Protein 4DGK (pdb70)

Sequence (405 aa):
MKPTTVIGAGFGGLALAIRLQAAGIPVLLLEQRYVYEDQGFTFDAGPTVITDPSAIEEELFALAGKQLKEYVELLPVTPFYRLCWESGKVFNYDNDQTRLEAQIQQFNPRDVEGYRQFLDYSRAVFKEGYLGTVPFLSFRDMLRAAPQLAKLQAWRSVYSKVASYIEDEHLRQAFSFHSLLVGGNPTSSIYTLIHALEREWGVWFPRGGTGALVQGMIKLFQDLGGEVVLNARVSHMETTGNKIEAVHLEDGRRFLTQAVASNADSNSLFVLYFGLNHHHDQLAHHTVCFGPRLAEDFSLYLHAPCVTDSSLAPEGCGSYYVLAPVPHLGTANLDWTVEGPKLRDRIFAYLEQHYMPGLRSQLVTHRMFTPFDFRTITNLYLVGAGIPGVIGSAKATAGLMLEDLI

Foldseek 3Di:
DAAAEQEPLDLLSLLLLLLCLLVVGAYEYEAQDQWDDDPLFIDGPADQWDWDCPLVQVSQVSLVHGVCVQWDKFFFPPQEKEAELVGDIQGDHLDLVNNLVSLCVQPVQLSVLVVVLLVVLCVVQVPPHDDDAFFFDPPQCQLCFLCNCVAPLLVLQLVSSVVRGPGPVVSVVLSSQQCRSVVPSDSDSCSSNVNNVDDIGTIGIAVGPVSSSVSSVVSSVVSPYHYHYSFAFPDFPDDQLATQWTAGPVGDIGGHPFYEYAPVRWDKKKKKFKFLAQQLVHRQWYFYWYASVRIIGFKIKGWCCNGHVSNGPPRMTIIMMIGTHHAPPRPPDDCVVVVVVVNVVVQVSCCVRPNPPSVVGTDDMDMQDNVNVDSRPRYHHRASRSSVSSVRSVVRSVVNVVVVD

Secondary structure (DSSP, 8-state):
-PPEEEE--HHHHHHHHHHHHHTT--EEEE----EEEETTEEEE-S---BS-THHHHHHHHTTT--GGGT-PEEEESSSEEEEETTS-EEEE-S-HHHHHHHHHHH-THHHHHHHHHHHHHHHHTSSS---PPP---HHHHHHSGGGTTTSHHHHHHHHHHHTT---HHHHHHHHHHHHHHHS-----THHHHHHHHS---EEEETTHHHHHHHHHHHHHHHTT-EEE-S--EEEEEEETTEEEEEEETTS-EEE-S-EEE-----EEEEEEEEESS--TTS-SEEEEEE-----EEEEEEE-GGGT-GGGSSTT-EEEEEEEEEPPTTTS---HHHHHHHHHHHHHHHHHHHT-TTHHHHEEEEEEE-TTTT---TTEEE---HHHHHHHHHHHHHHHHHHHH-

GO terms:
  GO:0071949 FAD binding (F, IDA)
  GO:0016627 oxidoreductase activity, acting on the CH-CH group of donors (F, IDA)
  GO:0016120 carotene biosynthetic process (P, IDA)

Solvent-accessible surface area: 18534 Å² total; per-residue (Å²): 142,64,36,0,0,0,23,13,15,57,11,1,0,8,0,0,0,0,27,0,20,36,49,62,7,47,5,20,10,1,38,84,188,169,54,46,111,48,114,40,3,30,5,9,6,3,46,4,9,0,8,48,39,70,22,0,65,68,0,0,64,82,34,70,75,91,7,150,102,38,4,93,34,17,81,3,116,27,12,0,51,0,8,1,62,82,59,88,63,0,41,8,16,41,51,71,106,141,1,25,61,33,0,80,147,28,24,85,117,0,18,90,3,6,100,97,6,5,88,120,0,108,69,69,13,160,137,91,111,156,44,121,32,6,36,1,20,7,53,60,2,0,80,19,0,62,62,0,51,144,57,94,4,14,131,15,0,53,64,80,0,26,89,55,1,94,26,58,26,0,47,9,0,2,0,0,6,4,9,1,13,32,32,118,36,98,41,50,11,43,30,6,4,15,1,66,101,70,186,19,19,2,86,1,1,102,22,0,0,17,31,0,36,109,6,0,17,117,0,0,88,94,47,49,3,112,31,16,86,93,1,148,48,56,98,64,45,82,84,64,96,103,4,58,0,0,34,5,104,90,64,96,124,47,75,3,60,2,0,0,13,72,89,175,108,29,16,6,0,4,0,21,0,0,0,87,86,53,4,107,82,15,5,3,1,2,0,1,0,5,81,253,101,84,23,22,4,37,15,6,0,1,1,10,9,58,31,0,88,70,3,8,51,181,52,22,0,3,5,12,0,0,6,33,8,50,100,63,69,103,49,148,62,72,14,103,68,50,0,40,117,28,45,74,139,7,4,36,56,0,40,138,64,33,0,95,27,0,126,99,26,49,61,14,74,110,48,52,4,6,53,77,112,194,159,59,89,7,65,20,107,18,74,99,16,6,17,30,69,2,35,43,0,103,75,7,2,41,103,0,38,133,92,36,140

CATH classification: 3.50.50.60

Nearest PDB structures (foldseek):
  4dgk-assembly1_A  TM=1.002E+00  e=3.287E-88  Pantoea ananatis
  2i0z-assembly1_A  TM=5.242E-01  e=3.455E-06  Bacillus cereus
  3nlc-assembly1_A  TM=3.441E-01  e=6.905E-07  Vibrio parahaemolyticus
  3cp8-assembly2_D  TM=3.634E-01  e=2.908E-06  unclassified
  3cp8-assembly1_A  TM=3.631E-01  e=7.298E-06  unclassified

InterPro domains:
  IPR002937 Amine oxidase [PF01593] (12-487)
  IPR008150 Phytoene dehydrogenase, bacterial-type, conserved site [PS00982] (459-479)
  IPR014105 Carotenoid/retinoid oxidoreductase [TIGR02734] (5-491)
  IPR036188 FAD/NAD(P)-binding domain superfamily [G3DSA:3.50.50.60] (1-93)
  IPR036188 FAD/NAD(P)-binding domain superfamily [G3DSA:3.50.50.60] (195-320)
  IPR036188 FAD/NAD(P)-binding domain superfamily [G3DSA:3.50.50.60] (445-492)
  IPR036188 FAD/NAD(P)-binding domain superfamily [SSF51905] (4-491)

B-factor: mean 72.87, std 21.52, range [37.92, 173.56]

Radius of gyration: 23.26 Å; Cα contacts (8 Å, |Δi|>4): 790; chains: 1; bounding box: 48×66×50 Å

Organism: Pantoea ananas (NCBI:txid553)

Structure (mmCIF, N/CA/C/O backbone):
data_4DGK
#
_entry.id   4DGK
#
_cell.length_a   90.690
_cell.length_b   90.690
_cell.length_c   130.030
_cell.angle_alpha   90.00
_cell.angle_beta   90.00
_cell.angle_gamma   120.00
#
_symmetry.space_group_name_H-M   'P 32 2 1'
#
loop_
_entity.id
_entity.type
_entity.pdbx_description
1 polymer 'Phytoene dehydrogenase'
2 non-polymer 1,2-ETHANEDIOL
3 non-polymer 'CHLORIDE ION'
4 water water
#
loop_
_atom_site.group_PDB
_atom_site.id
_atom_site.type_symbol
_atom_site.label_atom_id
_atom_site.label_alt_id
_atom_site.label_comp_id
_atom_site.label_asym_id
_atom_site.label_entity_id
_atom_site.label_seq_id
_atom_site.pdbx_PDB_ins_code
_atom_site.Cartn_x
_atom_site.Cartn_y
_atom_site.Cartn_z
_atom_site.occupancy
_atom_site.B_iso_or_equiv
_atom_site.auth_seq_id
_atom_site.auth_comp_id
_atom_site.auth_asym_id
_atom_site.auth_atom_id
_atom_site.pdbx_PDB_model_num
ATOM 1 N N . MET A 1 1 ? 25.709 65.166 25.746 1.00 87.83 1 MET A N 1
ATOM 2 C CA . MET A 1 1 ? 24.352 64.799 26.168 1.00 86.24 1 MET A CA 1
ATOM 3 C C . MET A 1 1 ? 24.421 63.835 27.359 1.00 81.62 1 MET A C 1
ATOM 4 O O . MET A 1 1 ? 25.286 62.959 27.383 1.00 79.52 1 MET A O 1
ATOM 9 N N . LYS A 1 2 ? 23.516 64.000 28.345 1.00 73.32 2 LYS A N 1
ATOM 10 C CA . LYS A 1 2 ? 23.454 63.089 29.479 1.00 68.93 2 LYS A CA 1
ATOM 11 C C . LYS A 1 2 ? 22.963 61.751 28.904 1.00 69.56 2 LYS A C 1
ATOM 12 O O . LYS A 1 2 ? 22.087 61.740 28.027 1.00 68.25 2 LYS A O 1
ATOM 18 N N . PRO A 1 3 ? 23.510 60.612 29.360 1.00 63.02 3 PRO A N 1
ATOM 19 C CA . PRO A 1 3 ? 22.999 59.336 28.860 1.00 61.07 3 PRO A CA 1
ATOM 20 C C . PRO A 1 3 ? 21.585 59.061 29.369 1.00 63.74 3 PRO A C 1
ATOM 21 O O . PRO A 1 3 ? 21.159 59.632 30.382 1.00 62.37 3 PRO A O 1
ATOM 25 N N . THR A 1 4 ? 20.857 58.180 28.651 1.00 60.17 4 THR A N 1
ATOM 26 C CA . THR A 1 4 ? 19.545 57.678 29.056 1.00 59.54 4 THR A CA 1
ATOM 27 C C . THR A 1 4 ? 19.838 56.376 29.786 1.00 61.11 4 THR A C 1
ATOM 28 O O . THR A 1 4 ? 20.625 55.575 29.296 1.00 59.68 4 THR A O 1
ATOM 32 N N . THR A 1 5 ? 19.243 56.186 30.970 1.00 57.47 5 THR A N 1
ATOM 33 C CA . THR A 1 5 ? 19.487 55.010 31.793 1.00 56.16 5 THR A CA 1
ATOM 34 C C . THR A 1 5 ? 18.418 53.924 31.651 1.00 60.82 5 THR A C 1
ATOM 35 O O . THR A 1 5 ? 17.237 54.192 31.883 1.00 63.11 5 THR A O 1
ATOM 39 N N . VAL A 1 6 ? 18.846 52.685 31.322 1.00 54.20 6 VAL A N 1
ATOM 40 C CA . VAL A 1 6 ? 17.967 51.518 31.261 1.00 52.87 6 VAL A CA 1
ATOM 41 C C . VAL A 1 6 ? 18.363 50.623 32.418 1.00 56.96 6 VAL A C 1
ATOM 42 O O . VAL A 1 6 ? 19.503 50.168 32.491 1.00 55.40 6 VAL A O 1
ATOM 46 N N . ILE A 1 7 ? 17.445 50.401 33.340 1.00 57.64 7 ILE A N 1
ATOM 47 C CA . ILE A 1 7 ? 17.720 49.574 34.513 1.00 58.98 7 ILE A CA 1
ATOM 48 C C . ILE A 1 7 ? 17.193 48.152 34.301 1.00 65.39 7 ILE A C 1
ATOM 49 O O . ILE A 1 7 ? 15.990 47.966 34.188 1.00 66.87 7 ILE A O 1
ATOM 54 N N . GLY A 1 8 ? 18.108 47.187 34.246 1.00 63.33 8 GLY A N 1
ATOM 55 C CA . GLY A 1 8 ? 17.831 45.764 34.064 1.00 64.72 8 GLY A CA 1
ATOM 56 C C . GLY A 1 8 ? 16.793 45.452 33.008 1.00 73.09 8 GLY A C 1
ATOM 57 O O . GLY A 1 8 ? 17.043 45.641 31.809 1.00 70.93 8 GLY A O 1
ATOM 58 N N . ALA A 1 9 ? 15.603 44.968 33.472 1.00 74.48 9 ALA A N 1
ATOM 59 C CA . ALA A 1 9 ? 14.416 44.609 32.674 1.00 75.70 9 ALA A CA 1
ATOM 60 C C . ALA A 1 9 ? 14.589 43.455 31.653 1.00 78.68 9 ALA A C 1
ATOM 61 O O . ALA A 1 9 ? 13.750 43.288 30.759 1.00 80.86 9 ALA A O 1
ATOM 63 N N . GLY A 1 10 ? 15.634 42.638 31.847 1.00 72.55 10 GLY A N 1
ATOM 64 C CA . GLY A 1 10 ? 15.964 41.465 31.031 1.00 70.36 10 GLY A CA 1
ATOM 65 C C . GLY A 1 10 ? 16.142 41.734 29.548 1.00 70.77 10 GLY A C 1
ATOM 66 O O . GLY A 1 10 ? 16.862 42.660 29.151 1.00 68.92 10 GLY A O 1
ATOM 67 N N . PHE A 1 11 ? 15.460 40.926 28.717 1.00 65.31 11 PHE A N 1
ATOM 68 C CA . PHE A 1 11 ? 15.495 41.042 27.260 1.00 62.59 11 PHE A CA 1
ATOM 69 C C . PHE A 1 11 ? 14.777 42.289 26.760 1.00 63.95 11 PHE A C 1
ATOM 70 O O . PHE A 1 11 ? 15.114 42.798 25.705 1.00 62.29 11 PHE A O 1
ATOM 78 N N . GLY A 1 12 ? 13.798 42.759 27.524 1.00 62.07 12 GLY A N 1
ATOM 79 C CA . GLY A 1 12 ? 13.048 43.972 27.216 1.00 62.28 12 GLY A CA 1
ATOM 80 C C . GLY A 1 12 ? 13.920 45.204 27.325 1.00 62.08 12 GLY A C 1
ATOM 81 O O . GLY A 1 12 ? 13.956 46.016 26.401 1.00 61.96 12 GLY A O 1
ATOM 82 N N . GLY A 1 13 ? 14.666 45.303 28.428 1.00 56.50 13 GLY A N 1
ATOM 83 C CA . GLY A 1 13 ? 15.574 46.417 28.698 1.00 54.92 13 GLY A CA 1
ATOM 84 C C . GLY A 1 13 ? 16.732 46.451 27.723 1.00 58.32 13 GLY A C 1
ATOM 85 O O . GLY A 1 13 ? 17.129 47.519 27.245 1.00 58.26 13 GLY A O 1
ATOM 86 N N . LEU A 1 14 ? 17.241 45.267 27.385 1.00 54.34 14 LEU A N 1
ATOM 87 C CA . LEU A 1 14 ? 18.330 45.095 26.440 1.00 54.44 14 LEU A CA 1
ATOM 88 C C . LEU A 1 14 ? 17.879 45.507 25.026 1.00 58.77 14 LEU A C 1
ATOM 89 O O . LEU A 1 14 ? 18.593 46.241 24.360 1.00 59.04 14 LEU A O 1
ATOM 94 N N . ALA A 1 15 ? 16.663 45.128 24.611 1.00 56.00 15 ALA A N 1
ATOM 95 C CA . ALA A 1 15 ? 16.111 45.503 23.302 1.00 56.15 15 ALA A CA 1
ATOM 96 C C . ALA A 1 15 ? 15.841 47.010 23.264 1.00 60.38 15 ALA A C 1
ATOM 97 O O . ALA A 1 15 ? 16.089 47.653 22.242 1.00 60.43 15 ALA A O 1
ATOM 99 N N . LEU A 1 16 ? 15.314 47.561 24.375 1.00 56.53 16 LEU A N 1
ATOM 100 C CA . LEU A 1 16 ? 15.034 48.985 24.491 1.00 57.34 16 LEU A CA 1
ATOM 101 C C . LEU A 1 16 ? 16.333 49.809 24.366 1.00 57.93 16 LEU A C 1
ATOM 102 O O . LEU A 1 16 ? 16.387 50.748 23.569 1.00 58.05 16 LEU A O 1
ATOM 107 N N . ALA A 1 17 ? 17.380 49.402 25.095 1.00 52.74 17 ALA A N 1
ATOM 108 C CA . ALA A 1 17 ? 18.710 50.037 25.067 1.00 51.41 17 ALA A CA 1
ATOM 109 C C . ALA A 1 17 ? 19.284 50.016 23.657 1.00 55.39 17 ALA A C 1
ATOM 110 O O . ALA A 1 17 ? 19.834 51.023 23.228 1.00 55.18 17 ALA A O 1
ATOM 112 N N . ILE A 1 18 ? 19.145 48.877 22.933 1.00 52.75 18 ILE A N 1
ATOM 113 C CA . ILE A 1 18 ? 19.626 48.722 21.548 1.00 53.24 18 ILE A CA 1
ATOM 114 C C . ILE A 1 18 ? 18.923 49.723 20.615 1.00 59.25 18 ILE A C 1
ATOM 115 O O . ILE A 1 18 ? 19.597 50.413 19.850 1.00 59.50 18 ILE A O 1
ATOM 120 N N . ARG A 1 19 ? 17.573 49.808 20.690 1.00 55.82 19 ARG A N 1
ATOM 121 C CA . ARG A 1 19 ? 16.792 50.720 19.835 1.00 56.04 19 ARG A CA 1
ATOM 122 C C . ARG A 1 19 ? 17.096 52.196 20.112 1.00 59.51 19 ARG A C 1
ATOM 123 O O . ARG A 1 19 ? 17.157 52.980 19.179 1.00 61.96 19 ARG A O 1
ATOM 131 N N . LEU A 1 20 ? 17.299 52.569 21.380 1.00 54.53 20 LEU A N 1
ATOM 132 C CA . LEU A 1 20 ? 17.634 53.946 21.739 1.00 55.22 20 LEU A CA 1
ATOM 133 C C . LEU A 1 20 ? 19.030 54.288 21.221 1.00 59.74 20 LEU A C 1
ATOM 134 O O . LEU A 1 20 ? 19.198 55.317 20.571 1.00 61.50 20 LEU A O 1
ATOM 139 N N . GLN A 1 21 ? 20.017 53.394 21.470 1.00 54.78 21 GLN A N 1
ATOM 140 C CA . GLN A 1 21 ? 21.391 53.554 21.012 1.00 54.51 21 GLN A CA 1
ATOM 141 C C . GLN A 1 21 ? 21.490 53.608 19.480 1.00 60.55 21 GLN A C 1
ATOM 142 O O . GLN A 1 21 ? 22.252 54.420 18.952 1.00 62.33 21 GLN A O 1
ATOM 148 N N . ALA A 1 22 ? 20.700 52.780 18.761 1.00 57.71 22 ALA A N 1
ATOM 149 C CA . ALA A 1 22 ? 20.702 52.788 17.285 1.00 59.19 22 ALA A CA 1
ATOM 150 C C . ALA A 1 22 ? 20.160 54.119 16.764 1.00 65.98 22 ALA A C 1
ATOM 151 O O . ALA A 1 22 ? 20.536 54.541 15.668 1.00 69.02 22 ALA A O 1
ATOM 153 N N . ALA A 1 23 ? 19.268 54.765 17.535 1.00 62.09 23 ALA A N 1
ATOM 154 C CA . ALA A 1 23 ? 18.650 56.016 17.118 1.00 65.51 23 ALA A CA 1
ATOM 155 C C . ALA A 1 23 ? 19.471 57.285 17.425 1.00 72.73 23 ALA A C 1
ATOM 156 O O . ALA A 1 23 ? 19.044 58.383 17.076 1.00 74.88 23 ALA A O 1
ATOM 158 N N . GLY A 1 24 ? 20.663 57.113 18.002 1.00 69.19 24 GLY A N 1
ATOM 159 C CA . GLY A 1 24 ? 21.572 58.219 18.300 1.00 69.38 24 GLY A CA 1
ATOM 160 C C . GLY A 1 24 ? 21.577 58.678 19.743 1.00 72.50 24 GLY A C 1
ATOM 161 O O . GLY A 1 24 ? 22.270 59.643 20.075 1.00 73.41 24 GLY A O 1
ATOM 162 N N . ILE A 1 25 ? 20.805 57.996 20.610 1.00 67.50 25 ILE A N 1
ATOM 163 C CA . ILE A 1 25 ? 20.689 58.326 22.032 1.00 66.40 25 ILE A CA 1
ATOM 164 C C . ILE A 1 25 ? 21.798 57.624 22.807 1.00 67.64 25 ILE A C 1
ATOM 165 O O . ILE A 1 25 ? 21.836 56.401 22.772 1.00 67.90 25 ILE A O 1
ATOM 170 N N . PRO A 1 26 ? 22.658 58.336 23.568 1.00 62.41 26 PRO A N 1
ATOM 171 C CA . PRO A 1 26 ? 23.653 57.626 24.399 1.00 59.93 26 PRO A CA 1
ATOM 172 C C . PRO A 1 26 ? 22.947 56.905 25.557 1.00 62.30 26 PRO A C 1
ATOM 173 O O . PRO A 1 26 ? 22.143 57.512 26.265 1.00 63.14 26 PRO A O 1
ATOM 177 N N . VAL A 1 27 ? 23.198 55.593 25.702 1.00 55.36 27 VAL A N 1
ATOM 178 C CA . VAL A 1 27 ? 22.553 54.780 26.725 1.00 51.81 27 VAL A CA 1
ATOM 179 C C . VAL A 1 27 ? 23.532 54.200 27.724 1.00 55.51 27 VAL A C 1
ATOM 180 O O . VAL A 1 27 ? 24.612 53.751 27.370 1.00 55.35 27 VAL A O 1
ATOM 184 N N . LEU A 1 28 ? 23.071 54.085 28.954 1.00 53.53 28 LEU A N 1
ATOM 185 C CA . LEU A 1 28 ? 23.734 53.412 30.049 1.00 52.95 28 LEU A CA 1
ATOM 186 C C . LEU A 1 28 ? 22.774 52.302 30.456 1.00 55.42 28 LEU A C 1
ATOM 187 O O . LEU A 1 28 ? 21.629 52.577 30.811 1.00 54.63 28 LEU A O 1
ATOM 192 N N . LEU A 1 29 ? 23.214 51.055 30.330 1.00 52.10 29 LEU A N 1
ATOM 193 C CA . LEU A 1 29 ? 22.421 49.890 30.683 1.00 53.22 29 LEU A CA 1
ATOM 194 C C . LEU A 1 29 ? 22.949 49.375 32.005 1.00 58.60 29 LEU A C 1
ATOM 195 O O . LEU A 1 29 ? 24.125 49.016 32.117 1.00 58.22 29 LEU A O 1
ATOM 200 N N . LEU A 1 30 ? 22.100 49.403 33.025 1.00 57.02 30 LEU A N 1
ATOM 201 C CA . LEU A 1 30 ? 22.487 48.997 34.373 1.00 58.29 30 LEU A CA 1
ATOM 202 C C . LEU A 1 30 ? 22.038 47.580 34.661 1.00 69.52 30 LEU A C 1
ATOM 203 O O . LEU A 1 30 ? 20.840 47.282 34.660 1.00 68.87 30 LEU A O 1
ATOM 208 N N . GLU A 1 31 ? 23.023 46.711 34.906 1.00 71.37 31 GLU A N 1
ATOM 209 C CA . GLU A 1 31 ? 22.856 45.306 35.242 1.00 73.71 31 GLU A CA 1
ATOM 210 C C . GLU A 1 31 ? 23.188 45.111 36.733 1.00 81.82 31 GLU A C 1
ATOM 211 O O . GLU A 1 31 ? 24.309 45.365 37.189 1.00 80.25 31 GLU A O 1
ATOM 217 N N . GLN A 1 32 ? 22.180 44.680 37.484 1.00 84.65 32 GLN A N 1
ATOM 218 C CA . GLN A 1 32 ? 22.186 44.428 38.940 1.00 87.98 32 GLN A CA 1
ATOM 219 C C . GLN A 1 32 ? 22.907 43.144 39.365 1.00 94.45 32 GLN A C 1
ATOM 220 O O . GLN A 1 32 ? 23.537 43.139 40.422 1.00 96.23 32 GLN A O 1
ATOM 226 N N . ARG A 1 33 ? 22.782 42.069 38.542 1.00 91.51 33 ARG A N 1
ATOM 227 C CA . ARG A 1 33 ? 23.252 40.675 38.678 1.00 128.74 33 ARG A CA 1
ATOM 228 C C . ARG A 1 33 ? 22.151 39.765 39.243 1.00 161.53 33 ARG A C 1
ATOM 229 O O . ARG A 1 33 ? 21.076 39.639 38.649 1.00 120.92 33 ARG A O 1
ATOM 237 N N . TYR A 1 41 ? 19.746 34.660 35.608 1.00 108.33 41 TYR A N 1
ATOM 238 C CA . TYR A 1 41 ? 18.983 34.110 34.488 1.00 105.84 41 TYR A CA 1
ATOM 239 C C . TYR A 1 41 ? 19.684 32.887 33.863 1.00 106.16 41 TYR A C 1
ATOM 240 O O . TYR A 1 41 ? 19.024 32.049 33.235 1.00 104.30 41 TYR A O 1
ATOM 249 N N . VAL A 1 42 ? 21.030 32.812 34.029 1.00 100.83 42 VAL A N 1
ATOM 250 C CA . VAL A 1 42 ? 21.929 31.734 33.589 1.00 97.71 42 VAL A CA 1
ATOM 251 C C . VAL A 1 42 ? 22.993 31.533 34.691 1.00 99.53 42 VAL A C 1
ATOM 252 O O . VAL A 1 42 ? 23.707 32.481 35.039 1.00 101.33 42 VAL A O 1
ATOM 256 N N . TYR A 1 43 ? 23.098 30.313 35.236 1.00 92.31 43 TYR A N 1
ATOM 257 C CA . TYR A 1 43 ? 24.133 30.013 36.224 1.00 92.32 43 TYR A CA 1
ATOM 258 C C . TYR A 1 43 ? 25.050 28.900 35.743 1.00 91.12 43 TYR A C 1
ATOM 259 O O . TYR A 1 43 ? 24.631 28.046 34.965 1.00 88.33 43 TYR A O 1
ATOM 268 N N . GLU A 1 44 ? 26.318 28.970 36.128 1.00 87.49 44 GLU A N 1
ATOM 269 C CA . GLU A 1 44 ? 27.336 28.027 35.699 1.00 86.64 44 GLU A CA 1
ATOM 270 C C . GLU A 1 44 ? 28.053 27.434 36.911 1.00 90.62 44 GLU A C 1
ATOM 271 O O . GLU A 1 44 ? 28.376 28.156 37.854 1.00 91.07 44 GLU A O 1
ATOM 277 N N . ASP A 1 45 ? 28.296 26.106 36.870 1.00 86.13 45 ASP A N 1
ATOM 278 C CA . ASP A 1 45 ? 28.981 25.355 37.916 1.00 86.21 45 ASP A CA 1
ATOM 279 C C . ASP A 1 45 ? 29.656 24.107 37.344 1.00 86.26 45 ASP A C 1
ATOM 280 O O . ASP A 1 45 ? 29.000 23.307 36.684 1.00 84.22 45 ASP A O 1
ATOM 285 N N . GLN A 1 46 ? 30.977 23.962 37.586 1.00 82.13 46 GLN A N 1
ATOM 286 C CA . GLN A 1 46 ? 31.802 22.809 37.196 1.00 80.74 46 GLN A CA 1
ATOM 287 C C . GLN A 1 46 ? 31.804 22.461 35.699 1.00 80.93 46 GLN A C 1
ATOM 288 O O . GLN A 1 46 ? 31.954 21.289 35.336 1.00 79.62 46 GLN A O 1
ATOM 294 N N . GLY A 1 47 ? 31.662 23.476 34.852 1.00 75.59 47 GLY A N 1
ATOM 295 C CA . GLY A 1 47 ? 31.646 23.304 33.399 1.00 73.71 47 GLY A CA 1
ATOM 296 C C . GLY A 1 47 ? 30.257 23.151 32.812 1.00 71.62 47 GLY A C 1
ATOM 297 O O . GLY A 1 47 ? 30.094 23.121 31.585 1.00 69.41 47 GLY A O 1
ATOM 298 N N . PHE A 1 48 ? 29.247 23.038 33.690 1.00 65.46 48 PHE A N 1
ATOM 299 C CA . PHE A 1 48 ? 27.848 22.897 33.281 1.00 62.06 48 PHE A CA 1
ATOM 300 C C . PHE A 1 48 ? 27.216 24.289 33.280 1.00 67.74 48 PHE A C 1
ATOM 301 O O . PHE A 1 48 ? 27.453 25.075 34.195 1.00 68.03 48 PHE A O 1
ATOM 309 N N . THR A 1 49 ? 26.436 24.580 32.240 1.00 64.25 49 THR A N 1
ATOM 310 C CA . THR A 1 49 ? 25.714 25.832 32.063 1.00 64.96 49 THR A CA 1
ATOM 311 C C . THR A 1 49 ? 24.226 25.569 32.266 1.00 69.04 49 THR A C 1
ATOM 312 O O . THR A 1 49 ? 23.625 24.762 31.548 1.00 64.96 49 THR A O 1
ATOM 316 N N . PHE A 1 50 ? 23.632 26.270 33.237 1.00 69.80 50 PHE A N 1
ATOM 317 C CA . PHE A 1 50 ? 22.216 26.099 33.574 1.00 68.69 50 PHE A CA 1
ATOM 318 C C . PHE A 1 50 ? 21.338 27.320 33.321 1.00 78.51 50 PHE A C 1
ATOM 319 O O . PHE A 1 50 ? 21.427 28.316 34.046 1.00 78.44 50 PHE A O 1
ATOM 327 N N . ASP A 1 51 ? 20.447 27.226 32.333 1.00 79.68 51 ASP A N 1
ATOM 328 C CA . ASP A 1 51 ? 19.478 28.298 32.133 1.00 82.70 51 ASP A CA 1
ATOM 329 C C . ASP A 1 51 ? 18.070 27.782 32.125 1.00 88.53 51 ASP A C 1
ATOM 330 O O . ASP A 1 51 ? 17.781 26.799 31.440 1.00 85.99 51 ASP A O 1
ATOM 335 N N . ALA A 1 52 ? 17.200 28.408 32.932 1.00 90.16 52 ALA A N 1
ATOM 336 C CA . ALA A 1 52 ? 15.774 28.068 32.944 1.00 90.85 52 ALA A CA 1
ATOM 337 C C . ALA A 1 52 ? 15.008 29.190 32.261 1.00 98.76 52 ALA A C 1
ATOM 338 O O . ALA A 1 52 ? 13.779 29.147 32.190 1.00 99.07 52 ALA A O 1
ATOM 340 N N . GLY A 1 53 ? 15.749 30.174 31.752 1.00 98.12 53 GLY A N 1
ATOM 341 C CA . GLY A 1 53 ? 15.183 31.301 31.026 1.00 100.09 53 GLY A CA 1
ATOM 342 C C . GLY A 1 53 ? 14.620 30.789 29.723 1.00 103.12 53 GLY A C 1
ATOM 343 O O . GLY A 1 53 ? 15.387 30.205 28.960 1.00 102.47 53 GLY A O 1
ATOM 344 N N . PRO A 1 54 ? 13.275 30.880 29.504 1.00 99.63 54 PRO A N 1
ATOM 345 C CA . PRO A 1 54 ? 12.661 30.335 28.269 1.00 97.79 54 PRO A CA 1
ATOM 346 C C . PRO A 1 54 ? 13.544 30.271 27.013 1.00 97.85 54 PRO A C 1
ATOM 347 O O . PRO A 1 54 ? 13.945 31.300 26.474 1.00 99.08 54 PRO A O 1
ATOM 351 N N . THR A 1 55 ? 13.894 29.032 26.608 1.00 88.44 55 THR A N 1
ATOM 352 C CA . THR A 1 55 ? 14.778 28.700 25.481 1.00 85.11 55 THR A CA 1
ATOM 353 C C . THR A 1 55 ? 13.997 28.524 24.169 1.00 82.35 55 THR A C 1
ATOM 354 O O . THR A 1 55 ? 14.605 28.335 23.113 1.00 82.19 55 THR A O 1
ATOM 358 N N . VAL A 1 56 ? 12.659 28.528 24.245 1.00 73.42 56 VAL A N 1
ATOM 359 C CA . VAL A 1 56 ? 11.821 28.260 23.081 1.00 70.19 56 VAL A CA 1
ATOM 360 C C . VAL A 1 56 ? 11.757 29.398 22.074 1.00 70.44 56 VAL A C 1
ATOM 361 O O . VAL A 1 56 ? 11.137 30.431 22.322 1.00 73.34 56 VAL A O 1
ATOM 365 N N . ILE A 1 57 ? 12.429 29.224 20.947 1.00 60.92 57 ILE A N 1
ATOM 366 C CA . ILE A 1 57 ? 12.349 30.236 19.920 1.00 60.75 57 ILE A CA 1
ATOM 367 C C . ILE A 1 57 ? 11.612 29.612 18.775 1.00 62.13 57 ILE A C 1
ATOM 368 O O . ILE A 1 57 ? 12.049 28.598 18.259 1.00 59.62 57 ILE A O 1
ATOM 373 N N . THR A 1 58 ? 10.453 30.168 18.433 1.00 61.23 58 THR A N 1
ATOM 374 C CA . THR A 1 58 ? 9.668 29.718 17.278 1.00 62.44 58 THR A CA 1
ATOM 375 C C . THR A 1 58 ? 9.642 30.839 16.231 1.00 71.78 58 THR A C 1
ATOM 376 O O . THR A 1 58 ? 9.664 30.544 15.046 1.00 73.73 58 THR A O 1
ATOM 380 N N . ASP A 1 59 ? 9.644 32.115 16.659 1.00 78.48 59 ASP A N 1
ATOM 381 C CA . ASP A 1 59 ? 9.644 33.250 15.730 1.00 77.88 59 ASP A CA 1
ATOM 382 C C . ASP A 1 59 ? 10.773 34.208 16.047 1.00 75.00 59 ASP A C 1
ATOM 383 O O . ASP A 1 59 ? 10.554 35.143 16.801 1.00 73.54 59 ASP A O 1
ATOM 388 N N . PRO A 1 60 ? 11.959 34.049 15.416 1.00 70.12 60 PRO A N 1
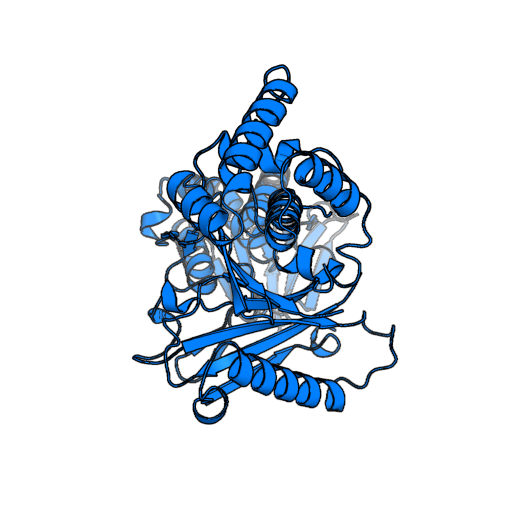ATOM 389 C CA . PRO A 1 60 ? 13.075 34.975 15.699 1.00 68.19 60 PRO A CA 1
ATOM 390 C C . PRO A 1 60 ? 13.031 36.348 15.012 1.00 71.92 60 PRO A C 1
ATOM 391 O O . PRO A 1 60 ? 14.001 37.096 15.159 1.00 72.36 60 PRO A O 1
ATOM 395 N N . SER A 1 61 ? 11.945 36.686 14.281 1.00 67.97 61 SER A N 1
ATOM 396 C CA . SER A 1 61 ? 11.827 37.929 13.506 1.00 67.39 61 SER A CA 1
ATOM 397 C C . SER A 1 61 ? 11.976 39.212 14.311 1.00 69.66 61 SER A C 1
ATOM 398 O O . SER A 1 61 ? 12.649 40.136 13.848 1.00 70.39 61 SER A O 1
ATOM 401 N N . ALA A 1 62 ? 11.450 39.242 15.545 1.00 63.92 62 ALA A N 1
ATOM 402 C CA . ALA A 1 62 ? 11.587 40.411 16.431 1.00 61.91 62 ALA A CA 1
ATOM 403 C C . ALA A 1 62 ? 13.061 40.593 16.882 1.00 68.24 62 ALA A C 1
ATOM 404 O O . ALA A 1 62 ? 13.488 41.723 17.150 1.00 67.62 62 ALA A O 1
ATOM 406 N N . ILE A 1 63 ? 13.827 39.475 16.966 1.00 65.02 63 ILE A N 1
ATOM 407 C CA . ILE A 1 63 ? 15.238 39.516 17.375 1.00 62.63 63 ILE A CA 1
ATOM 408 C C . ILE A 1 63 ? 16.041 40.007 16.183 1.00 64.53 63 ILE A C 1
ATOM 409 O O . ILE A 1 63 ? 16.864 40.915 16.349 1.00 63.15 63 ILE A O 1
ATOM 414 N N . GLU A 1 64 ? 15.799 39.390 14.992 1.00 60.93 64 GLU A N 1
ATOM 415 C CA A GLU A 1 64 ? 16.491 39.752 13.753 0.50 61.45 64 GLU A CA 1
ATOM 416 C CA B GLU A 1 64 ? 16.448 39.728 13.714 0.50 61.61 64 GLU A CA 1
ATOM 417 C C . GLU A 1 64 ? 16.307 41.235 13.442 1.00 66.47 64 GLU A C 1
ATOM 418 O O . GLU A 1 64 ? 17.277 41.888 13.060 1.00 67.73 64 GLU A O 1
ATOM 429 N N . GLU A 1 65 ? 15.102 41.776 13.692 1.00 64.07 65 GLU A N 1
ATOM 430 C CA . GLU A 1 65 ? 14.720 43.177 13.524 1.00 66.42 65 GLU A CA 1
ATOM 431 C C . GLU A 1 65 ? 15.590 44.131 14.373 1.00 71.24 65 GLU A C 1
ATOM 432 O O . GLU A 1 65 ? 15.857 45.238 13.920 1.00 72.64 65 GLU A O 1
ATOM 438 N N . LEU A 1 66 ? 16.060 43.704 15.578 1.00 65.86 66 LEU A N 1
ATOM 439 C CA . LEU A 1 66 ? 16.958 44.536 16.391 1.00 63.65 66 LEU A CA 1
ATOM 440 C C . LEU A 1 66 ? 18.320 44.629 15.734 1.00 65.11 66 LEU A C 1
ATOM 441 O O . LEU A 1 66 ? 18.938 45.686 15.760 1.00 63.91 66 LEU A O 1
ATOM 446 N N . PHE A 1 67 ? 18.824 43.494 15.214 1.00 60.48 67 PHE A N 1
ATOM 447 C CA . PHE A 1 67 ? 20.128 43.437 14.564 1.00 58.83 67 PHE A CA 1
ATOM 448 C C . PHE A 1 67 ? 20.121 44.236 13.256 1.00 66.24 67 PHE A C 1
ATOM 449 O O . PHE A 1 67 ? 21.121 44.901 12.960 1.00 67.61 67 PHE A O 1
ATOM 457 N N . ALA A 1 68 ? 18.960 44.278 12.552 1.00 63.92 68 ALA A N 1
ATOM 458 C CA . ALA A 1 68 ? 18.784 45.022 11.285 1.00 67.19 68 ALA A CA 1
ATOM 459 C C . ALA A 1 68 ? 18.881 46.537 11.473 1.00 74.95 68 ALA A C 1
ATOM 460 O O . ALA A 1 68 ? 19.291 47.246 10.554 1.00 76.70 68 ALA A O 1
ATOM 462 N N . LEU A 1 69 ? 18.574 47.027 12.685 1.00 72.65 69 LEU A N 1
ATOM 463 C CA . LEU A 1 69 ? 18.694 48.443 13.041 1.00 73.49 69 LEU A CA 1
ATOM 464 C C . LEU A 1 69 ? 20.148 48.924 12.973 1.00 79.00 69 LEU A C 1
ATOM 465 O O . LEU A 1 69 ? 20.390 50.103 12.679 1.00 81.80 69 LEU A O 1
ATOM 470 N N . ALA A 1 70 ? 21.107 48.035 13.303 1.00 72.80 70 ALA A N 1
ATOM 471 C CA . ALA A 1 70 ? 22.534 48.344 13.257 1.00 72.61 70 ALA A CA 1
ATOM 472 C C . ALA A 1 70 ? 23.124 47.988 11.907 1.00 80.69 70 ALA A C 1
ATOM 473 O O . ALA A 1 70 ? 24.330 48.170 11.700 1.00 82.78 70 ALA A O 1
ATOM 475 N N . GLY A 1 71 ? 22.289 47.469 11.003 1.00 77.74 71 GLY A N 1
ATOM 476 C CA . GLY A 1 71 ? 22.734 47.024 9.691 1.00 79.64 71 GLY A CA 1
ATOM 477 C C . GLY A 1 71 ? 23.469 45.701 9.793 1.00 82.77 71 GLY A C 1
ATOM 478 O O . GLY A 1 71 ? 24.301 45.382 8.936 1.00 84.92 71 GLY A O 1
ATOM 479 N N . LYS A 1 72 ? 23.141 44.914 10.847 1.00 75.10 72 LYS A N 1
ATOM 480 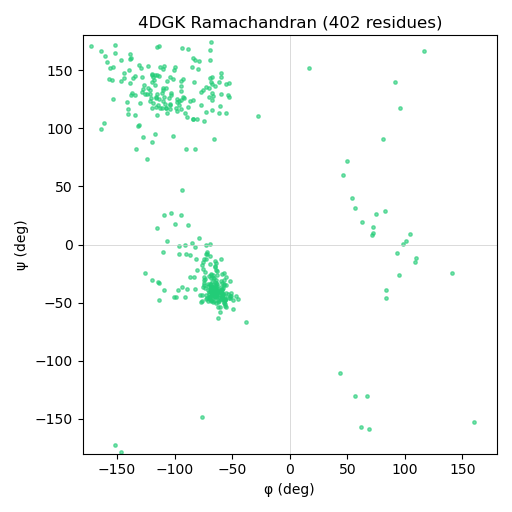C CA . LYS A 1 72 ? 23.734 43.597 11.137 1.00 73.07 72 LYS A CA 1
ATOM 481 C C . LYS A 1 72 ? 22.702 42.477 10.986 1.00 73.58 72 LYS A C 1
ATOM 482 O O . LYS A 1 72 ? 21.507 42.731 10.825 1.00 72.18 72 LYS A O 1
ATOM 488 N N . GLN A 1 73 ? 23.166 41.238 11.041 1.00 69.97 73 GLN A N 1
ATOM 489 C CA . GLN A 1 73 ? 22.298 40.061 11.012 1.00 69.69 73 GLN A CA 1
ATOM 490 C C . GLN A 1 73 ? 22.512 39.286 12.290 1.00 69.08 73 GLN A C 1
ATOM 491 O O . GLN A 1 73 ? 23.646 39.230 12.766 1.00 68.13 73 GLN A O 1
ATOM 497 N N . LEU A 1 74 ? 21.445 38.650 12.821 1.00 63.12 74 LEU A N 1
ATOM 498 C CA . LEU A 1 74 ? 21.525 37.858 14.045 1.00 60.78 74 LEU A CA 1
ATOM 499 C C . LEU A 1 74 ? 22.620 36.774 14.002 1.00 64.67 74 LEU A C 1
ATOM 500 O O . LEU A 1 74 ? 23.352 36.618 14.982 1.00 63.55 74 LEU A O 1
ATOM 505 N N . LYS A 1 75 ? 22.741 36.064 12.872 1.00 63.59 75 LYS A N 1
ATOM 506 C CA . LYS A 1 75 ? 23.711 34.976 12.658 1.00 65.48 75 LYS A CA 1
ATOM 507 C C . LYS A 1 75 ? 25.188 35.328 12.888 1.00 73.15 75 LYS A C 1
ATOM 508 O O . LYS A 1 75 ? 25.957 34.447 13.283 1.00 75.33 75 LYS A O 1
ATOM 514 N N . GLU A 1 76 ? 25.563 36.607 12.702 1.00 69.44 76 GLU A N 1
ATOM 515 C CA . GLU A 1 76 ? 26.920 37.109 12.958 1.00 70.96 76 GLU A CA 1
ATOM 516 C C . GLU A 1 76 ? 27.238 37.092 14.459 1.00 75.19 76 GLU A C 1
ATOM 517 O O . GLU A 1 76 ? 28.405 36.988 14.842 1.00 77.79 76 GLU A O 1
ATOM 523 N N . TYR A 1 77 ? 26.199 37.184 15.304 1.00 68.19 77 TYR A N 1
ATOM 524 C CA . TYR A 1 77 ? 26.330 37.212 16.755 1.00 65.80 77 TYR A CA 1
ATOM 525 C C . TYR A 1 77 ? 25.851 35.955 17.439 1.00 68.90 77 TYR A C 1
ATOM 526 O O . TYR A 1 77 ? 26.423 35.577 18.463 1.00 68.94 77 TYR A O 1
ATOM 535 N N . VAL A 1 78 ? 24.741 35.365 16.957 1.00 63.90 78 VAL A N 1
ATOM 536 C CA . VAL A 1 78 ? 24.123 34.209 17.614 1.00 62.27 78 VAL A CA 1
ATOM 537 C C . VAL A 1 78 ? 23.716 33.196 16.597 1.00 63.74 78 VAL A C 1
ATOM 538 O O . VAL A 1 78 ? 23.024 33.539 15.646 1.00 64.26 78 VAL A O 1
ATOM 542 N N . GLU A 1 79 ? 24.101 31.936 16.814 1.00 72.70 79 GLU A N 1
ATOM 543 C CA . GLU A 1 79 ? 23.700 30.829 15.944 1.00 71.29 79 GLU A CA 1
ATOM 544 C C . GLU A 1 79 ? 22.479 30.133 16.554 1.00 67.12 79 GLU A C 1
ATOM 545 O O . GLU A 1 79 ? 22.553 29.625 17.677 1.00 63.15 79 GLU A O 1
ATOM 551 N N . LEU A 1 80 ? 21.362 30.113 15.809 1.00 62.79 80 LEU A N 1
ATOM 552 C CA . LEU A 1 80 ? 20.134 29.415 16.213 1.00 60.21 80 LEU A CA 1
ATOM 553 C C . LEU A 1 80 ? 20.144 28.004 15.646 1.00 65.15 80 LEU A C 1
ATOM 554 O O . LEU A 1 80 ? 20.336 27.817 14.432 1.00 65.86 80 LEU A O 1
ATOM 559 N N . LEU A 1 81 ? 19.948 27.019 16.541 1.00 59.57 81 LEU A N 1
ATOM 560 C CA . LEU A 1 81 ? 19.974 25.590 16.245 1.00 58.01 81 LEU A CA 1
ATOM 561 C C . LEU A 1 81 ? 18.563 25.006 16.167 1.00 61.70 81 LEU A C 1
ATOM 562 O O . LEU A 1 81 ? 17.795 25.165 17.114 1.00 59.74 81 LEU A O 1
ATOM 567 N N . PRO A 1 82 ? 18.222 24.281 15.074 1.00 59.35 82 PRO A N 1
ATOM 568 C CA . PRO A 1 82 ? 16.874 23.686 14.983 1.00 56.55 82 PRO A CA 1
ATOM 569 C C . PRO A 1 82 ? 16.662 22.589 16.009 1.00 55.97 82 PRO A C 1
ATOM 570 O O . PRO A 1 82 ? 17.582 21.810 16.258 1.00 55.78 82 PRO A O 1
ATOM 574 N N . VAL A 1 83 ? 15.472 22.563 16.651 1.00 49.48 83 VAL A N 1
ATOM 575 C CA . VAL A 1 83 ? 15.132 21.533 17.638 1.00 48.02 83 VAL A CA 1
ATOM 576 C C . VAL A 1 83 ? 14.168 20.514 16.997 1.00 54.83 83 VAL A C 1
ATOM 577 O O . VAL A 1 83 ? 13.112 20.896 16.504 1.00 54.71 83 VAL A O 1
ATOM 581 N N . THR A 1 84 ? 14.567 19.238 16.933 1.00 54.42 84 THR A N 1
ATOM 582 C CA . THR A 1 84 ? 13.721 18.195 16.328 1.00 55.59 84 THR A CA 1
ATOM 583 C C . THR A 1 84 ? 13.695 16.947 17.213 1.00 58.76 84 THR A C 1
ATOM 584 O O . THR A 1 84 ? 14.772 16.468 17.591 1.00 59.94 84 THR A O 1
ATOM 588 N N . PRO A 1 85 ? 12.495 16.408 17.562 1.00 52.88 85 PRO A N 1
ATOM 589 C CA . PRO A 1 85 ? 11.157 16.980 17.308 1.00 50.94 85 PRO A CA 1
ATOM 590 C C . PRO A 1 85 ? 10.990 18.243 18.178 1.00 51.89 85 PRO A C 1
ATOM 591 O O . PRO A 1 85 ? 11.856 18.567 19.006 1.00 50.21 85 PRO A O 1
ATOM 595 N N . PHE A 1 86 ? 9.884 18.958 18.002 1.00 47.39 86 PHE A N 1
ATOM 596 C CA . PHE A 1 86 ? 9.603 20.148 18.783 1.00 45.93 86 PHE A CA 1
ATOM 597 C C . PHE A 1 86 ? 9.628 19.768 20.254 1.00 48.05 86 PHE A C 1
ATOM 598 O O . PHE A 1 86 ? 10.293 20.406 21.053 1.00 47.27 86 PHE A O 1
ATOM 606 N N . TYR A 1 87 ? 8.953 18.682 20.584 1.00 44.28 87 TYR A N 1
ATOM 607 C CA . TYR A 1 87 ? 8.901 18.113 21.930 1.00 42.66 87 TYR A CA 1
ATOM 608 C C . TYR A 1 87 ? 8.371 16.688 21.844 1.00 46.82 87 TYR A C 1
ATOM 609 O O . TYR A 1 87 ? 7.840 16.264 20.802 1.00 45.66 87 TYR A O 1
ATOM 618 N N . ARG A 1 88 ? 8.536 15.960 22.949 1.00 42.25 88 ARG A N 1
ATOM 619 C CA . ARG A 1 88 ? 8.066 14.618 23.109 1.00 42.09 88 ARG A CA 1
ATOM 620 C C . ARG A 1 88 ? 7.130 14.546 24.294 1.00 45.93 88 ARG A C 1
ATOM 621 O O . ARG A 1 88 ? 7.475 15.036 25.357 1.00 44.25 88 ARG A O 1
ATOM 629 N N . LEU A 1 89 ? 5.963 13.895 24.112 1.00 46.15 89 LEU A N 1
ATOM 630 C CA . LEU A 1 89 ? 4.987 13.586 25.153 1.00 48.12 89 LEU A CA 1
ATOM 631 C C . LEU A 1 89 ? 5.316 12.156 25.644 1.00 53.07 89 LEU A C 1
ATOM 632 O O . LEU A 1 89 ? 5.379 11.216 24.834 1.00 52.87 89 LEU A O 1
ATOM 637 N N . CYS A 1 90 ? 5.541 11.997 26.958 1.00 48.92 90 CYS A N 1
ATOM 638 C CA . CYS A 1 90 ? 5.878 10.715 27.571 1.00 50.20 90 CYS A CA 1
ATOM 639 C C . CYS A 1 90 ? 4.825 10.326 28.570 1.00 52.73 90 CYS A C 1
ATOM 640 O O . CYS A 1 90 ? 4.627 11.035 29.557 1.00 51.84 90 CYS A O 1
ATOM 643 N N . TRP A 1 91 ? 4.217 9.161 28.370 1.00 49.35 91 TRP A N 1
ATOM 644 C CA . TRP A 1 91 ? 3.276 8.632 29.330 1.00 49.68 91 TRP A CA 1
ATOM 645 C C . TRP A 1 91 ? 4.006 7.682 30.292 1.00 54.74 91 TRP A C 1
ATOM 646 O O . TRP A 1 91 ? 4.865 6.919 29.857 1.00 53.88 91 TRP A O 1
ATOM 657 N N . GLU A 1 92 ? 3.662 7.710 31.584 1.00 54.34 92 GLU A N 1
ATOM 658 C CA . GLU A 1 92 ? 4.271 6.805 32.584 1.00 57.08 92 GLU A CA 1
ATOM 659 C C . GLU A 1 92 ? 4.180 5.339 32.129 1.00 66.28 92 GLU A C 1
ATOM 660 O O . GLU A 1 92 ? 5.091 4.544 32.401 1.00 67.42 92 GLU A O 1
ATOM 666 N N . SER A 1 93 ? 3.109 5.016 31.372 1.00 64.21 93 SER A N 1
ATOM 667 C CA . SER A 1 93 ? 2.828 3.704 30.790 1.00 65.19 93 SER A CA 1
ATOM 668 C C . SER A 1 93 ? 3.854 3.237 29.711 1.00 70.48 93 SER A C 1
ATOM 669 O O . SER A 1 93 ? 3.870 2.061 29.367 1.00 73.70 93 SER A O 1
ATOM 672 N N . GLY A 1 94 ? 4.702 4.133 29.206 1.00 63.72 94 GLY A N 1
ATOM 673 C CA . GLY A 1 94 ? 5.722 3.770 28.215 1.00 61.83 94 GLY A CA 1
ATOM 674 C C . GLY A 1 94 ? 5.473 4.289 26.808 1.00 63.09 94 GLY A C 1
ATOM 675 O O . GLY A 1 94 ? 6.380 4.274 25.965 1.00 63.63 94 GLY A O 1
ATOM 676 N N . LYS A 1 95 ? 4.240 4.744 26.542 1.00 56.65 95 LYS A N 1
ATOM 677 C CA . LYS A 1 95 ? 3.847 5.384 25.279 1.00 55.08 95 LYS A CA 1
ATOM 678 C C . LYS A 1 95 ? 4.532 6.737 25.111 1.00 54.40 95 LYS A C 1
ATOM 679 O O . LYS A 1 95 ? 4.786 7.456 26.091 1.00 49.80 95 LYS A O 1
ATOM 685 N N . VAL A 1 96 ? 4.879 7.040 23.856 1.00 50.85 96 VAL A N 1
ATOM 686 C CA . VAL A 1 96 ? 5.615 8.206 23.435 1.00 49.29 96 VAL A CA 1
ATOM 687 C C . VAL A 1 96 ? 4.920 8.790 22.208 1.00 53.93 96 VAL A C 1
ATOM 688 O O . VAL A 1 96 ? 4.489 8.040 21.327 1.00 54.13 96 VAL A O 1
ATOM 692 N N . PHE A 1 97 ? 4.929 10.130 22.100 1.00 49.97 97 PHE A N 1
ATOM 6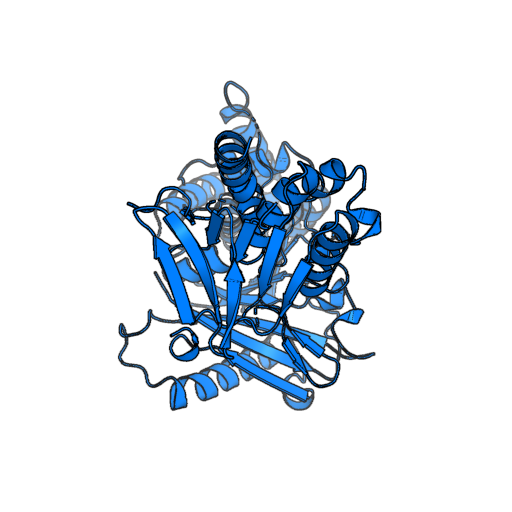93 C CA . PHE A 1 97 ? 4.466 10.852 20.934 1.00 50.14 97 PHE A CA 1
ATOM 694 C C . PHE A 1 97 ? 5.406 12.027 20.680 1.00 52.23 97 PHE A C 1
ATOM 695 O O . PHE A 1 97 ? 5.549 12.925 21.517 1.00 48.76 97 PHE A O 1
ATOM 703 N N . ASN A 1 98 ? 6.073 11.979 19.531 1.00 49.67 98 ASN A N 1
ATOM 704 C CA . ASN A 1 98 ? 7.012 13.003 19.089 1.00 48.99 98 ASN A CA 1
ATOM 705 C C . ASN A 1 98 ? 6.303 13.990 18.190 1.00 53.72 98 ASN A C 1
ATOM 706 O O . ASN A 1 98 ? 5.799 13.627 17.122 1.00 52.07 98 ASN A O 1
ATOM 711 N N . TYR A 1 99 ? 6.249 15.246 18.651 1.00 50.86 99 TYR A N 1
ATOM 712 C CA . TYR A 1 99 ? 5.600 16.306 17.932 1.00 51.40 99 TYR A CA 1
ATOM 713 C C . TYR A 1 99 ? 6.514 17.095 17.005 1.00 54.71 99 TYR A C 1
ATOM 714 O O . TYR A 1 99 ? 7.532 17.628 17.423 1.00 52.88 99 TYR A O 1
ATOM 723 N N . ASP A 1 100 ? 6.118 17.187 15.743 1.00 53.13 100 ASP A N 1
ATOM 724 C CA . ASP A 1 100 ? 6.746 18.041 14.751 1.00 54.25 100 ASP A CA 1
ATOM 725 C C . ASP A 1 100 ? 5.668 18.423 13.734 1.00 63.09 100 ASP A C 1
ATOM 726 O O . ASP A 1 100 ? 4.498 18.088 13.975 1.00 63.91 100 ASP A O 1
ATOM 731 N N . ASN A 1 101 ? 6.043 19.101 12.617 1.00 62.88 101 ASN A N 1
ATOM 732 C CA . ASN A 1 101 ? 5.099 19.528 11.568 1.00 64.26 101 ASN A CA 1
ATOM 733 C C . ASN A 1 101 ? 4.995 18.579 10.361 1.00 69.08 101 ASN A C 1
ATOM 734 O O . ASN A 1 101 ? 4.222 18.857 9.448 1.00 71.10 101 ASN A O 1
ATOM 739 N N . ASP A 1 102 ? 5.769 17.496 10.347 1.00 64.40 102 ASP A N 1
ATOM 740 C CA . ASP A 1 102 ? 5.781 16.526 9.259 1.00 65.02 102 ASP A CA 1
ATOM 741 C C . ASP A 1 102 ? 4.614 15.531 9.356 1.00 66.08 102 ASP A C 1
ATOM 742 O O . ASP A 1 102 ? 4.642 14.643 10.212 1.00 64.49 102 ASP A O 1
ATOM 747 N N . GLN A 1 103 ? 3.613 15.663 8.456 1.00 62.10 103 GLN A N 1
ATOM 748 C CA . GLN A 1 103 ? 2.436 14.780 8.419 1.00 61.89 103 GLN A CA 1
ATOM 749 C C . GLN A 1 103 ? 2.797 13.307 8.301 1.00 66.58 103 GLN A C 1
ATOM 750 O O . GLN A 1 103 ? 2.127 12.487 8.923 1.00 66.64 103 GLN A O 1
ATOM 756 N N . THR A 1 104 ? 3.884 12.982 7.574 1.00 63.63 104 THR A N 1
ATOM 757 C CA . THR A 1 104 ? 4.357 11.605 7.402 1.00 65.06 104 THR A CA 1
ATOM 758 C C . THR A 1 104 ? 4.831 10.988 8.714 1.00 68.51 104 THR A C 1
ATOM 759 O O . THR A 1 104 ? 4.455 9.857 9.004 1.00 69.59 104 THR A O 1
ATOM 763 N N . ARG A 1 105 ? 5.626 11.728 9.508 1.00 63.59 105 ARG A N 1
ATOM 764 C CA . ARG A 1 105 ? 6.106 11.252 10.806 1.00 61.77 105 ARG A CA 1
ATOM 765 C C . ARG A 1 105 ? 5.003 11.275 11.860 1.00 61.81 105 ARG A C 1
ATOM 766 O O . ARG A 1 105 ? 5.035 10.458 12.776 1.00 62.86 105 ARG A O 1
ATOM 774 N N . LEU A 1 106 ? 4.016 12.173 11.734 1.00 56.43 106 LEU A N 1
ATOM 775 C CA . LEU A 1 106 ? 2.884 12.170 12.672 1.00 55.50 106 LEU A CA 1
ATOM 776 C C . LEU A 1 106 ? 1.994 10.924 12.402 1.00 59.09 106 LEU A C 1
ATOM 777 O O . LEU A 1 106 ? 1.672 10.184 13.330 1.00 59.15 106 LEU A O 1
ATOM 782 N N . GLU A 1 107 ? 1.642 10.688 11.126 1.00 54.50 107 GLU A N 1
ATOM 783 C CA . GLU A 1 107 ? 0.817 9.546 10.698 1.00 53.68 107 GLU A CA 1
ATOM 784 C C . GLU A 1 107 ? 1.419 8.202 11.046 1.00 55.57 107 GLU A C 1
ATOM 785 O O . GLU A 1 107 ? 0.686 7.312 11.475 1.00 56.33 107 GLU A O 1
ATOM 791 N N . ALA A 1 108 ? 2.741 8.061 10.908 1.00 51.83 108 ALA A N 1
ATOM 792 C CA . ALA A 1 108 ? 3.477 6.816 11.228 1.00 52.25 108 ALA A CA 1
ATOM 793 C C . ALA A 1 108 ? 3.357 6.509 12.741 1.00 57.40 108 ALA A C 1
ATOM 794 O O . ALA A 1 108 ? 3.228 5.346 13.112 1.00 58.75 108 ALA A O 1
ATOM 796 N N . GLN A 1 109 ? 3.297 7.555 13.588 1.00 52.40 109 GLN A N 1
ATOM 797 C CA . GLN A 1 109 ? 3.147 7.381 15.030 1.00 52.06 109 GLN A CA 1
ATOM 798 C C . GLN A 1 109 ? 1.699 7.052 15.358 1.00 56.70 109 GLN A C 1
ATOM 799 O O . GLN A 1 109 ? 1.465 6.149 16.148 1.00 57.64 109 GLN A O 1
ATOM 805 N N . ILE A 1 110 ? 0.739 7.766 14.736 1.00 52.04 110 ILE A N 1
ATOM 806 C CA . ILE A 1 110 ? -0.711 7.560 14.892 1.00 51.38 110 ILE A CA 1
ATOM 807 C C . ILE A 1 110 ? -1.050 6.095 14.539 1.00 58.26 110 ILE A C 1
ATOM 808 O O . ILE A 1 110 ? -1.760 5.419 15.295 1.00 59.15 110 ILE A O 1
ATOM 813 N N . GLN A 1 111 ? -0.508 5.613 13.406 1.00 55.29 111 GLN A N 1
ATOM 814 C CA . GLN A 1 111 ? -0.631 4.238 12.921 1.00 55.96 111 GLN A CA 1
ATOM 815 C C . GLN A 1 111 ? -0.241 3.241 14.025 1.00 60.82 111 GLN A C 1
ATOM 816 O O . GLN A 1 111 ? -0.966 2.271 14.235 1.00 60.05 111 GLN A O 1
ATOM 822 N N . GLN A 1 112 ? 0.875 3.507 14.755 1.00 57.91 112 GLN A N 1
ATOM 823 C CA . GLN A 1 112 ? 1.324 2.658 15.857 1.00 58.88 112 GLN A CA 1
ATOM 824 C C . GLN A 1 112 ? 0.323 2.652 17.022 1.00 61.64 112 GLN A C 1
ATOM 825 O O . GLN A 1 112 ? 0.219 1.651 17.695 1.00 61.83 112 GLN A O 1
ATOM 831 N N . PHE A 1 113 ? -0.360 3.771 17.313 1.00 56.86 113 PHE A N 1
ATOM 832 C CA . PHE A 1 113 ? -1.341 3.793 18.418 1.00 56.03 113 PHE A CA 1
ATOM 833 C C . PHE A 1 113 ? -2.634 3.109 18.033 1.00 59.48 113 PHE A C 1
ATOM 834 O O . PHE A 1 113 ? -3.195 2.369 18.829 1.00 56.71 113 PHE A O 1
ATOM 842 N N . ASN A 1 114 ? -3.166 3.471 16.856 1.00 58.34 114 ASN A N 1
ATOM 843 C CA . ASN A 1 114 ? -4.431 2.994 16.347 1.00 59.32 114 ASN A CA 1
ATOM 844 C C . ASN A 1 114 ? -4.514 3.221 14.822 1.00 62.65 114 ASN A C 1
ATOM 845 O O . ASN A 1 114 ? -4.715 4.350 14.406 1.00 61.38 114 ASN A O 1
ATOM 850 N N . PRO A 1 115 ? -4.365 2.155 13.996 1.00 61.59 115 PRO A N 1
ATOM 851 C CA . PRO A 1 115 ? -4.440 2.311 12.520 1.00 62.25 115 PRO A CA 1
ATOM 852 C C . PRO A 1 115 ? -5.607 3.151 11.988 1.00 65.61 115 PRO A C 1
ATOM 853 O O . PRO A 1 115 ? -5.414 3.989 11.107 1.00 65.06 115 PRO A O 1
ATOM 857 N N . ARG A 1 116 ? -6.805 2.921 12.529 1.00 61.10 116 ARG A N 1
ATOM 858 C CA . ARG A 1 116 ? -8.049 3.600 12.178 1.00 61.34 116 ARG A CA 1
ATOM 859 C C . ARG A 1 116 ? -7.931 5.139 12.347 1.00 61.71 116 ARG A C 1
ATOM 860 O O . ARG A 1 116 ? -8.521 5.896 11.572 1.00 61.94 116 ARG A O 1
ATOM 868 N N . ASP A 1 117 ? -7.104 5.583 13.297 1.00 54.59 117 ASP A N 1
ATOM 869 C CA . ASP A 1 117 ? -6.897 6.998 13.572 1.00 52.72 117 ASP A CA 1
ATOM 870 C C . ASP A 1 117 ? -6.085 7.794 12.550 1.00 56.01 117 ASP A C 1
ATOM 871 O O . ASP A 1 117 ? -6.066 9.006 12.664 1.00 53.45 117 ASP A O 1
ATOM 876 N N . VAL A 1 118 ? -5.453 7.144 11.540 1.00 54.39 118 VAL A N 1
ATOM 877 C CA . VAL A 1 118 ? -4.725 7.858 10.470 1.00 54.13 118 VAL A CA 1
ATOM 878 C C . VAL A 1 118 ? -5.777 8.567 9.577 1.00 60.10 118 VAL A C 1
ATOM 879 O O . VAL A 1 118 ? -5.638 9.766 9.276 1.00 59.08 118 VAL A O 1
ATOM 883 N N . GLU A 1 119 ? -6.837 7.817 9.193 1.00 57.69 119 GLU A N 1
ATOM 884 C CA . GLU A 1 119 ? -7.970 8.337 8.423 1.00 57.59 119 GLU A CA 1
ATOM 885 C C . GLU A 1 119 ? -8.767 9.316 9.256 1.00 59.77 119 GLU A C 1
ATOM 886 O O . GLU A 1 119 ? -9.170 10.346 8.735 1.00 58.97 119 GLU A O 1
ATOM 892 N N . GLY A 1 120 ? -8.964 8.999 10.543 1.00 56.60 120 GLY A N 1
ATOM 893 C CA . GLY A 1 120 ? -9.642 9.870 11.498 1.00 55.68 120 GLY A CA 1
ATOM 894 C C . GLY A 1 120 ? -8.936 11.213 11.583 1.00 59.23 120 GLY A C 1
ATOM 895 O O . GLY A 1 120 ? -9.580 12.255 11.535 1.00 59.96 120 GLY A O 1
ATOM 896 N N . TYR A 1 121 ? -7.594 11.197 11.615 1.00 53.85 121 TYR A N 1
ATOM 897 C CA . TYR A 1 121 ? -6.788 12.408 11.617 1.00 51.70 121 TYR A CA 1
ATOM 898 C C . TYR A 1 121 ? -6.905 13.220 10.331 1.00 53.96 121 TYR A C 1
ATOM 899 O O . TYR A 1 121 ? -7.089 14.419 10.416 1.00 52.65 121 TYR A O 1
ATOM 908 N N . ARG A 1 122 ? -6.855 12.570 9.159 1.00 52.08 122 ARG A N 1
ATOM 909 C CA . ARG A 1 122 ? -6.984 13.223 7.849 1.00 51.75 122 ARG A CA 1
ATOM 910 C C . ARG A 1 122 ? -8.342 13.881 7.709 1.00 55.56 122 ARG A C 1
ATOM 911 O O . ARG A 1 122 ? -8.434 15.000 7.194 1.00 57.69 122 ARG A O 1
ATOM 919 N N . GLN A 1 123 ? -9.386 13.195 8.182 1.00 50.63 123 GLN A N 1
ATOM 920 C CA . GLN A 1 123 ? -10.768 13.667 8.179 1.00 50.49 123 GLN A CA 1
ATOM 921 C C . GLN A 1 123 ? -10.930 14.828 9.144 1.00 53.05 123 GLN A C 1
ATOM 922 O O . GLN A 1 123 ? -11.648 15.772 8.832 1.00 52.26 123 GLN A O 1
ATOM 928 N N . PHE A 1 124 ? -10.219 14.785 10.290 1.00 50.33 124 PHE A N 1
ATOM 929 C CA . PHE A 1 124 ? -10.204 15.867 11.270 1.00 49.80 124 PHE A CA 1
ATOM 930 C C . PHE A 1 124 ? -9.607 17.145 10.642 1.00 55.72 124 PHE A C 1
ATOM 931 O O . PHE A 1 124 ? -10.154 18.245 10.826 1.00 55.79 124 PHE A O 1
ATOM 939 N N . LEU A 1 125 ? -8.500 16.989 9.889 1.00 52.77 125 LEU A N 1
ATOM 940 C CA . LEU A 1 125 ? -7.837 18.104 9.217 1.00 53.12 125 LEU A CA 1
ATOM 941 C C . LEU A 1 125 ? -8.710 18.640 8.103 1.00 56.41 125 LEU A C 1
ATOM 942 O O . LEU A 1 125 ? -8.857 19.842 8.005 1.00 56.27 125 LEU A O 1
ATOM 947 N N . ASP A 1 126 ? -9.315 17.766 7.279 1.00 54.64 126 ASP A N 1
ATOM 948 C CA . ASP A 1 126 ? -10.198 18.220 6.191 1.00 56.25 126 ASP A CA 1
ATOM 949 C C . ASP A 1 126 ? -11.393 19.030 6.699 1.00 57.17 126 ASP A C 1
ATOM 950 O O . ASP A 1 126 ? -11.732 20.044 6.109 1.00 58.94 126 ASP A O 1
ATOM 955 N N . TYR A 1 127 ? -12.000 18.606 7.804 1.00 52.69 127 TYR A N 1
ATOM 956 C CA . TYR A 1 127 ? -13.158 19.278 8.394 1.00 51.94 127 TYR A CA 1
ATOM 957 C C . TYR A 1 127 ? -12.765 20.640 8.962 1.00 53.92 127 TYR A C 1
ATOM 958 O O . TYR A 1 127 ? -13.431 21.631 8.689 1.00 53.47 127 TYR A O 1
ATOM 967 N N . SER A 1 128 ? -11.680 20.663 9.743 1.00 49.92 128 SER A N 1
ATOM 968 C CA . SER A 1 128 ? -11.125 21.838 10.396 1.00 49.38 128 SER A CA 1
ATOM 969 C C . SER A 1 128 ? -10.652 22.860 9.387 1.00 56.29 128 SER A C 1
ATOM 970 O O . SER A 1 128 ? -10.951 24.029 9.578 1.00 58.96 128 SER A O 1
ATOM 973 N N . ARG A 1 129 ? -9.984 22.437 8.293 1.00 51.85 129 ARG A N 1
ATOM 974 C CA . ARG A 1 129 ? -9.571 23.355 7.218 1.00 52.57 129 ARG A CA 1
ATOM 975 C C . ARG A 1 129 ? -10.793 23.986 6.568 1.00 55.35 129 ARG A C 1
ATOM 976 O O . ARG A 1 129 ? -10.737 25.139 6.172 1.00 56.26 129 ARG A O 1
ATOM 984 N N . ALA A 1 130 ? -11.877 23.206 6.403 1.00 50.90 130 ALA A N 1
ATOM 985 C CA . ALA A 1 130 ? -13.110 23.689 5.778 1.00 50.90 130 ALA A CA 1
ATOM 986 C C . ALA A 1 130 ? -13.793 24.748 6.654 1.00 54.92 130 ALA A C 1
ATOM 987 O O . ALA A 1 130 ? -14.327 25.722 6.125 1.00 54.99 130 ALA A O 1
ATOM 989 N N . VAL A 1 131 ? -13.737 24.573 7.987 1.00 51.35 131 VAL A N 1
ATOM 990 C CA . VAL A 1 131 ? -14.308 25.510 8.948 1.00 52.52 131 VAL A CA 1
ATOM 991 C C . VAL A 1 131 ? -13.566 26.839 8.869 1.00 57.78 131 VAL A C 1
ATOM 992 O O . VAL A 1 131 ? -14.196 27.885 8.811 1.00 57.54 131 VAL A O 1
ATOM 996 N N . PHE A 1 132 ? -12.238 26.795 8.826 1.00 57.34 132 PHE A N 1
ATOM 997 C CA . PHE A 1 132 ? -11.435 28.023 8.807 1.00 59.63 132 PHE A CA 1
ATOM 998 C C . PHE A 1 132 ? -10.927 28.449 7.431 1.00 67.88 132 PHE A C 1
ATOM 999 O O . PHE A 1 132 ? -10.040 29.288 7.356 1.00 70.25 132 PHE A O 1
ATOM 1007 N N . LYS A 1 133 ? -11.522 27.918 6.343 1.00 67.01 133 LYS A N 1
ATOM 1008 C CA . LYS A 1 133 ? -11.117 28.213 4.970 1.00 69.83 133 LYS A CA 1
ATOM 1009 C C . LYS A 1 133 ? -11.215 29.693 4.657 1.00 79.76 133 LYS A C 1
ATOM 1010 O O . LYS A 1 133 ? -10.260 30.262 4.132 1.00 81.01 133 LYS A O 1
ATOM 1016 N N . GLU A 1 134 ? -12.346 30.315 5.027 1.00 79.56 134 GLU A N 1
ATOM 1017 C CA . GLU A 1 134 ? -12.651 31.721 4.744 1.00 82.39 134 GLU A CA 1
ATOM 1018 C C . GLU A 1 134 ? -12.761 32.606 5.997 1.00 88.82 134 GLU A C 1
ATOM 1019 O O . GLU A 1 134 ? -13.276 32.167 7.028 1.00 86.97 134 GLU A O 1
ATOM 1025 N N . GLY A 1 135 ? -12.336 33.865 5.854 1.00 89.07 135 GLY A N 1
ATOM 1026 C CA . GLY A 1 135 ? -12.415 34.906 6.879 1.00 90.52 135 GLY A CA 1
ATOM 1027 C C . GLY A 1 135 ? -11.489 34.779 8.072 1.00 95.98 135 GLY A C 1
ATOM 1028 O O . GLY A 1 135 ? -11.619 35.538 9.035 1.00 96.91 135 GLY A O 1
ATOM 1029 N N . TYR A 1 136 ? -10.559 33.818 8.025 1.00 92.74 136 TYR A N 1
ATOM 1030 C CA . TYR A 1 136 ? -9.566 33.575 9.069 1.00 92.65 136 TYR A CA 1
ATOM 1031 C C . TYR A 1 136 ? -8.170 33.805 8.479 1.00 100.99 136 TYR A C 1
ATOM 1032 O O . TYR A 1 136 ? -7.911 33.373 7.350 1.00 101.69 136 TYR A O 1
ATOM 1041 N N . LEU A 1 137 ? -7.275 34.480 9.238 1.00 99.13 137 LEU A N 1
ATOM 1042 C CA . LEU A 1 137 ? -5.903 34.794 8.813 1.00 125.46 137 LEU A CA 1
ATOM 1043 C C . LEU A 1 137 ? -4.953 33.589 8.891 1.00 150.15 137 LEU A C 1
ATOM 1044 O O . LEU A 1 137 ? -5.331 32.460 8.580 1.00 108.30 137 LEU A O 1
ATOM 1049 N N . GLY A 1 140 ? -0.840 34.394 9.787 1.00 103.06 140 GLY A N 1
ATOM 1050 C CA . GLY A 1 140 ? -0.967 34.913 11.144 1.00 103.16 140 GLY A CA 1
ATOM 1051 C C . GLY A 1 140 ? 0.306 34.880 11.975 1.00 106.83 140 GLY A C 1
ATOM 1052 O O . GLY A 1 140 ? 1.413 34.947 11.428 1.00 107.52 140 GLY A O 1
ATOM 1053 N N . THR A 1 141 ? 0.150 34.795 13.320 1.00 101.31 141 THR A N 1
ATOM 1054 C CA . THR A 1 141 ? 1.265 34.747 14.280 1.00 100.07 141 THR A CA 1
ATOM 1055 C C . THR A 1 141 ? 1.820 33.332 14.424 1.00 97.15 141 THR A C 1
ATOM 1056 O O . THR A 1 141 ? 1.054 32.365 14.470 1.00 94.77 141 THR A O 1
ATOM 1060 N N . VAL A 1 142 ? 3.156 33.225 14.506 1.00 89.98 142 VAL A N 1
ATOM 1061 C CA . VAL A 1 142 ? 3.858 31.958 14.644 1.00 86.46 142 VAL A CA 1
ATOM 1062 C C . VAL A 1 142 ? 3.527 31.368 16.025 1.00 87.34 142 VAL A C 1
ATOM 1063 O O . VAL A 1 142 ? 3.603 32.089 17.024 1.00 86.59 142 VAL A O 1
ATOM 1067 N N . PRO A 1 143 ? 3.114 30.076 16.092 1.00 81.89 143 PRO A N 1
ATOM 1068 C CA . PRO A 1 143 ? 2.803 29.467 17.398 1.00 80.77 143 PRO A CA 1
ATOM 1069 C C . PRO A 1 143 ? 3.953 29.569 18.390 1.00 85.84 143 PRO A C 1
ATOM 1070 O O . PRO A 1 143 ? 5.091 29.402 17.984 1.00 83.90 143 PRO A O 1
ATOM 1074 N N . PHE A 1 144 ? 3.668 29.886 19.666 1.00 86.17 144 PHE A N 1
ATOM 1075 C CA . PHE A 1 144 ? 4.698 29.929 20.704 1.00 87.62 144 PHE A CA 1
ATOM 1076 C C . PHE A 1 144 ? 4.371 28.961 21.826 1.00 89.85 144 PHE A C 1
ATOM 1077 O O . PHE A 1 144 ? 3.297 29.047 22.435 1.00 91.28 144 PHE A O 1
ATOM 1085 N N . LEU A 1 145 ? 5.331 28.054 22.092 1.00 82.38 145 LEU A N 1
ATOM 1086 C CA . LEU A 1 145 ? 5.299 26.968 23.062 1.00 79.22 145 LEU A CA 1
ATOM 1087 C C . LEU A 1 145 ? 5.676 27.409 24.470 1.00 80.09 145 LEU A C 1
ATOM 1088 O O . LEU A 1 145 ? 6.851 27.690 24.737 1.00 81.64 145 LEU A O 1
ATOM 1093 N N . SER A 1 146 ? 4.700 27.470 25.376 1.00 71.67 146 SER A N 1
ATOM 1094 C CA . SER A 1 146 ? 5.048 27.780 26.759 1.00 69.86 146 SER A CA 1
ATOM 1095 C C . SER A 1 146 ? 4.678 26.604 27.635 1.00 63.93 146 SER A C 1
ATOM 1096 O O . SER A 1 146 ? 3.527 26.426 28.030 1.00 60.46 146 SER A O 1
ATOM 1099 N N . PHE A 1 147 ? 5.675 25.767 27.873 1.00 57.66 147 PHE A N 1
ATOM 1100 C CA . PHE A 1 147 ? 5.577 24.595 28.711 1.00 55.35 147 PHE A CA 1
ATOM 1101 C C . PHE A 1 147 ? 5.274 25.024 30.159 1.00 63.21 147 PHE A C 1
ATOM 1102 O O . PHE A 1 147 ? 4.430 24.397 30.799 1.00 62.77 147 PHE A O 1
ATOM 1110 N N . ARG A 1 148 ? 5.898 26.131 30.625 1.00 63.23 148 ARG A N 1
ATOM 1111 C CA . ARG A 1 148 ? 5.732 26.733 31.954 1.00 66.66 148 ARG A CA 1
ATOM 1112 C C . ARG A 1 148 ? 4.274 27.090 32.213 1.00 74.27 148 ARG A C 1
ATOM 1113 O O . ARG A 1 148 ? 3.729 26.703 33.238 1.00 75.64 148 ARG A O 1
ATOM 1121 N N . ASP A 1 149 ? 3.642 27.802 31.281 1.00 72.28 149 ASP A N 1
ATOM 1122 C CA . ASP A 1 149 ? 2.245 28.193 31.394 1.00 73.61 149 ASP A CA 1
ATOM 1123 C C . ASP A 1 149 ? 1.313 26.997 31.430 1.00 73.33 149 ASP A C 1
ATOM 1124 O O . ASP A 1 149 ? 0.409 26.978 32.256 1.00 74.28 149 ASP A O 1
ATOM 1129 N N . MET A 1 150 ? 1.573 25.973 30.606 1.00 66.81 150 MET A N 1
ATOM 1130 C CA . MET A 1 150 ? 0.802 24.718 30.597 1.00 66.55 150 MET A CA 1
ATOM 1131 C C . MET A 1 150 ? 0.916 23.977 31.933 1.00 71.47 150 MET A C 1
ATOM 1132 O O . MET A 1 150 ? -0.065 23.383 32.393 1.00 72.24 150 MET A O 1
ATOM 1137 N N . LEU A 1 151 ? 2.129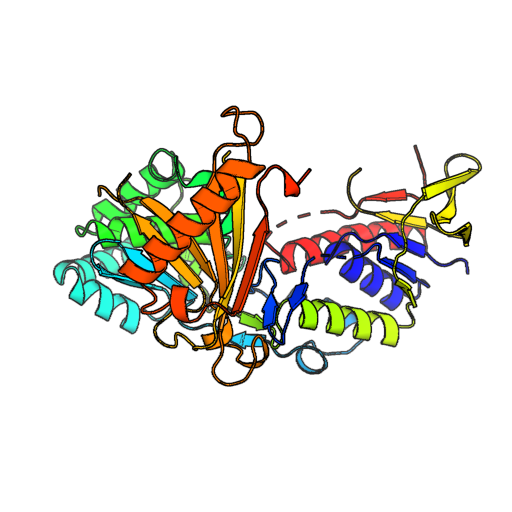 23.970 32.517 1.00 66.99 151 LEU A N 1
ATOM 1138 C CA . LEU A 1 151 ? 2.428 23.292 33.768 1.00 68.10 151 LEU A CA 1
ATOM 1139 C C . LEU A 1 151 ? 1.838 24.018 34.964 1.00 77.02 151 LEU A C 1
ATOM 1140 O O . LEU A 1 151 ? 1.349 23.364 35.877 1.00 77.55 151 LEU A O 1
ATOM 1145 N N . ARG A 1 152 ? 1.840 25.363 34.944 1.00 77.54 152 ARG A N 1
ATOM 1146 C CA . ARG A 1 152 ? 1.248 26.198 35.994 1.00 81.20 152 ARG A CA 1
ATOM 1147 C C . ARG A 1 152 ? -0.290 26.017 36.080 1.00 89.52 152 ARG A C 1
ATOM 1148 O O . ARG A 1 152 ? -0.886 26.330 37.104 1.00 91.02 152 ARG A O 1
ATOM 1156 N N . ALA A 1 153 ? -0.913 25.488 35.018 1.00 88.50 153 ALA A N 1
ATOM 1157 C CA . ALA A 1 153 ? -2.342 25.184 34.958 1.00 90.97 153 ALA A CA 1
ATOM 1158 C C . ALA A 1 153 ? -2.591 23.656 34.951 1.00 100.35 153 ALA A C 1
ATOM 1159 O O . ALA A 1 153 ? -3.743 23.236 35.047 1.00 100.42 153 ALA A O 1
ATOM 1161 N N . ALA A 1 154 ? -1.509 22.837 34.859 1.00 100.72 154 ALA A N 1
ATOM 1162 C CA . ALA A 1 154 ? -1.535 21.363 34.790 1.00 101.87 154 ALA A CA 1
ATOM 1163 C C . ALA A 1 154 ? -2.447 20.568 35.750 1.00 112.05 154 ALA A C 1
ATOM 1164 O O . ALA A 1 154 ? -3.122 19.663 35.248 1.00 111.26 154 ALA A O 1
ATOM 1166 N N . PRO A 1 155 ? -2.508 20.826 37.093 1.00 113.79 155 PRO A N 1
ATOM 1167 C CA . PRO A 1 155 ? -3.438 20.043 37.940 1.00 115.65 155 PRO A CA 1
ATOM 1168 C C . PRO A 1 155 ? -4.881 20.140 37.429 1.00 120.33 155 PRO A C 1
ATOM 1169 O O . PRO A 1 155 ? -5.551 19.115 37.263 1.00 120.07 155 PRO A O 1
ATOM 1173 N N . GLN A 1 156 ? -5.314 21.375 37.094 1.00 116.66 156 GLN A N 1
ATOM 1174 C CA . GLN A 1 156 ? -6.632 21.675 36.539 1.00 116.11 156 GLN A CA 1
ATOM 1175 C C . GLN A 1 156 ? -6.634 21.721 34.978 1.00 117.46 156 GLN A C 1
ATOM 1176 O O . GLN A 1 156 ? -7.503 22.380 34.394 1.00 117.53 156 GLN A O 1
ATOM 1182 N N . LEU A 1 157 ? -5.680 20.996 34.311 1.00 111.28 157 LEU A N 1
ATOM 1183 C CA . LEU A 1 157 ? -5.545 20.962 32.836 1.00 108.26 157 LEU A CA 1
ATOM 1184 C C . LEU A 1 157 ? -6.789 20.383 32.170 1.00 108.09 157 LEU A C 1
ATOM 1185 O O . LEU A 1 157 ? -7.510 21.110 31.486 1.00 106.27 157 LEU A O 1
ATOM 1190 N N . ALA A 1 158 ? -7.078 19.103 32.450 1.00 103.87 158 ALA A N 1
ATOM 1191 C CA . ALA A 1 158 ? -8.240 18.375 31.943 1.00 103.33 158 ALA A CA 1
ATOM 1192 C C . ALA A 1 158 ? -9.587 18.979 32.419 1.00 107.68 158 ALA A C 1
ATOM 1193 O O . ALA A 1 158 ? -10.620 18.783 31.764 1.00 106.68 158 ALA A O 1
ATOM 1195 N N . LYS A 1 159 ? -9.555 19.720 33.551 1.00 104.55 159 LYS A N 1
ATOM 1196 C CA . LYS A 1 159 ? -10.704 20.368 34.199 1.00 105.31 159 LYS A CA 1
ATOM 1197 C C . LYS A 1 159 ? -11.249 21.572 33.406 1.00 105.69 159 LYS A C 1
ATOM 1198 O O . LYS A 1 159 ? -12.461 21.819 33.392 1.00 106.90 159 LYS A O 1
ATOM 1204 N N . LEU A 1 160 ? -10.340 22.318 32.765 1.00 97.59 160 LEU A N 1
ATOM 1205 C CA . LEU A 1 160 ? -10.588 23.536 31.999 1.00 95.34 160 LEU A CA 1
ATOM 1206 C C . LEU A 1 160 ? -11.540 23.397 30.790 1.00 93.82 160 LEU A C 1
ATOM 1207 O O . LEU A 1 160 ? -11.577 22.347 30.142 1.00 91.88 160 LEU A O 1
ATOM 1212 N N . GLN A 1 161 ? -12.305 24.480 30.505 1.00 87.75 161 GLN A N 1
ATOM 1213 C CA . GLN A 1 161 ? -13.256 24.625 29.393 1.00 85.29 161 GLN A CA 1
ATOM 1214 C C . GLN A 1 161 ? -12.540 24.568 28.024 1.00 82.19 161 GLN A C 1
ATOM 1215 O O . GLN A 1 161 ? -13.105 24.035 27.065 1.00 79.67 161 GLN A O 1
ATOM 1221 N N . ALA A 1 162 ? -11.319 25.143 27.936 1.00 74.67 162 ALA A N 1
ATOM 1222 C CA . ALA A 1 162 ? -10.533 25.144 26.702 1.00 70.86 162 ALA A CA 1
ATOM 1223 C C . ALA A 1 162 ? -10.146 23.692 26.350 1.00 70.34 162 ALA A C 1
ATOM 1224 O O . ALA A 1 162 ? -10.341 23.298 25.205 1.00 69.23 162 ALA A O 1
ATOM 1226 N N . TRP A 1 163 ? -9.701 22.888 27.356 1.00 64.56 163 TRP A N 1
ATOM 1227 C CA . TRP A 1 163 ? -9.366 21.472 27.196 1.00 62.84 163 TRP A CA 1
ATOM 1228 C C . TRP A 1 163 ? -10.602 20.654 26.773 1.00 64.78 163 TRP A C 1
ATOM 1229 O O . TRP A 1 163 ? -10.541 19.978 25.745 1.00 61.43 163 TRP A O 1
ATOM 1240 N N . ARG A 1 164 ? -11.712 20.743 27.535 1.00 62.86 164 ARG A N 1
ATOM 1241 C CA . ARG A 1 164 ? -12.966 20.016 27.279 1.00 63.00 164 ARG A CA 1
ATOM 1242 C C . ARG A 1 164 ? -13.490 20.193 25.856 1.00 64.15 164 ARG A C 1
ATOM 1243 O O . ARG A 1 164 ? -13.868 19.209 25.207 1.00 64.14 164 ARG A O 1
ATOM 1251 N N . SER A 1 165 ? -13.494 21.437 25.380 1.00 60.21 165 SER A N 1
ATOM 1252 C CA . SER A 1 165 ? -13.964 21.837 24.050 1.00 59.65 165 SER A CA 1
ATOM 1253 C C . SER A 1 165 ? -13.072 21.272 22.959 1.00 59.78 165 SER A C 1
ATOM 1254 O O . SER A 1 165 ? -13.583 20.682 22.021 1.00 60.75 165 SER A O 1
ATOM 1257 N N . VAL A 1 166 ? -11.756 21.446 23.078 1.00 54.42 166 VAL A N 1
ATOM 1258 C CA . VAL A 1 166 ? -10.811 20.906 22.104 1.00 53.93 166 VAL A CA 1
ATOM 1259 C C . VAL A 1 166 ? -10.822 19.368 22.128 1.00 55.67 166 VAL A C 1
ATOM 1260 O O . VAL A 1 166 ? -10.886 18.757 21.074 1.00 55.25 166 VAL A O 1
ATOM 1264 N N . TYR A 1 167 ? -10.829 18.756 23.322 1.00 53.41 167 TYR A N 1
ATOM 1265 C CA . TYR A 1 167 ? -10.893 17.311 23.472 1.00 53.61 167 TYR A CA 1
ATOM 1266 C C . TYR A 1 167 ? -12.130 16.726 22.755 1.00 57.81 167 TYR A C 1
ATOM 1267 O O . TYR A 1 167 ? -11.976 15.751 22.014 1.00 56.81 167 TYR A O 1
ATOM 1276 N N . SER A 1 168 ? -13.333 17.327 22.942 1.00 53.40 168 SER A N 1
ATOM 1277 C CA . SER A 1 168 ? -14.547 16.814 22.289 1.00 53.87 168 SER A CA 1
ATOM 1278 C C . SER A 1 168 ? -14.477 16.946 20.764 1.00 56.79 168 SER A C 1
ATOM 1279 O O . SER A 1 168 ? -14.993 16.092 20.043 1.00 58.96 168 SER A O 1
ATOM 1282 N N . LYS A 1 169 ? -13.795 17.983 20.278 1.00 50.62 169 LYS A N 1
ATOM 1283 C CA . LYS A 1 169 ? -13.593 18.215 18.840 1.00 47.97 169 LYS A CA 1
ATOM 1284 C C . LYS A 1 169 ? -12.637 17.202 18.236 1.00 51.45 169 LYS A C 1
ATOM 1285 O O . LYS A 1 169 ? -12.878 16.708 17.137 1.00 50.85 169 LYS A O 1
ATOM 1291 N N . VAL A 1 170 ? -11.575 16.842 18.971 1.00 49.19 170 VAL A N 1
ATOM 1292 C CA . VAL A 1 170 ? -10.610 15.837 18.514 1.00 46.83 170 VAL A CA 1
ATOM 1293 C C . VAL A 1 170 ? -11.261 14.459 18.595 1.00 51.07 170 VAL A C 1
ATOM 1294 O O . VAL A 1 170 ? -11.143 13.678 17.643 1.00 50.52 170 VAL A O 1
ATOM 1298 N N . ALA A 1 171 ? -11.986 14.178 19.715 1.00 50.05 171 ALA A N 1
ATOM 1299 C CA . ALA A 1 171 ? -12.714 12.918 19.981 1.00 51.26 171 ALA A CA 1
ATOM 1300 C C . ALA A 1 171 ? -13.773 12.584 18.930 1.00 56.95 171 ALA A C 1
ATOM 1301 O O . ALA A 1 171 ? -14.082 11.407 18.759 1.00 59.96 171 ALA A O 1
ATOM 1303 N N . SER A 1 172 ? -14.326 13.581 18.219 1.00 53.37 172 SER A N 1
ATOM 1304 C CA . SER A 1 172 ? -15.297 13.297 17.145 1.00 54.11 172 SER A CA 1
ATOM 1305 C C . SER A 1 172 ? -14.646 12.496 16.036 1.00 55.99 172 SER A C 1
ATOM 1306 O O . SER A 1 172 ? -15.347 11.802 15.337 1.00 57.41 172 SER A O 1
ATOM 1309 N N . TYR A 1 173 ? -13.319 12.615 15.859 1.00 52.62 173 TYR A N 1
ATOM 1310 C CA . TYR A 1 173 ? -12.551 11.970 14.782 1.00 51.82 173 TYR A CA 1
ATOM 1311 C C . TYR A 1 173 ? -11.559 10.930 15.216 1.00 55.71 173 TYR A C 1
ATOM 1312 O O . TYR A 1 173 ? -11.243 10.044 14.422 1.00 56.39 173 TYR A O 1
ATOM 1321 N N . ILE A 1 174 ? -10.972 11.105 16.415 1.00 50.96 174 ILE A N 1
ATOM 1322 C CA . ILE A 1 174 ? -9.893 10.261 16.931 1.00 49.47 174 ILE A CA 1
ATOM 1323 C C . ILE A 1 174 ? -10.439 9.479 18.061 1.00 54.93 174 ILE A C 1
ATOM 1324 O O . ILE A 1 174 ? -10.989 10.043 19.004 1.00 55.45 174 ILE A O 1
ATOM 1329 N N . GLU A 1 175 ? -10.206 8.189 18.013 1.00 53.92 175 GLU A N 1
ATOM 1330 C CA . GLU A 1 175 ? -10.668 7.233 18.999 1.00 55.63 175 GLU A CA 1
ATOM 1331 C C . GLU A 1 175 ? -9.638 6.957 20.101 1.00 59.36 175 GLU A C 1
ATOM 1332 O O . GLU A 1 175 ? -10.020 6.852 21.271 1.00 59.95 175 GLU A O 1
ATOM 1338 N N . ASP A 1 176 ? -8.337 6.924 19.763 1.00 55.29 176 ASP A N 1
ATOM 1339 C CA . ASP A 1 176 ? -7.302 6.633 20.769 1.00 54.27 176 ASP A CA 1
ATOM 1340 C C . ASP A 1 176 ? -7.158 7.713 21.843 1.00 58.29 176 ASP A C 1
ATOM 1341 O O . ASP A 1 176 ? -6.954 8.876 21.525 1.00 56.11 176 ASP A O 1
ATOM 1346 N N . GLU A 1 177 ? -7.211 7.292 23.117 1.00 58.62 177 GLU A N 1
ATOM 1347 C CA . GLU A 1 177 ? -7.087 8.154 24.294 1.00 59.28 177 GLU A CA 1
ATOM 1348 C C . GLU A 1 177 ? -5.797 8.936 24.381 1.00 61.59 177 GLU A C 1
ATOM 1349 O O . GLU A 1 177 ? -5.846 10.110 24.732 1.00 61.59 177 GLU A O 1
ATOM 1355 N N . HIS A 1 178 ? -4.650 8.315 24.057 1.00 56.51 178 HIS A N 1
ATOM 1356 C CA . HIS A 1 178 ? -3.349 9.012 24.102 1.00 54.14 178 HIS A CA 1
ATOM 1357 C C . HIS A 1 178 ? -3.301 10.088 23.012 1.00 54.61 178 HIS A C 1
ATOM 1358 O O . HIS A 1 178 ? -2.896 11.226 23.272 1.00 52.79 178 HIS A O 1
ATOM 1365 N N . LEU A 1 179 ? -3.827 9.744 21.818 1.00 51.64 179 LEU A N 1
ATOM 1366 C CA . LEU A 1 179 ? -3.932 10.650 20.674 1.00 50.45 179 LEU A CA 1
ATOM 1367 C C . LEU A 1 179 ? -4.910 11.787 20.931 1.00 53.24 179 LEU A C 1
ATOM 1368 O O . LEU A 1 179 ? -4.597 12.908 20.575 1.00 52.76 179 LEU A O 1
ATOM 1373 N N . ARG A 1 180 ? -6.041 11.539 21.615 1.00 50.27 180 ARG A N 1
ATOM 1374 C CA . ARG A 1 180 ? -6.963 12.628 21.965 1.00 49.89 180 ARG A CA 1
ATOM 1375 C C . ARG A 1 180 ? -6.253 13.591 22.926 1.00 53.38 180 ARG A C 1
ATOM 1376 O O . ARG A 1 180 ? -6.356 14.809 22.771 1.00 52.69 180 ARG A O 1
ATOM 1384 N N . GLN A 1 181 ? -5.482 13.041 23.875 1.00 50.86 181 GLN A N 1
ATOM 1385 C CA . GLN A 1 181 ? -4.715 13.836 24.841 1.00 51.95 181 GLN A CA 1
ATOM 1386 C C . GLN A 1 181 ? -3.534 14.608 24.182 1.00 53.15 181 GLN A C 1
ATOM 1387 O O . GLN A 1 181 ? -3.351 15.778 24.468 1.00 54.06 181 GLN A O 1
ATOM 1393 N N . ALA A 1 182 ? -2.765 13.953 23.307 1.00 48.89 182 ALA A N 1
ATOM 1394 C CA . ALA A 1 182 ? -1.657 14.541 22.550 1.00 47.51 182 ALA A CA 1
ATOM 1395 C C . ALA A 1 182 ? -2.125 15.744 21.731 1.00 54.48 182 ALA A C 1
ATOM 1396 O O . ALA A 1 182 ? -1.593 16.842 21.917 1.00 55.43 182 ALA A O 1
ATOM 1398 N N . PHE A 1 183 ? -3.185 15.585 20.913 1.00 52.82 183 PHE A N 1
ATOM 1399 C CA . PHE A 1 183 ? -3.688 16.707 20.101 1.00 52.33 183 PHE A CA 1
ATOM 1400 C C . PHE A 1 183 ? -4.307 17.799 20.920 1.00 54.78 183 PHE A C 1
ATOM 1401 O O . PHE A 1 183 ? -4.142 18.969 20.560 1.00 53.70 183 PHE A O 1
ATOM 1409 N N . SER A 1 184 ? -5.009 17.447 22.023 1.00 50.61 184 SER A N 1
ATOM 1410 C CA . SER A 1 184 ? -5.637 18.477 22.857 1.00 50.90 184 SER A CA 1
ATOM 1411 C C . SER A 1 184 ? -4.579 19.295 23.552 1.00 56.48 184 SER A C 1
ATOM 1412 O O . SER A 1 184 ? -4.739 20.501 23.669 1.00 56.84 184 SER A O 1
ATOM 1415 N N . PHE A 1 185 ? -3.483 18.629 24.007 1.00 54.05 185 PHE A N 1
ATOM 1416 C CA . PHE A 1 185 ? -2.354 19.265 24.678 1.00 52.49 185 PHE A CA 1
ATOM 1417 C C . PHE A 1 185 ? -1.669 20.256 23.745 1.00 56.12 185 PHE A C 1
ATOM 1418 O O . PHE A 1 185 ? -1.395 21.374 24.150 1.00 56.04 185 PHE A O 1
ATOM 1426 N N . HIS A 1 186 ? -1.360 19.824 22.514 1.00 54.45 186 HIS A N 1
ATOM 1427 C CA . HIS A 1 186 ? -0.711 20.634 21.494 1.00 54.59 186 HIS A CA 1
ATOM 1428 C C . HIS A 1 186 ? -1.539 21.879 21.150 1.00 63.28 186 HIS A C 1
ATOM 1429 O O . HIS A 1 186 ? -0.977 22.964 20.971 1.00 64.59 186 HIS A O 1
ATOM 1436 N N . SER A 1 187 ? -2.873 21.733 21.086 1.00 60.50 187 SER A N 1
ATOM 1437 C CA . SER A 1 187 ? -3.797 22.835 20.783 1.00 60.86 187 SER A CA 1
ATOM 1438 C C . SER A 1 187 ? -3.690 23.950 21.849 1.00 64.38 187 SER A C 1
ATOM 1439 O O . SER A 1 187 ? -3.646 25.127 21.515 1.00 62.00 187 SER A O 1
ATOM 1442 N N . LEU A 1 188 ? -3.657 23.557 23.119 1.00 63.43 188 LEU A N 1
ATOM 1443 C CA . LEU A 1 188 ? -3.550 24.453 24.259 1.00 65.07 188 LEU A CA 1
ATOM 1444 C C . LEU A 1 188 ? -2.143 25.033 24.405 1.00 70.21 188 LEU A C 1
ATOM 1445 O O . LEU A 1 188 ? -1.996 26.143 24.915 1.00 71.49 188 LEU A O 1
ATOM 1450 N N . LEU A 1 189 ? -1.112 24.276 23.974 1.00 66.74 189 LEU A N 1
ATOM 1451 C CA . LEU A 1 189 ? 0.296 24.682 24.031 1.00 66.51 189 LEU A CA 1
ATOM 1452 C C . LEU A 1 189 ? 0.597 25.753 22.987 1.00 71.44 189 LEU A C 1
ATOM 1453 O O . LEU A 1 189 ? 1.285 26.709 23.310 1.00 71.98 189 LEU A O 1
ATOM 1458 N N . VAL A 1 190 ? 0.154 25.557 21.732 1.00 69.45 190 VAL A N 1
ATOM 1459 C CA . VAL A 1 190 ? 0.357 26.519 20.638 1.00 70.96 190 VAL A CA 1
ATOM 1460 C C . VAL A 1 190 ? -0.597 27.714 20.741 1.00 80.62 190 VAL A C 1
ATOM 1461 O O . VAL A 1 190 ? -0.384 28.721 20.065 1.00 81.37 190 VAL A O 1
ATOM 1465 N N . GLY A 1 191 ? -1.662 27.560 21.523 1.00 81.23 191 GLY A N 1
ATOM 1466 C CA . GLY A 1 191 ? -2.665 28.596 21.747 1.00 84.61 191 GLY A CA 1
ATOM 1467 C C . GLY A 1 191 ? -2.142 29.688 22.656 1.00 95.26 191 GLY A C 1
ATOM 1468 O O . GLY A 1 191 ? -2.543 30.848 22.538 1.00 95.88 191 GLY A O 1
ATOM 1469 N N . GLY A 1 192 ? -1.241 29.299 23.560 1.00 96.63 192 GLY A N 1
ATOM 1470 C CA . GLY A 1 192 ? -0.594 30.188 24.514 1.00 100.09 192 GLY A CA 1
ATOM 1471 C C . GLY A 1 192 ? -1.378 30.463 25.782 1.00 108.82 192 GLY A C 1
ATOM 1472 O O . GLY A 1 192 ? -0.782 30.555 26.865 1.00 110.48 192 GLY A O 1
ATOM 1473 N N . ASN A 1 193 ? -2.710 30.628 25.669 1.00 106.32 193 ASN A N 1
ATOM 1474 C CA . ASN A 1 193 ? -3.508 30.915 26.855 1.00 108.36 193 ASN A CA 1
ATOM 1475 C C . ASN A 1 193 ? -4.602 29.892 27.211 1.00 112.44 193 ASN A C 1
ATOM 1476 O O . ASN A 1 193 ? -5.762 30.078 26.815 1.00 112.97 193 ASN A O 1
ATOM 1481 N N . PRO A 1 194 ? -4.256 28.838 28.010 1.00 108.04 194 PRO A N 1
ATOM 1482 C CA . PRO A 1 194 ? -5.282 27.873 28.440 1.00 109.15 194 PRO A CA 1
ATOM 1483 C C . PRO A 1 194 ? -6.317 28.527 29.359 1.00 157.03 194 PRO A C 1
ATOM 1484 O O . PRO A 1 194 ? -7.459 28.746 28.960 1.00 127.82 194 PRO A O 1
ATOM 1488 N N . THR A 1 197 ? -9.550 29.854 25.317 1.00 104.33 197 THR A N 1
ATOM 1489 C CA . THR A 1 197 ? -9.683 29.749 23.855 1.00 102.64 197 THR A CA 1
ATOM 1490 C C . THR A 1 197 ? -10.228 28.366 23.423 1.00 102.17 197 THR A C 1
ATOM 1491 O O . THR A 1 197 ? -9.450 27.435 23.185 1.00 100.56 197 THR A O 1
ATOM 1495 N N . SER A 1 198 ? -11.570 28.251 23.317 1.00 96.24 198 SER A N 1
ATOM 1496 C CA . SER A 1 198 ? -12.276 27.018 22.949 1.00 93.28 198 SER A CA 1
ATOM 1497 C C . SER A 1 198 ? -12.207 26.659 21.440 1.00 95.08 198 SER A C 1
ATOM 1498 O O . SER A 1 198 ? -12.510 25.505 21.074 1.00 92.26 198 SER A O 1
ATOM 1501 N N . SER A 1 199 ? -11.805 27.637 20.571 1.00 91.35 199 SER A N 1
ATOM 1502 C CA . SER A 1 199 ? -11.710 27.421 19.114 1.00 89.21 199 SER A CA 1
ATOM 1503 C C . SER A 1 199 ? -10.477 26.636 18.669 1.00 87.76 199 SER A C 1
ATOM 1504 O O . SER A 1 199 ? -9.353 26.964 19.060 1.00 88.49 199 SER A O 1
ATOM 1507 N N . ILE A 1 200 ? -10.708 25.611 17.824 1.00 78.45 200 ILE A N 1
ATOM 1508 C CA . ILE A 1 200 ? -9.681 24.710 17.274 1.00 75.29 200 ILE A CA 1
ATOM 1509 C C . ILE A 1 200 ? -8.758 25.353 16.196 1.00 75.93 200 ILE A C 1
ATOM 1510 O O . ILE A 1 200 ? -7.846 24.703 15.680 1.00 73.51 200 ILE A O 1
ATOM 1515 N N . TYR A 1 201 ? -8.997 26.632 15.874 1.00 73.48 201 TYR A N 1
ATOM 1516 C CA . TYR A 1 201 ? -8.243 27.396 14.891 1.00 73.58 201 TYR A CA 1
ATOM 1517 C C . TYR A 1 201 ? -6.763 27.352 15.147 1.00 75.48 201 TYR A C 1
ATOM 1518 O O . TYR A 1 201 ? -6.017 27.148 14.205 1.00 74.52 201 TYR A O 1
ATOM 1527 N N . THR A 1 202 ? -6.340 27.544 16.410 1.00 73.29 202 THR A N 1
ATOM 1528 C CA . THR A 1 202 ? -4.933 27.562 16.837 1.00 74.04 202 THR A CA 1
ATOM 1529 C C . THR A 1 202 ? -4.184 26.266 16.449 1.00 77.30 202 THR A C 1
ATOM 1530 O O . THR A 1 202 ? -3.142 26.344 15.803 1.00 77.21 202 THR A O 1
ATOM 1534 N N . LEU A 1 203 ? -4.754 25.089 16.787 1.00 73.83 203 LEU A N 1
ATOM 1535 C CA . LEU A 1 203 ? -4.202 23.774 16.448 1.00 73.61 203 LEU A CA 1
ATOM 1536 C C . LEU A 1 203 ? -4.030 23.613 14.931 1.00 80.74 203 LEU A C 1
ATOM 1537 O O . LEU A 1 203 ? -2.991 23.131 14.479 1.00 80.41 203 LEU A O 1
ATOM 1542 N N . ILE A 1 204 ? -5.037 24.061 14.154 1.00 80.64 204 ILE A N 1
ATOM 1543 C CA . ILE A 1 204 ? -5.044 23.963 12.705 1.00 81.67 204 ILE A CA 1
ATOM 1544 C C . ILE A 1 204 ? -4.146 24.986 12.020 1.00 90.76 204 ILE A C 1
ATOM 1545 O O . ILE A 1 204 ? -3.390 24.605 11.125 1.00 92.19 204 ILE A O 1
ATOM 1550 N N . HIS A 1 205 ? -4.177 26.261 12.482 1.00 90.01 205 HIS A N 1
ATOM 1551 C CA . HIS A 1 205 ? -3.372 27.374 11.958 1.00 92.77 205 HIS A CA 1
ATOM 1552 C C . HIS A 1 205 ? -1.865 27.068 12.011 1.00 97.85 205 HIS A C 1
ATOM 1553 O O . HIS A 1 205 ? -1.109 27.542 11.151 1.00 98.72 205 HIS A O 1
ATOM 1560 N N . ALA A 1 206 ? -1.436 26.312 13.045 1.00 93.26 206 ALA A N 1
ATOM 1561 C CA . ALA A 1 206 ? -0.056 25.907 13.249 1.00 93.77 206 ALA A CA 1
ATOM 1562 C C . ALA A 1 206 ? 0.489 25.268 11.959 1.00 101.53 206 ALA A C 1
ATOM 1563 O O . ALA A 1 206 ? 1.590 25.611 11.522 1.00 103.53 206 ALA A O 1
ATOM 1565 N N . LEU A 1 207 ? -0.339 24.436 11.293 1.00 97.95 207 LEU A N 1
ATOM 1566 C CA . LEU A 1 207 ? 0.007 23.724 10.061 1.00 97.20 207 LEU A CA 1
ATOM 1567 C C . LEU A 1 207 ? -0.094 24.522 8.753 1.00 103.24 207 LEU A C 1
ATOM 1568 O O . LEU A 1 207 ? 0.596 24.183 7.792 1.00 103.26 207 LEU A O 1
ATOM 1573 N N . GLU A 1 208 ? -0.887 25.618 8.737 1.00 101.88 208 GLU A N 1
ATOM 1574 C CA . GLU A 1 208 ? -1.052 26.530 7.585 1.00 103.51 208 GLU A CA 1
ATOM 1575 C C . GLU A 1 208 ? 0.268 27.229 7.258 1.00 108.08 208 GLU A C 1
ATOM 1576 O O . GLU A 1 208 ? 0.413 27.818 6.180 1.00 109.41 208 GLU A O 1
ATOM 1582 N N . ARG A 1 209 ? 1.216 27.180 8.220 1.00 102.52 209 ARG A N 1
ATOM 1583 C CA . ARG A 1 209 ? 2.532 27.802 8.131 1.00 101.98 209 ARG A CA 1
ATOM 1584 C C . ARG A 1 209 ? 3.679 26.832 8.462 1.00 100.20 209 ARG A C 1
ATOM 1585 O O . ARG A 1 209 ? 3.510 25.868 9.225 1.00 98.30 209 ARG A O 1
ATOM 1593 N N . GLU A 1 210 ? 4.843 27.107 7.865 1.00 93.41 210 GLU A N 1
ATOM 1594 C CA . GLU A 1 210 ? 6.060 26.357 8.085 1.00 90.49 210 GLU A CA 1
ATOM 1595 C C . GLU A 1 210 ? 6.748 27.046 9.265 1.00 87.50 210 GLU A C 1
ATOM 1596 O O . GLU A 1 210 ? 7.185 28.199 9.131 1.00 89.25 210 GLU A O 1
ATOM 1602 N N . TRP A 1 211 ? 6.784 26.366 10.435 1.00 74.46 211 TRP A N 1
ATOM 1603 C CA . TRP A 1 211 ? 7.473 26.875 11.636 1.00 68.92 211 TRP A CA 1
ATOM 1604 C C . TRP A 1 211 ? 8.243 25.739 12.303 1.00 68.60 211 TRP A C 1
ATOM 1605 O O . TRP A 1 211 ? 7.969 24.565 12.063 1.00 67.40 211 TRP A O 1
ATOM 1616 N N . GLY A 1 212 ? 9.206 26.109 13.126 1.00 59.43 212 GLY A N 1
ATOM 1617 C CA . GLY A 1 212 ? 10.020 25.180 13.882 1.00 56.55 212 GLY A CA 1
ATOM 1618 C C . GLY A 1 212 ? 10.414 25.761 15.217 1.00 57.37 212 GLY A C 1
ATOM 1619 O O . GLY A 1 212 ? 10.019 26.872 15.574 1.00 56.14 212 GLY A O 1
ATOM 1620 N N . VAL A 1 213 ? 11.184 24.986 15.957 1.00 52.93 213 VAL A N 1
ATOM 1621 C CA . VAL A 1 213 ? 11.706 25.326 17.268 1.00 51.38 213 VAL A CA 1
ATOM 1622 C C . VAL A 1 213 ? 13.220 25.530 17.107 1.00 55.25 213 VAL A C 1
ATOM 1623 O O . VAL A 1 213 ? 13.899 24.724 16.473 1.00 53.97 213 VAL A O 1
ATOM 1627 N N . TRP A 1 214 ? 13.721 26.614 17.661 1.00 53.86 214 TRP A N 1
ATOM 1628 C CA . TRP A 1 214 ? 15.122 26.982 17.602 1.00 56.52 214 TRP A CA 1
ATOM 1629 C C . TRP A 1 214 ? 15.663 27.149 19.008 1.00 59.51 214 TRP A C 1
ATOM 1630 O O . TRP A 1 214 ? 14.917 27.445 19.942 1.00 58.54 214 TRP A O 1
ATOM 1641 N N . PHE A 1 215 ? 16.973 26.940 19.148 1.00 54.12 215 PHE A N 1
ATOM 1642 C CA . PHE A 1 215 ? 17.680 27.050 20.401 1.00 51.59 215 PHE A CA 1
ATOM 1643 C C . PHE A 1 215 ? 18.984 27.764 20.091 1.00 58.62 215 PHE A C 1
ATOM 1644 O O . PHE A 1 215 ? 19.679 27.357 19.157 1.00 59.97 215 PHE A O 1
ATOM 1652 N N . PRO A 1 216 ? 19.332 28.837 20.827 1.00 55.80 216 PRO A N 1
ATOM 1653 C CA . PRO A 1 216 ? 20.611 29.515 20.537 1.00 58.63 216 PRO A CA 1
ATOM 1654 C C . PRO A 1 216 ? 21.814 28.694 21.005 1.00 62.52 216 PRO A C 1
ATOM 1655 O O . PRO A 1 216 ? 21.768 28.183 22.117 1.00 62.11 216 PRO A O 1
ATOM 1659 N N . ARG A 1 217 ? 22.883 28.569 20.182 1.00 60.54 217 ARG A N 1
ATOM 1660 C CA . ARG A 1 217 ? 24.121 27.873 20.591 1.00 61.54 217 ARG A CA 1
ATOM 1661 C C . ARG A 1 217 ? 24.697 28.632 21.814 1.00 65.87 217 ARG A C 1
ATOM 1662 O O . ARG A 1 217 ? 24.930 29.831 21.731 1.00 66.74 217 ARG A O 1
ATOM 1670 N N . GLY A 1 218 ? 24.803 27.946 22.947 1.00 62.23 218 GLY A N 1
ATOM 1671 C CA . GLY A 1 218 ? 25.253 28.524 24.214 1.00 61.30 218 GLY A CA 1
ATOM 1672 C C . GLY A 1 218 ? 24.086 28.880 25.114 1.00 66.17 218 GLY A C 1
ATOM 1673 O O . GLY A 1 218 ? 24.273 29.393 26.225 1.00 66.06 218 GLY A O 1
ATOM 1674 N N . GLY A 1 219 ? 22.876 28.602 24.626 1.00 62.90 219 GLY A N 1
ATOM 1675 C CA . GLY A 1 219 ? 21.645 28.903 25.336 1.00 62.53 219 GLY A CA 1
ATOM 1676 C C . GLY A 1 219 ? 21.361 30.383 25.455 1.00 66.49 219 GLY A C 1
ATOM 1677 O O . GLY A 1 219 ? 21.881 31.198 24.691 1.00 65.73 219 GLY A O 1
ATOM 1678 N N . THR A 1 220 ? 20.537 30.717 26.442 1.00 65.44 220 THR A N 1
ATOM 1679 C CA . THR A 1 220 ? 20.060 32.035 26.849 1.00 64.77 220 THR A CA 1
ATOM 1680 C C . THR A 1 220 ? 21.215 33.052 27.000 1.00 68.43 220 THR A C 1
ATOM 1681 O O . THR A 1 220 ? 21.123 34.160 26.461 1.00 67.17 220 THR A O 1
ATOM 1685 N N . GLY A 1 221 ? 22.274 32.641 27.706 1.00 63.88 221 GLY A N 1
ATOM 1686 C CA . GLY A 1 221 ? 23.474 33.420 27.965 1.00 62.25 221 GLY A CA 1
ATOM 1687 C C . GLY A 1 221 ? 24.138 33.919 26.705 1.00 65.50 221 GLY A C 1
ATOM 1688 O O . GLY A 1 221 ? 24.526 35.081 26.650 1.00 66.97 221 GLY A O 1
ATOM 1689 N N . ALA A 1 222 ? 24.225 33.080 25.668 1.00 60.67 222 ALA A N 1
ATOM 1690 C CA . ALA A 1 222 ? 24.812 33.504 24.400 1.00 59.18 222 ALA A CA 1
ATOM 1691 C C . ALA A 1 222 ? 23.932 34.536 23.675 1.00 63.16 222 ALA A C 1
ATOM 1692 O O . ALA A 1 222 ? 24.467 35.428 23.000 1.00 62.35 222 ALA A O 1
ATOM 1694 N N . LEU A 1 223 ? 22.593 34.418 23.806 1.00 59.04 223 LEU A N 1
ATOM 1695 C CA . LEU A 1 223 ? 21.677 35.378 23.190 1.00 57.81 223 LEU A CA 1
ATOM 1696 C C . LEU A 1 223 ? 21.815 36.748 23.894 1.00 61.06 223 LEU A C 1
ATOM 1697 O O . LEU A 1 223 ? 21.888 37.781 23.222 1.00 61.47 223 LEU A O 1
ATOM 1702 N N . VAL A 1 224 ? 21.935 36.737 25.233 1.00 56.45 224 VAL A N 1
ATOM 1703 C CA . VAL A 1 224 ? 22.135 37.932 26.065 1.00 55.51 224 VAL A CA 1
ATOM 1704 C C . VAL A 1 224 ? 23.443 38.578 25.634 1.00 60.10 224 VAL A C 1
ATOM 1705 O O . VAL A 1 224 ? 23.457 39.762 25.288 1.00 60.30 224 VAL A O 1
ATOM 1709 N N . GLN A 1 225 ? 24.540 37.785 25.633 1.00 56.53 225 GLN A N 1
ATOM 1710 C CA . GLN A 1 225 ? 25.872 38.263 25.255 1.00 55.82 225 GLN A CA 1
ATOM 1711 C C . GLN A 1 225 ? 25.970 38.839 23.838 1.00 59.75 225 GLN A C 1
ATOM 1712 O O . GLN A 1 225 ? 26.620 39.855 23.664 1.00 60.54 225 GLN A O 1
ATOM 1718 N N . GLY A 1 226 ? 25.272 38.239 22.876 1.00 55.93 226 GLY A N 1
ATOM 1719 C CA . GLY A 1 226 ? 25.220 38.729 21.504 1.00 55.27 226 GLY A CA 1
ATOM 1720 C C . GLY A 1 226 ? 24.528 40.080 21.413 1.00 57.28 226 GLY A C 1
ATOM 1721 O O . GLY A 1 226 ? 24.971 40.953 20.670 1.00 56.73 226 GLY A O 1
ATOM 1722 N N . MET A 1 227 ? 23.455 40.264 22.197 1.00 52.50 227 MET A N 1
ATOM 1723 C CA . MET A 1 227 ? 22.676 41.502 22.292 1.00 51.90 227 MET A CA 1
ATOM 1724 C C . MET A 1 227 ? 23.447 42.601 23.012 1.00 56.43 227 MET A C 1
ATOM 1725 O O . MET A 1 227 ? 23.350 43.765 22.627 1.00 57.53 227 MET A O 1
ATOM 1730 N N . ILE A 1 228 ? 24.268 42.229 23.996 1.00 52.45 228 ILE A N 1
ATOM 1731 C CA . ILE A 1 228 ? 25.151 43.166 24.697 1.00 52.61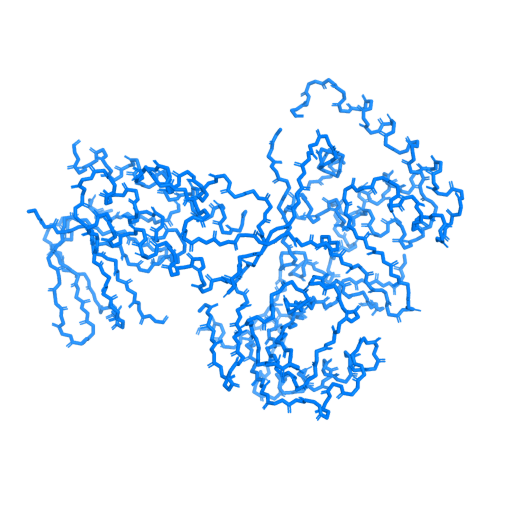 228 ILE A CA 1
ATOM 1732 C C . ILE A 1 228 ? 26.258 43.608 23.730 1.00 55.40 228 ILE A C 1
ATOM 1733 O O . ILE A 1 228 ? 26.531 44.800 23.615 1.00 55.65 228 ILE A O 1
ATOM 1738 N N . LYS A 1 229 ? 26.859 42.661 23.004 1.00 52.77 229 LYS A N 1
ATOM 1739 C CA . LYS A 1 229 ? 27.890 42.980 22.013 1.00 53.68 229 LYS A CA 1
ATOM 1740 C C . LYS A 1 229 ? 27.309 43.939 20.946 1.00 57.04 229 LYS A C 1
ATOM 1741 O O . LYS A 1 229 ? 27.939 44.950 20.628 1.00 56.69 229 LYS A O 1
ATOM 1747 N N . LEU A 1 230 ? 26.086 43.654 20.439 1.00 53.20 230 LEU A N 1
ATOM 1748 C CA . LEU A 1 230 ? 25.412 44.545 19.479 1.00 52.57 230 LEU A CA 1
ATOM 1749 C C . LEU A 1 230 ? 25.258 45.958 20.094 1.00 53.80 230 LEU A C 1
ATOM 1750 O O . LEU A 1 230 ? 25.557 46.935 19.445 1.00 53.46 230 LEU A O 1
ATOM 1755 N N . PHE A 1 231 ? 24.784 46.037 21.344 1.00 51.07 231 PHE A N 1
ATOM 1756 C CA . PHE A 1 231 ? 24.585 47.283 22.086 1.00 49.76 231 PHE A CA 1
ATOM 1757 C C . PHE A 1 231 ? 25.879 48.107 22.184 1.00 54.18 231 PHE A C 1
ATOM 1758 O O . PHE A 1 231 ? 25.872 49.298 21.867 1.00 55.50 231 PHE A O 1
ATOM 1766 N N . GLN A 1 232 ? 26.989 47.454 22.550 1.00 50.78 232 GLN A N 1
ATOM 1767 C CA . GLN A 1 232 ? 28.296 48.099 22.681 1.00 51.43 232 GLN A CA 1
ATOM 1768 C C . GLN A 1 232 ? 28.856 48.544 21.339 1.00 58.02 232 GLN A C 1
ATOM 1769 O O . GLN A 1 232 ? 29.394 49.635 21.268 1.00 59.59 232 GLN A O 1
ATOM 1775 N N . ASP A 1 233 ? 28.682 47.744 20.268 1.00 56.19 233 ASP A N 1
ATOM 1776 C CA . ASP A 1 233 ? 29.129 48.083 18.898 1.00 57.80 233 ASP A CA 1
ATOM 1777 C C . ASP A 1 233 ? 28.391 49.306 18.383 1.00 64.41 233 ASP A C 1
ATOM 1778 O O . ASP A 1 233 ? 28.875 49.961 17.481 1.00 68.11 233 ASP A O 1
ATOM 1783 N N . LEU A 1 234 ? 27.215 49.605 18.955 1.00 59.92 234 LEU A N 1
ATOM 1784 C CA . LEU A 1 234 ? 26.402 50.774 18.620 1.00 58.59 234 LEU A CA 1
ATOM 1785 C C . LEU A 1 234 ? 26.843 51.994 19.456 1.00 61.35 234 LEU A C 1
ATOM 1786 O O . LEU A 1 234 ? 26.384 53.113 19.213 1.00 60.90 234 LEU A O 1
ATOM 1791 N N . GLY A 1 235 ? 27.711 51.752 20.443 1.00 56.62 235 GLY A N 1
ATOM 1792 C CA . GLY A 1 235 ? 28.246 52.780 21.321 1.00 56.29 235 GLY A CA 1
ATOM 1793 C C . GLY A 1 235 ? 27.681 52.833 22.731 1.00 60.09 235 GLY A C 1
ATOM 1794 O O . GLY A 1 235 ? 27.969 53.775 23.466 1.00 60.11 235 GLY A O 1
ATOM 1795 N N . GLY A 1 236 ? 26.895 51.840 23.128 1.00 55.14 236 GLY A N 1
ATOM 1796 C CA . GLY A 1 236 ? 26.309 51.843 24.461 1.00 53.24 236 GLY A CA 1
ATOM 1797 C C . GLY A 1 236 ? 27.252 51.325 25.523 1.00 56.41 236 GLY A C 1
ATOM 1798 O O . GLY A 1 236 ? 28.185 50.590 25.210 1.00 56.41 236 GLY A O 1
ATOM 1799 N N . GLU A 1 237 ? 27.000 51.679 26.796 1.00 52.01 237 GLU A N 1
ATOM 1800 C CA . GLU A 1 237 ? 27.842 51.228 27.908 1.00 50.89 237 GLU A CA 1
ATOM 1801 C C . GLU A 1 237 ? 27.029 50.420 28.876 1.00 54.93 237 GLU A C 1
ATOM 1802 O O . GLU A 1 237 ? 25.844 50.686 29.062 1.00 53.79 237 GLU A O 1
ATOM 1808 N N . VAL A 1 238 ? 27.663 49.396 29.460 1.00 52.93 238 VAL A N 1
ATOM 1809 C CA . VAL A 1 238 ? 27.046 48.471 30.397 1.00 53.47 238 VAL A CA 1
ATOM 1810 C C . VAL A 1 238 ? 27.673 48.650 31.784 1.00 58.45 238 VAL A C 1
ATOM 1811 O O . VAL A 1 238 ? 28.899 48.600 31.930 1.00 56.88 238 VAL A O 1
ATOM 1815 N N . VAL A 1 239 ? 26.821 48.903 32.788 1.00 56.66 239 VAL A N 1
ATOM 1816 C CA . VAL A 1 239 ? 27.250 49.047 34.184 1.00 56.87 239 VAL A CA 1
ATOM 1817 C C . VAL A 1 239 ? 26.841 47.730 34.862 1.00 62.25 239 VAL A C 1
ATOM 1818 O O . VAL A 1 239 ? 25.660 47.335 34.824 1.00 59.82 239 VAL A O 1
ATOM 1822 N N . LEU A 1 240 ? 27.841 47.025 35.417 1.00 62.93 240 LEU A N 1
ATOM 1823 C CA . LEU A 1 240 ? 27.666 45.723 36.083 1.00 64.79 240 LEU A CA 1
ATOM 1824 C C . LEU A 1 240 ? 27.624 45.865 37.601 1.00 68.31 240 LEU A C 1
ATOM 1825 O O . LEU A 1 240 ? 28.213 46.808 38.137 1.00 68.74 240 LEU A O 1
ATOM 1830 N N . ASN A 1 241 ? 26.929 44.923 38.302 1.00 67.18 241 ASN A N 1
ATOM 1831 C CA . ASN A 1 241 ? 26.739 44.911 39.777 1.00 68.68 241 ASN A CA 1
ATOM 1832 C C . ASN A 1 241 ? 26.148 46.243 40.236 1.00 70.42 241 ASN A C 1
ATOM 1833 O O . ASN A 1 241 ? 26.561 46.807 41.248 1.00 71.35 241 ASN A O 1
ATOM 1838 N N . ALA A 1 242 ? 25.212 46.763 39.437 1.00 66.09 242 ALA A N 1
ATOM 1839 C CA . ALA A 1 242 ? 24.561 48.050 39.635 1.00 64.91 242 ALA A CA 1
ATOM 1840 C C . ALA A 1 242 ? 23.306 47.888 40.482 1.00 69.57 242 ALA A C 1
ATOM 1841 O O . ALA A 1 242 ? 22.197 47.767 39.963 1.00 70.91 242 ALA A O 1
ATOM 1843 N N . ARG A 1 243 ? 23.488 47.842 41.785 1.00 66.79 243 ARG A N 1
ATOM 1844 C CA . ARG A 1 243 ? 22.362 47.746 42.695 1.00 69.14 243 ARG A CA 1
ATOM 1845 C C . ARG A 1 243 ? 21.836 49.173 42.936 1.00 71.03 243 ARG A C 1
ATOM 1846 O O . ARG A 1 243 ? 22.515 49.981 43.565 1.00 70.44 243 ARG A O 1
ATOM 1854 N N . VAL A 1 244 ? 20.658 49.492 42.369 1.00 66.45 244 VAL A N 1
ATOM 1855 C CA . VAL A 1 244 ? 20.036 50.817 42.496 1.00 65.77 244 VAL A CA 1
ATOM 1856 C C . VAL A 1 244 ? 19.594 51.064 43.921 1.00 70.00 244 VAL A C 1
ATOM 1857 O O . VAL A 1 244 ? 18.857 50.258 44.498 1.00 71.34 244 VAL A O 1
ATOM 1861 N N . SER A 1 245 ? 20.075 52.163 44.499 1.00 65.78 245 SER A N 1
ATOM 1862 C CA . SER A 1 245 ? 19.694 52.539 45.852 1.00 67.53 245 SER A CA 1
ATOM 1863 C C . SER A 1 245 ? 18.471 53.455 45.801 1.00 71.07 245 SER A C 1
ATOM 1864 O O . SER A 1 245 ? 17.528 53.234 46.560 1.00 72.44 245 SER A O 1
ATOM 1867 N N . HIS A 1 246 ? 18.479 54.464 44.884 1.00 65.18 246 HIS A N 1
ATOM 1868 C CA . HIS A 1 246 ? 17.392 55.446 44.718 1.00 65.85 246 HIS A CA 1
ATOM 1869 C C . HIS A 1 246 ? 17.614 56.330 43.498 1.00 69.59 246 HIS A C 1
ATOM 1870 O O . HIS A 1 246 ? 18.690 56.312 42.893 1.00 67.80 246 HIS A O 1
ATOM 1877 N N . MET A 1 247 ? 16.577 57.118 43.160 1.00 67.45 247 MET A N 1
ATOM 1878 C CA . MET A 1 247 ? 16.555 58.108 42.088 1.00 65.56 247 MET A CA 1
ATOM 1879 C C . MET A 1 247 ? 16.756 59.478 42.734 1.00 68.43 247 MET A C 1
ATOM 1880 O O . MET A 1 247 ? 16.347 59.689 43.881 1.00 67.62 247 MET A O 1
ATOM 1885 N N . GLU A 1 248 ? 17.369 60.408 41.991 1.00 63.03 248 GLU A N 1
ATOM 1886 C CA . GLU A 1 248 ? 17.550 61.777 42.449 1.00 63.21 248 GLU A CA 1
ATOM 1887 C C . GLU A 1 248 ? 16.610 62.617 41.595 1.00 66.83 248 GLU A C 1
ATOM 1888 O O . GLU A 1 248 ? 16.634 62.551 40.366 1.00 65.73 248 GLU A O 1
ATOM 1894 N N . THR A 1 249 ? 15.789 63.386 42.262 1.00 64.18 249 THR A N 1
ATOM 1895 C CA . THR A 1 249 ? 14.717 64.194 41.698 1.00 66.08 249 THR A CA 1
ATOM 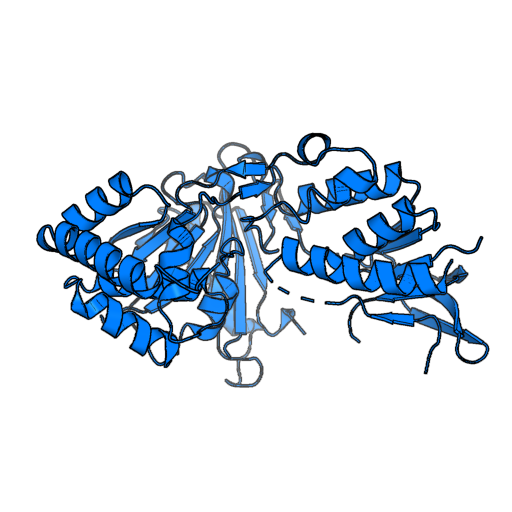1896 C C . THR A 1 249 ? 14.902 65.718 41.826 1.00 71.24 249 THR A C 1
ATOM 1897 O O . THR A 1 249 ? 15.440 66.203 42.821 1.00 68.81 249 THR A O 1
ATOM 1901 N N . THR A 1 250 ? 14.446 66.450 40.797 1.00 71.01 250 THR A N 1
ATOM 1902 C CA . THR A 1 250 ? 14.271 67.910 40.745 1.00 74.16 250 THR A CA 1
ATOM 1903 C C . THR A 1 250 ? 12.977 68.146 39.994 1.00 82.93 250 THR A C 1
ATOM 1904 O O . THR A 1 250 ? 12.857 67.780 38.813 1.00 81.09 250 THR A O 1
ATOM 1908 N N . GLY A 1 251 ? 11.983 68.646 40.716 1.00 84.98 251 GLY A N 1
ATOM 1909 C CA . GLY A 1 251 ? 10.650 68.828 40.156 1.00 88.01 251 GLY A CA 1
ATOM 1910 C C . GLY A 1 251 ? 10.019 67.480 39.864 1.00 92.07 251 GLY A C 1
ATOM 1911 O O . GLY A 1 251 ? 10.077 66.574 40.705 1.00 92.23 251 GLY A O 1
ATOM 1912 N N . ASN A 1 252 ? 9.478 67.313 38.649 1.00 87.79 252 ASN A N 1
ATOM 1913 C CA . ASN A 1 252 ? 8.854 66.055 38.248 1.00 86.44 252 ASN A CA 1
ATOM 1914 C C . ASN A 1 252 ? 9.768 65.253 37.316 1.00 85.58 252 ASN A C 1
ATOM 1915 O O . ASN A 1 252 ? 9.294 64.434 36.534 1.00 86.00 252 ASN A O 1
ATOM 1920 N N . LYS A 1 253 ? 11.084 65.460 37.438 1.00 78.00 253 LYS A N 1
ATOM 1921 C CA . LYS A 1 253 ? 12.093 64.794 36.623 1.00 73.53 253 LYS A CA 1
ATOM 1922 C C . LYS A 1 253 ? 13.193 64.138 37.455 1.00 72.79 253 LYS A C 1
ATOM 1923 O O . LYS A 1 253 ? 13.620 64.682 38.475 1.00 72.11 253 LYS A O 1
ATOM 1929 N N . ILE A 1 254 ? 13.683 62.984 36.978 1.00 65.60 254 ILE A N 1
ATOM 1930 C CA . ILE A 1 254 ? 14.833 62.295 37.560 1.00 61.98 254 ILE A CA 1
ATOM 1931 C C . ILE A 1 254 ? 16.089 62.943 36.967 1.00 66.77 254 ILE A C 1
ATOM 1932 O O . ILE A 1 254 ? 16.231 63.020 35.738 1.00 66.48 254 ILE A O 1
ATOM 1937 N N . GLU A 1 255 ? 16.973 63.430 37.855 1.00 63.53 255 GLU A N 1
ATOM 1938 C CA . GLU A 1 255 ? 18.248 64.063 37.540 1.00 62.50 255 GLU A CA 1
ATOM 1939 C C . GLU A 1 255 ? 19.376 63.039 37.464 1.00 61.67 255 GLU A C 1
ATOM 1940 O O . GLU A 1 255 ? 20.314 63.217 36.672 1.00 60.67 255 GLU A O 1
ATOM 1946 N N . ALA A 1 256 ? 19.347 62.031 38.372 1.00 55.09 256 ALA A N 1
ATOM 1947 C CA . ALA A 1 256 ? 20.420 61.043 38.488 1.00 53.22 256 ALA A CA 1
ATOM 1948 C C . ALA A 1 256 ? 19.959 59.739 39.098 1.00 59.38 256 ALA A C 1
ATOM 1949 O O . ALA A 1 256 ? 19.052 59.724 39.937 1.00 60.49 256 ALA A O 1
ATOM 1951 N N . VAL A 1 257 ? 20.644 58.650 38.727 1.00 55.56 257 VAL A N 1
ATOM 1952 C CA . VAL A 1 257 ? 20.409 57.315 39.290 1.00 55.04 257 VAL A CA 1
ATOM 1953 C C . VAL A 1 257 ? 21.555 57.076 40.285 1.00 56.44 257 VAL A C 1
ATOM 1954 O O . VAL A 1 257 ? 22.727 57.249 39.945 1.00 55.26 257 VAL A O 1
ATOM 1958 N N . HIS A 1 258 ? 21.213 56.663 41.493 1.00 54.73 258 HIS A N 1
ATOM 1959 C CA . HIS A 1 258 ? 22.198 56.373 42.532 1.00 55.20 258 HIS A CA 1
ATOM 1960 C C . HIS A 1 258 ? 22.325 54.872 42.750 1.00 61.81 258 HIS A C 1
ATOM 1961 O O . HIS A 1 258 ? 21.327 54.156 42.696 1.00 62.25 258 HIS A O 1
ATOM 1968 N N . LEU A 1 259 ? 23.559 54.398 42.960 1.00 58.55 259 LEU A N 1
ATOM 1969 C CA . LEU A 1 259 ? 23.837 52.984 43.193 1.00 57.74 259 LEU A CA 1
ATOM 1970 C C . LEU A 1 259 ? 24.231 52.780 44.654 1.00 64.59 259 LEU A C 1
ATOM 1971 O O . LEU A 1 259 ? 24.751 53.711 45.282 1.00 62.25 259 LEU A O 1
ATOM 1976 N N . GLU A 1 260 ? 23.990 51.569 45.193 1.00 65.73 260 GLU A N 1
ATOM 1977 C CA . GLU A 1 260 ? 24.295 51.231 46.599 1.00 69.87 260 GLU A CA 1
ATOM 1978 C C . GLU A 1 260 ? 25.763 51.442 46.957 1.00 77.01 260 GLU A C 1
ATOM 1979 O O . GLU A 1 260 ? 26.057 51.889 48.062 1.00 80.39 260 GLU A O 1
ATOM 1985 N N . ASP A 1 261 ? 26.675 51.193 46.000 1.00 72.52 261 ASP A N 1
ATOM 1986 C CA . ASP A 1 261 ? 28.129 51.354 46.155 1.00 72.23 261 ASP A CA 1
ATOM 1987 C C . ASP A 1 261 ? 28.603 52.805 46.219 1.00 74.45 261 ASP A C 1
ATOM 1988 O O . ASP A 1 261 ? 29.783 53.043 46.480 1.00 77.42 261 ASP A O 1
ATOM 1993 N N . GLY A 1 262 ? 27.705 53.762 45.994 1.00 66.50 262 GLY A N 1
ATOM 1994 C CA . GLY A 1 262 ? 28.063 55.175 46.072 1.00 64.26 262 GLY A CA 1
ATOM 1995 C C . GLY A 1 262 ? 28.107 55.925 44.758 1.00 64.87 262 GLY A C 1
ATOM 1996 O O . GLY A 1 262 ? 28.193 57.157 44.764 1.00 65.96 262 GLY A O 1
ATOM 1997 N N . ARG A 1 263 ? 28.060 55.202 43.623 1.00 58.12 263 ARG A N 1
ATOM 1998 C CA . ARG A 1 263 ? 28.065 55.795 42.275 1.00 56.23 263 ARG A CA 1
ATOM 1999 C C . ARG A 1 263 ? 26.764 56.546 41.964 1.00 58.61 263 ARG A C 1
ATOM 2000 O O . ARG A 1 263 ? 25.673 56.118 42.327 1.00 57.58 263 ARG A O 1
ATOM 2008 N N . ARG A 1 264 ? 26.900 57.639 41.248 1.00 56.34 264 ARG A N 1
ATOM 2009 C CA . ARG A 1 264 ? 25.806 58.530 40.876 1.00 56.85 264 ARG A CA 1
ATOM 2010 C C . ARG A 1 264 ? 25.913 58.772 39.392 1.00 58.81 264 ARG A C 1
ATOM 2011 O O . ARG A 1 264 ? 26.943 59.266 38.944 1.00 58.66 264 ARG A O 1
ATOM 2019 N N . PHE A 1 265 ? 24.861 58.444 38.630 1.00 53.80 265 PHE A N 1
ATOM 2020 C CA . PHE A 1 265 ? 24.889 58.681 37.187 1.00 52.58 265 PHE A CA 1
ATOM 2021 C C . PHE A 1 265 ? 23.835 59.696 36.794 1.00 58.00 265 PHE A C 1
ATOM 2022 O O . PHE A 1 265 ? 22.653 59.431 37.010 1.00 58.68 265 PHE A O 1
ATOM 2030 N N . LEU A 1 266 ? 24.257 60.846 36.229 1.00 54.52 266 LEU A N 1
ATOM 2031 C CA . LEU A 1 266 ? 23.362 61.914 35.743 1.00 55.14 266 LEU A CA 1
ATOM 2032 C C . LEU A 1 266 ? 22.656 61.414 34.511 1.00 59.79 266 LEU A C 1
ATOM 2033 O O . LEU A 1 266 ? 23.283 60.766 33.684 1.00 58.51 266 LEU A O 1
ATOM 2038 N N . THR A 1 267 ? 21.332 61.634 34.418 1.00 58.70 267 THR A N 1
ATOM 2039 C CA . THR A 1 267 ? 20.530 61.044 33.346 1.00 58.05 267 THR A CA 1
ATOM 2040 C C . THR A 1 267 ? 19.463 61.964 32.747 1.00 65.18 267 THR A C 1
ATOM 2041 O O . THR A 1 267 ? 18.941 62.847 33.434 1.00 66.14 267 THR A O 1
ATOM 2045 N N . GLN A 1 268 ? 19.162 61.752 31.449 1.00 62.47 268 GLN A N 1
ATOM 2046 C CA . GLN A 1 268 ? 18.117 62.450 30.680 1.00 63.59 268 GLN A CA 1
ATOM 2047 C C . GLN A 1 268 ? 16.745 61.779 30.962 1.00 65.86 268 GLN A C 1
ATOM 2048 O O . GLN A 1 268 ? 15.712 62.451 31.048 1.00 66.75 268 GLN A O 1
ATOM 2054 N N . ALA A 1 269 ? 16.753 60.444 31.076 1.00 61.10 269 ALA A N 1
ATOM 2055 C CA . ALA A 1 269 ? 15.562 59.610 31.247 1.00 61.99 269 ALA A CA 1
ATOM 2056 C C . ALA A 1 269 ? 15.932 58.282 31.840 1.00 62.63 269 ALA A C 1
ATOM 2057 O O . ALA A 1 269 ? 17.079 57.863 31.744 1.00 59.73 269 ALA A O 1
ATOM 2059 N N . VAL A 1 270 ? 14.957 57.629 32.468 1.00 60.10 270 VAL A N 1
ATOM 2060 C CA . VAL A 1 270 ? 15.135 56.332 33.100 1.00 58.85 270 VAL A CA 1
ATOM 2061 C C . VAL A 1 270 ? 14.055 55.374 32.585 1.00 64.83 270 VAL A C 1
ATOM 2062 O O . VAL A 1 270 ? 12.874 55.702 32.621 1.00 65.59 270 VAL A O 1
ATOM 2066 N N . ALA A 1 271 ? 14.467 54.178 32.173 1.00 62.69 271 ALA A N 1
ATOM 2067 C CA . ALA A 1 271 ? 13.558 53.113 31.770 1.00 64.71 271 ALA A CA 1
ATOM 2068 C C . ALA A 1 271 ? 13.807 51.883 32.649 1.00 70.00 271 ALA A C 1
ATOM 2069 O O . ALA A 1 271 ? 14.958 51.501 32.860 1.00 67.41 271 ALA A O 1
ATOM 2071 N N . SER A 1 272 ? 12.739 51.319 33.222 1.00 70.81 272 SER A N 1
ATOM 2072 C CA . SER A 1 272 ? 12.840 50.151 34.098 1.00 73.09 272 SER A CA 1
ATOM 2073 C C . SER A 1 272 ? 11.579 49.283 34.089 1.00 79.79 272 SER A C 1
ATOM 2074 O O . SER A 1 272 ? 10.568 49.679 33.515 1.00 80.08 272 SER A O 1
ATOM 2077 N N . ASN A 1 273 ? 11.651 48.102 34.731 1.00 79.43 273 ASN A N 1
ATOM 2078 C CA . ASN A 1 273 ? 10.521 47.168 34.880 1.00 83.04 273 ASN A CA 1
ATOM 2079 C C . ASN A 1 273 ? 9.569 47.628 35.987 1.00 91.99 273 ASN A C 1
ATOM 2080 O O . ASN A 1 273 ? 9.971 48.381 36.873 1.00 91.08 273 ASN A O 1
ATOM 2085 N N . ALA A 1 274 ? 8.307 47.157 35.931 1.00 94.39 274 ALA A N 1
ATOM 2086 C CA . ALA A 1 274 ? 7.229 47.486 36.874 1.00 98.33 274 ALA A CA 1
ATOM 2087 C C . ALA A 1 274 ? 7.540 47.201 38.372 1.00 104.80 274 ALA A C 1
ATOM 2088 O O . ALA A 1 274 ? 7.706 46.043 38.772 1.00 104.97 274 ALA A O 1
ATOM 2090 N N . ASP A 1 275 ? 7.643 48.288 39.178 1.00 102.44 275 ASP A N 1
ATOM 2091 C CA . ASP A 1 275 ? 7.922 48.279 40.623 1.00 128.04 275 ASP A CA 1
ATOM 2092 C C . ASP A 1 275 ? 7.567 49.630 41.270 1.00 157.26 275 ASP A C 1
ATOM 2093 O O . ASP A 1 275 ? 6.814 49.690 42.243 1.00 118.30 275 ASP A O 1
ATOM 2098 N N . SER A 1 303 ? -3.920 29.626 40.302 1.00 107.35 303 SER A N 1
ATOM 2099 C CA . SER A 1 303 ? -2.731 29.148 39.592 1.00 102.69 303 SER A CA 1
ATOM 2100 C C . SER A 1 303 ? -1.684 28.527 40.529 1.00 102.72 303 SER A C 1
ATOM 2101 O O . SER A 1 303 ? -1.432 29.040 41.627 1.00 104.80 303 SER A O 1
ATOM 2104 N N . ASN A 1 304 ? -1.068 27.425 40.064 1.00 93.39 304 ASN A N 1
ATOM 2105 C CA . ASN A 1 304 ? -0.023 26.681 40.769 1.00 90.24 304 ASN A CA 1
ATOM 2106 C C . ASN A 1 304 ? 1.344 27.350 40.631 1.00 88.42 304 ASN A C 1
ATOM 2107 O O . ASN A 1 304 ? 1.610 28.023 39.631 1.00 87.89 304 ASN A O 1
ATOM 2112 N N . SER A 1 305 ? 2.206 27.160 41.634 1.00 80.44 305 SER A N 1
ATOM 2113 C CA . SER A 1 305 ? 3.579 27.643 41.611 1.00 77.82 305 SER A CA 1
ATOM 2114 C C . SER A 1 305 ? 4.460 26.551 40.941 1.00 77.03 305 SER A C 1
ATOM 2115 O O . SER A 1 305 ? 3.996 25.428 40.721 1.00 75.58 305 SER A O 1
ATOM 2118 N N . LEU A 1 306 ? 5.709 26.885 40.600 1.00 70.16 306 LEU A N 1
ATOM 2119 C CA . LEU A 1 306 ? 6.622 25.925 40.010 1.00 66.75 306 LEU A CA 1
ATOM 2120 C C . LEU A 1 306 ? 7.853 25.676 40.886 1.00 69.77 306 LEU A C 1
ATOM 2121 O O . LEU A 1 306 ? 8.368 26.593 41.522 1.00 72.86 306 LEU A O 1
ATOM 2126 N N . PHE A 1 307 ? 8.294 24.422 40.938 1.00 62.31 307 PHE A N 1
ATOM 2127 C CA . PHE A 1 307 ? 9.520 24.017 41.612 1.00 60.00 307 PHE A CA 1
ATOM 2128 C C . PHE A 1 307 ? 10.525 23.743 40.470 1.00 61.14 307 PHE A C 1
ATOM 2129 O O . PHE A 1 307 ? 10.198 23.021 39.526 1.00 58.47 307 PHE A O 1
ATOM 2137 N N . VAL A 1 308 ? 11.701 24.385 40.519 1.00 57.52 308 VAL A N 1
ATOM 2138 C CA . VAL A 1 308 ? 12.757 24.232 39.513 1.00 55.07 308 VAL A CA 1
ATOM 2139 C C . VAL A 1 308 ? 13.882 23.428 40.138 1.00 56.99 308 VAL A C 1
ATOM 2140 O O . VAL A 1 308 ? 14.313 23.716 41.255 1.00 58.26 308 VAL A O 1
ATOM 2144 N N . LEU A 1 309 ? 14.386 22.468 39.397 1.00 52.13 309 LEU A N 1
ATOM 2145 C CA . LEU A 1 309 ? 15.505 21.650 39.809 1.00 52.45 309 LEU A CA 1
ATOM 2146 C C . LEU A 1 309 ? 16.485 21.536 38.642 1.00 56.22 309 LEU A C 1
ATOM 2147 O O . LEU A 1 309 ? 16.140 20.944 37.629 1.00 58.00 309 LEU A O 1
ATOM 2152 N N . TYR A 1 310 ? 17.669 22.137 38.769 1.00 51.25 310 TYR A N 1
ATOM 2153 C CA . TYR A 1 310 ? 18.757 22.040 37.802 1.00 50.96 310 TYR A CA 1
ATOM 2154 C C . TYR A 1 310 ? 19.649 20.898 38.236 1.00 55.01 310 TYR A C 1
ATOM 2155 O O . TYR A 1 310 ? 19.886 20.756 39.437 1.00 56.94 310 TYR A O 1
ATOM 2164 N N . PHE A 1 311 ? 20.190 20.123 37.286 1.00 48.48 311 PHE A N 1
ATOM 2165 C CA . PHE A 1 311 ? 21.108 19.030 37.618 1.00 48.22 311 PHE A CA 1
ATOM 2166 C C . PHE A 1 311 ? 22.038 18.721 36.488 1.00 53.41 311 PHE A C 1
ATOM 2167 O O . PHE A 1 311 ? 21.639 18.777 35.331 1.00 53.78 311 PHE A O 1
ATOM 2175 N N . GLY A 1 312 ? 23.276 18.430 36.837 1.00 50.80 312 GLY A N 1
ATOM 2176 C CA . GLY A 1 312 ? 24.327 18.094 35.892 1.00 50.17 312 GLY A CA 1
ATOM 2177 C C . GLY A 1 312 ? 24.778 16.674 36.100 1.00 53.14 312 GLY A C 1
ATOM 2178 O O . GLY A 1 312 ? 25.041 16.280 37.234 1.00 51.53 312 GLY A O 1
ATOM 2179 N N . LEU A 1 313 ? 24.829 15.885 35.007 1.00 50.82 313 LEU A N 1
ATOM 2180 C CA . LEU A 1 313 ? 25.232 14.471 35.037 1.00 50.98 313 LEU A CA 1
ATOM 2181 C C . LEU A 1 313 ? 26.547 14.248 34.314 1.00 58.31 313 LEU A C 1
ATOM 2182 O O . LEU A 1 313 ? 26.846 14.979 33.376 1.00 59.25 313 LEU A O 1
ATOM 2187 N N . ASN A 1 314 ? 27.306 13.211 34.699 1.00 55.93 314 ASN A N 1
ATOM 2188 C CA . ASN A 1 314 ? 28.558 12.877 34.015 1.00 57.92 314 ASN A CA 1
ATOM 2189 C C . ASN A 1 314 ? 28.301 11.911 32.834 1.00 62.84 314 ASN A C 1
ATOM 2190 O O . ASN A 1 314 ? 29.216 11.278 32.327 1.00 64.26 314 ASN A O 1
ATOM 2195 N N . HIS A 1 315 ? 27.049 11.814 32.404 1.00 59.45 315 HIS A N 1
ATOM 2196 C CA . HIS A 1 315 ? 26.651 10.992 31.269 1.00 60.18 315 HIS A CA 1
ATOM 2197 C C . HIS A 1 315 ? 25.631 11.755 30.449 1.00 61.70 315 HIS A C 1
ATOM 2198 O O . HIS A 1 315 ? 24.741 12.402 31.000 1.00 60.67 315 HIS A O 1
ATOM 2205 N N . HIS A 1 316 ? 25.765 11.678 29.135 1.00 58.71 316 HIS A N 1
ATOM 2206 C CA . HIS A 1 316 ? 24.849 12.327 28.210 1.00 57.59 316 HIS A CA 1
ATOM 2207 C C . HIS A 1 316 ? 23.722 11.357 27.855 1.00 59.72 316 HIS A C 1
ATOM 2208 O O . HIS A 1 316 ? 23.950 10.357 27.176 1.00 61.12 316 HIS A O 1
ATOM 2215 N N . HIS A 1 317 ? 22.499 11.681 28.285 1.00 54.02 317 HIS A N 1
ATOM 2216 C CA . HIS A 1 317 ? 21.313 10.873 28.003 1.00 53.00 317 HIS A CA 1
ATOM 2217 C C . HIS A 1 317 ? 20.797 11.227 26.587 1.00 57.98 317 HIS A C 1
ATOM 2218 O O . HIS A 1 317 ? 19.923 12.068 26.414 1.00 55.74 317 HIS A O 1
ATOM 2225 N N . ASP A 1 318 ? 21.419 10.615 25.581 1.00 56.38 318 ASP A N 1
ATOM 2226 C CA . ASP A 1 318 ? 21.140 10.839 24.158 1.00 56.68 318 ASP A CA 1
ATOM 2227 C C . ASP A 1 318 ? 19.771 10.307 23.712 1.00 60.12 318 ASP A C 1
ATOM 2228 O O . ASP A 1 318 ? 19.366 10.605 22.594 1.00 62.14 318 ASP A O 1
ATOM 2233 N N . GLN A 1 319 ? 19.061 9.536 24.565 1.00 54.29 319 GLN A N 1
ATOM 2234 C CA . GLN A 1 319 ? 17.734 8.979 24.266 1.00 54.07 319 GLN A CA 1
ATOM 2235 C C . GLN A 1 319 ? 16.597 9.994 24.482 1.00 54.09 319 GLN A C 1
ATOM 2236 O O . GLN A 1 319 ? 15.469 9.766 24.052 1.00 52.61 319 GLN A O 1
ATOM 2242 N N . LEU A 1 320 ? 16.899 11.109 25.133 1.00 50.32 320 LEU A N 1
ATOM 2243 C CA . LEU A 1 320 ? 15.918 12.143 25.439 1.00 48.76 320 LEU A CA 1
ATOM 2244 C C . LEU A 1 320 ? 15.722 13.113 24.287 1.00 54.04 320 LEU A C 1
ATOM 2245 O O . LEU A 1 320 ? 16.651 13.382 23.509 1.00 54.27 320 LEU A O 1
ATOM 2250 N N . ALA A 1 321 ? 14.513 13.703 24.240 1.00 49.02 321 ALA A N 1
ATOM 2251 C CA . ALA A 1 321 ? 14.182 14.815 23.360 1.00 47.05 321 ALA A CA 1
ATOM 2252 C C . ALA A 1 321 ? 14.676 16.058 24.153 1.00 49.99 321 ALA A C 1
ATOM 2253 O O . ALA A 1 321 ? 14.848 16.000 25.386 1.00 47.20 321 ALA A O 1
ATOM 2255 N N . HIS A 1 322 ? 14.877 17.168 23.460 1.00 47.81 322 HIS A N 1
ATOM 2256 C CA . HIS A 1 322 ? 15.293 18.431 24.066 1.00 47.55 322 HIS A CA 1
ATOM 2257 C C . HIS A 1 322 ? 14.180 18.891 25.024 1.00 49.55 322 HIS A C 1
ATOM 2258 O O . HIS A 1 322 ? 14.459 19.255 26.164 1.00 49.48 322 HIS A O 1
ATOM 2265 N N . HIS A 1 323 ? 12.926 18.814 24.577 1.00 45.54 323 HIS A N 1
ATOM 2266 C CA . HIS A 1 323 ? 11.773 19.187 25.398 1.00 44.61 323 HIS A CA 1
ATOM 2267 C C . HIS A 1 323 ? 10.925 17.970 25.686 1.00 49.13 323 HIS A C 1
ATOM 2268 O O . HIS A 1 323 ? 10.448 17.349 24.744 1.00 48.48 323 HIS A O 1
ATOM 2275 N N . THR A 1 324 ? 10.741 17.603 26.971 1.00 47.07 324 THR A N 1
ATOM 2276 C CA . THR A 1 324 ? 9.911 16.429 27.316 1.00 47.13 324 THR A CA 1
ATOM 2277 C C . THR A 1 324 ? 8.801 16.807 28.260 1.00 49.64 324 THR A C 1
ATOM 2278 O O . THR A 1 324 ? 9.049 17.403 29.303 1.00 47.48 324 THR A O 1
ATOM 2282 N N . VAL A 1 325 ? 7.585 16.417 27.907 1.00 47.66 325 VAL A N 1
ATOM 2283 C CA . VAL A 1 325 ? 6.375 16.647 28.695 1.00 48.30 325 VAL A CA 1
ATOM 2284 C C . VAL A 1 325 ? 6.035 15.260 29.277 1.00 51.72 325 VAL A C 1
ATOM 2285 O O . VAL A 1 325 ? 5.789 14.318 28.512 1.00 47.40 325 VAL A O 1
ATOM 2289 N N . CYS A 1 326 ? 6.144 15.121 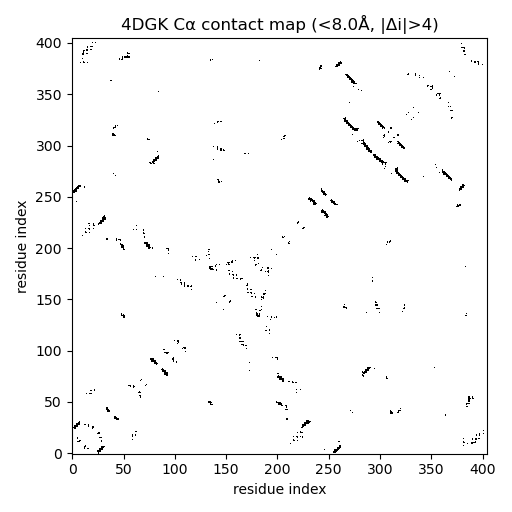30.622 1.00 50.46 326 CYS A N 1
ATOM 2290 C CA . CYS A 1 326 ? 5.871 13.871 31.332 1.00 51.30 326 CYS A CA 1
ATOM 2291 C C . CYS A 1 326 ? 4.480 13.838 31.875 1.00 56.04 326 CYS A C 1
ATOM 2292 O O . CYS A 1 326 ? 4.050 14.731 32.610 1.00 55.04 326 CYS A O 1
ATOM 2295 N N . PHE A 1 327 ? 3.754 12.801 31.475 1.00 55.63 327 PHE A N 1
ATOM 2296 C CA . PHE A 1 327 ? 2.407 12.528 31.937 1.00 57.49 327 PHE A CA 1
ATOM 2297 C C . PHE A 1 327 ? 2.482 11.433 32.979 1.00 63.06 327 PHE A C 1
ATOM 2298 O O . PHE A 1 327 ? 3.308 10.513 32.880 1.00 61.00 327 PHE A O 1
ATOM 2306 N N . GLY A 1 328 ? 1.649 11.556 33.993 1.00 63.60 328 GLY A N 1
ATOM 2307 C CA . GLY A 1 328 ? 1.587 10.577 35.069 1.00 65.57 328 GLY A CA 1
ATOM 2308 C C . GLY A 1 328 ? 0.177 10.450 35.587 1.00 75.38 328 GLY A C 1
ATOM 2309 O O . GLY A 1 328 ? -0.613 11.379 35.410 1.00 75.08 328 GLY A O 1
ATOM 2310 N N . PRO A 1 329 ? -0.176 9.329 36.261 1.00 78.51 329 PRO A N 1
ATOM 2311 C CA . PRO A 1 329 ? -1.557 9.200 36.780 1.00 82.49 329 PRO A CA 1
ATOM 2312 C C . PRO A 1 329 ? -1.886 10.229 37.867 1.00 91.90 329 PRO A C 1
ATOM 2313 O O . PRO A 1 329 ? -1.024 10.539 38.701 1.00 91.43 329 PRO A O 1
ATOM 2317 N N . ARG A 1 330 ? -3.105 10.830 37.777 1.00 92.15 330 ARG A N 1
ATOM 2318 C CA . ARG A 1 330 ? -3.661 11.878 38.654 1.00 126.10 330 ARG A CA 1
ATOM 2319 C C . ARG A 1 330 ? -2.728 13.081 38.906 1.00 152.16 330 ARG A C 1
ATOM 2320 O O . ARG A 1 330 ? -1.842 13.381 38.105 1.00 114.00 330 ARG A O 1
ATOM 2328 N N . LEU A 1 344 ? -8.614 9.666 29.693 1.00 104.79 344 LEU A N 1
ATOM 2329 C CA . LEU A 1 344 ? -7.486 8.892 30.220 1.00 102.69 344 LEU A CA 1
ATOM 2330 C C . LEU A 1 344 ? -7.123 9.311 31.653 1.00 103.67 344 LEU A C 1
ATOM 2331 O O . LEU A 1 344 ? -7.372 10.453 32.053 1.00 103.18 344 LEU A O 1
ATOM 2336 N N . ALA A 1 345 ? -6.556 8.362 32.421 1.00 98.10 345 ALA A N 1
ATOM 2337 C CA . ALA A 1 345 ? -6.159 8.543 33.815 1.00 97.13 345 ALA A CA 1
ATOM 2338 C C . ALA A 1 345 ? -4.684 8.957 33.975 1.00 93.21 345 ALA A C 1
ATOM 2339 O O . ALA A 1 345 ? -3.973 8.398 34.814 1.00 93.73 345 ALA A O 1
ATOM 2341 N N . GLU A 1 346 ? -4.239 9.944 33.173 1.00 82.84 346 GLU A N 1
ATOM 2342 C CA . GLU A 1 346 ? -2.880 10.517 33.196 1.00 77.67 346 GLU A CA 1
ATOM 2343 C C . GLU A 1 346 ? -2.960 11.994 32.853 1.00 78.03 346 GLU A C 1
ATOM 2344 O O . GLU A 1 346 ? -3.774 12.370 32.017 1.00 77.49 346 GLU A O 1
ATOM 2350 N N . ASP A 1 347 ? -2.165 12.836 33.534 1.00 73.36 347 ASP A N 1
ATOM 2351 C CA . ASP A 1 347 ? -2.096 14.284 33.282 1.00 72.25 347 ASP A CA 1
ATOM 2352 C C . ASP A 1 347 ? -0.641 14.832 33.324 1.00 71.12 347 ASP A C 1
ATOM 2353 O O . ASP A 1 347 ? 0.267 14.141 33.795 1.00 69.49 347 ASP A O 1
ATOM 2358 N N . PHE A 1 348 ? -0.434 16.050 32.792 1.00 64.93 348 PHE A N 1
ATOM 2359 C CA . PHE A 1 348 ? 0.858 16.739 32.691 1.00 62.24 348 PHE A CA 1
ATOM 2360 C C . PHE A 1 348 ? 1.439 16.988 34.075 1.00 66.23 348 PHE A C 1
ATOM 2361 O O . PHE A 1 348 ? 0.882 17.761 34.834 1.00 68.44 348 PHE A O 1
ATOM 2369 N N . SER A 1 349 ? 2.559 16.323 34.399 1.00 59.60 349 SER A N 1
ATOM 2370 C CA . SER A 1 349 ? 3.137 16.379 35.728 1.00 58.26 349 SER A CA 1
ATOM 2371 C C . SER A 1 349 ? 4.539 16.918 35.828 1.00 59.66 349 SER A C 1
ATOM 2372 O O . SER A 1 349 ? 4.878 17.430 36.886 1.00 61.01 349 SER A O 1
ATOM 2375 N N . LEU A 1 350 ? 5.388 16.733 34.796 1.00 52.83 350 LEU A N 1
ATOM 2376 C CA . LEU A 1 350 ? 6.772 17.207 34.820 1.00 52.33 350 LEU A CA 1
ATOM 2377 C C . LEU A 1 350 ? 7.173 17.672 33.466 1.00 51.74 350 LEU A C 1
ATOM 2378 O O . LEU A 1 350 ? 6.780 17.088 32.460 1.00 49.55 350 LEU A O 1
ATOM 2383 N N . TYR A 1 351 ? 8.045 18.670 33.444 1.00 47.18 351 TYR A N 1
ATOM 2384 C CA . TYR A 1 351 ? 8.654 19.162 32.227 1.00 44.88 351 TYR A CA 1
ATOM 2385 C C . TYR A 1 351 ? 10.146 18.989 32.412 1.00 48.14 351 TYR A C 1
ATOM 2386 O O . TYR A 1 351 ? 10.706 19.409 33.431 1.00 48.76 351 TYR A O 1
ATOM 2395 N N . LEU A 1 352 ? 10.782 18.309 31.468 1.00 43.21 352 LEU A N 1
ATOM 2396 C CA . LEU A 1 352 ? 12.219 18.080 31.494 1.00 41.82 352 LEU A CA 1
ATOM 2397 C C . LEU A 1 352 ? 12.871 18.786 30.286 1.00 47.77 352 LEU A C 1
ATOM 2398 O O . LEU A 1 352 ? 12.474 18.559 29.144 1.00 47.73 352 LEU A O 1
ATOM 2403 N N . HIS A 1 353 ? 13.889 19.617 30.549 1.00 45.96 353 HIS A N 1
ATOM 2404 C CA . HIS A 1 353 ? 14.658 20.314 29.525 1.00 44.88 353 HIS A CA 1
ATOM 2405 C C . HIS A 1 353 ? 16.018 19.637 29.468 1.00 47.56 353 HIS A C 1
ATOM 2406 O O . HIS A 1 353 ? 16.729 19.592 30.470 1.00 47.36 353 HIS A O 1
ATOM 2413 N N . ALA A 1 354 ? 16.348 19.051 28.317 1.00 43.51 354 ALA A N 1
ATOM 2414 C CA . ALA A 1 354 ? 17.598 18.318 28.076 1.00 44.29 354 ALA A CA 1
ATOM 2415 C C . ALA A 1 354 ? 18.277 18.977 26.851 1.00 48.72 354 ALA A C 1
ATOM 2416 O O . ALA A 1 354 ? 18.205 18.431 25.760 1.00 47.59 354 ALA A O 1
ATOM 2418 N N . PRO A 1 355 ? 18.873 20.176 26.974 1.00 48.71 355 PRO A N 1
ATOM 2419 C CA . PRO A 1 355 ? 19.362 20.879 25.768 1.00 50.85 355 PRO A CA 1
ATOM 2420 C C . PRO A 1 355 ? 20.614 20.335 25.091 1.00 57.99 355 PRO A C 1
ATOM 2421 O O . PRO A 1 355 ? 20.895 20.722 23.945 1.00 58.75 355 PRO A O 1
ATOM 2425 N N . CYS A 1 356 ? 21.334 19.414 25.767 1.00 54.48 356 CYS A N 1
ATOM 2426 C CA . CYS A 1 356 ? 22.555 18.818 25.245 1.00 55.80 356 CYS A CA 1
ATOM 2427 C C . CYS A 1 356 ? 22.409 17.955 24.013 1.00 61.28 356 CYS A C 1
ATOM 2428 O O . CYS A 1 356 ? 23.375 17.810 23.262 1.00 62.40 356 CYS A O 1
ATOM 2431 N N . VAL A 1 357 ? 21.170 17.498 23.719 1.00 58.01 357 VAL A N 1
ATOM 2432 C CA . VAL A 1 357 ? 20.887 16.756 22.480 1.00 59.33 357 VAL A CA 1
ATOM 2433 C C . VAL A 1 357 ? 21.020 17.709 21.253 1.00 62.87 357 VAL A C 1
ATOM 2434 O O . VAL A 1 357 ? 21.358 17.277 20.158 1.00 63.40 357 VAL A O 1
ATOM 2438 N N . THR A 1 358 ? 20.836 19.024 21.485 1.00 58.19 358 THR A N 1
ATOM 2439 C CA . THR A 1 358 ? 20.951 20.061 20.468 1.00 58.05 358 THR A CA 1
ATOM 2440 C C . THR A 1 358 ? 22.308 20.763 20.575 1.00 61.92 358 THR A C 1
ATOM 2441 O O . THR A 1 358 ? 22.933 21.005 19.555 1.00 63.54 358 THR A O 1
ATOM 2445 N N . ASP A 1 359 ? 22.740 21.117 21.801 1.00 58.06 359 ASP A N 1
ATOM 2446 C CA . ASP A 1 359 ? 23.943 21.907 22.076 1.00 59.45 359 ASP A CA 1
ATOM 2447 C C . ASP A 1 359 ? 24.853 21.288 23.145 1.00 64.68 359 ASP A C 1
ATOM 2448 O O . ASP A 1 359 ? 24.583 21.391 24.355 1.00 63.33 359 ASP A O 1
ATOM 2453 N N . SER A 1 360 ? 25.948 20.667 22.692 1.00 62.82 360 SER A N 1
ATOM 2454 C CA . SER A 1 360 ? 26.870 19.980 23.593 1.00 63.87 360 SER A CA 1
ATOM 2455 C C . SER A 1 360 ? 27.761 20.928 24.418 1.00 70.07 360 SER A C 1
ATOM 2456 O O . SER A 1 360 ? 28.379 20.489 25.388 1.00 72.06 360 SER A O 1
ATOM 2459 N N . SER A 1 361 ? 27.801 22.222 24.058 1.00 65.42 361 SER A N 1
ATOM 2460 C CA . SER A 1 361 ? 28.609 23.222 24.754 1.00 66.14 361 SER A CA 1
ATOM 2461 C C . SER A 1 361 ? 28.065 23.590 26.144 1.00 67.47 361 SER A C 1
ATOM 2462 O O . SER A 1 361 ? 28.738 24.299 26.885 1.00 68.37 361 SER A O 1
ATOM 2465 N N . LEU A 1 362 ? 26.859 23.116 26.491 1.00 61.58 362 LEU A N 1
ATOM 2466 C CA . LEU A 1 362 ? 26.193 23.411 27.764 1.00 59.52 362 LEU A CA 1
ATOM 2467 C C . LEU A 1 362 ? 26.649 22.538 28.939 1.00 60.15 362 LEU A C 1
ATOM 2468 O O . LEU A 1 362 ? 26.237 22.757 30.087 1.00 58.01 362 LEU A O 1
ATOM 2473 N N . ALA A 1 363 ? 27.548 21.592 28.659 1.00 55.82 363 ALA A N 1
ATOM 2474 C CA . ALA A 1 363 ? 28.080 20.687 29.668 1.00 55.90 363 ALA A CA 1
ATOM 2475 C C . ALA A 1 363 ? 29.478 20.263 29.252 1.00 63.08 363 ALA A C 1
ATOM 2476 O O . ALA A 1 363 ? 29.783 20.362 28.061 1.00 64.02 363 ALA A O 1
ATOM 2478 N N . PRO A 1 364 ? 30.315 19.670 30.139 1.00 61.32 364 PRO A N 1
ATOM 2479 C CA . PRO A 1 364 ? 31.615 19.154 29.660 1.00 63.70 364 PRO A CA 1
ATOM 2480 C C . PRO A 1 364 ? 31.414 17.922 28.747 1.00 67.48 364 PRO A C 1
ATOM 2481 O O . PRO A 1 364 ? 30.307 17.409 28.645 1.00 64.16 364 PRO A O 1
ATOM 2485 N N . GLU A 1 365 ? 32.468 17.498 28.036 1.00 68.65 365 GLU A N 1
ATOM 2486 C CA . GLU A 1 365 ? 32.488 16.345 27.126 1.00 69.41 365 GLU A CA 1
ATOM 2487 C C . GLU A 1 365 ? 31.979 15.069 27.850 1.00 71.69 365 GLU A C 1
ATOM 2488 O O . GLU A 1 365 ? 32.433 14.742 28.955 1.00 72.03 365 GLU A O 1
ATOM 2494 N N . GLY A 1 366 ? 31.012 14.402 27.223 1.00 66.36 366 GLY A N 1
ATOM 2495 C CA . GLY A 1 366 ? 30.371 13.199 27.742 1.00 64.79 366 GLY A CA 1
ATOM 2496 C C . GLY A 1 366 ? 29.437 13.453 28.913 1.00 68.45 366 GLY A C 1
ATOM 2497 O O . GLY A 1 366 ? 29.065 12.510 29.608 1.00 68.98 366 GLY A O 1
ATOM 2498 N N . CYS A 1 367 ? 29.055 14.727 29.154 1.00 62.86 367 CYS A N 1
ATOM 2499 C CA . CYS A 1 367 ? 28.188 15.118 30.256 1.00 59.12 367 CYS A CA 1
ATOM 2500 C C . CYS A 1 367 ? 26.859 15.680 29.760 1.00 61.01 367 CYS A C 1
ATOM 2501 O O . CYS A 1 367 ? 26.684 15.927 28.561 1.00 60.69 367 CYS A O 1
ATOM 2504 N N . GLY A 1 368 ? 25.933 15.861 30.695 1.00 55.21 368 GLY A N 1
ATOM 2505 C CA . GLY A 1 368 ? 24.619 16.421 30.426 1.00 52.78 368 GLY A CA 1
ATOM 2506 C C . GLY A 1 368 ? 24.181 17.455 31.449 1.00 54.59 368 GLY A C 1
ATOM 2507 O O . GLY A 1 368 ? 24.430 17.317 32.645 1.00 53.20 368 GLY A O 1
ATOM 2508 N N . SER A 1 369 ? 23.492 18.480 30.967 1.00 51.11 369 SER A N 1
ATOM 2509 C CA . SER A 1 369 ? 22.954 19.587 31.745 1.00 50.92 369 SER A CA 1
ATOM 2510 C C . SER A 1 369 ? 21.414 19.531 31.618 1.00 52.51 369 SER A C 1
ATOM 2511 O O . SER A 1 369 ? 20.872 19.388 30.511 1.00 51.58 369 SER A O 1
ATOM 2514 N N . TYR A 1 370 ? 20.720 19.514 32.754 1.00 46.56 370 TYR A N 1
ATOM 2515 C CA . TYR A 1 370 ? 19.261 19.372 32.748 1.00 44.74 370 TYR A CA 1
ATOM 2516 C C . TYR A 1 370 ? 18.554 20.261 33.738 1.00 50.06 370 TYR A C 1
ATOM 2517 O O . TYR A 1 370 ? 19.128 20.693 34.731 1.00 48.82 370 TYR A O 1
ATOM 2526 N N . TYR A 1 371 ? 17.278 20.473 33.483 1.00 49.73 371 TYR A N 1
ATOM 2527 C CA . TYR A 1 371 ? 16.356 21.062 34.435 1.00 51.91 371 TYR A CA 1
ATOM 2528 C C . TYR A 1 371 ? 14.983 20.440 34.326 1.00 54.84 371 TYR A C 1
ATOM 2529 O O . TYR A 1 371 ? 14.556 20.042 33.236 1.00 50.79 371 TYR A O 1
ATOM 2538 N N . VAL A 1 372 ? 14.345 20.296 35.483 1.00 53.26 372 VAL A N 1
ATOM 2539 C CA . VAL A 1 372 ? 13.007 19.780 35.618 1.00 53.36 372 VAL A CA 1
ATOM 2540 C C . VAL A 1 372 ? 12.114 20.805 36.356 1.00 58.70 372 VAL A C 1
ATOM 2541 O O . VAL A 1 372 ? 12.563 21.451 37.311 1.00 59.41 372 VAL A O 1
ATOM 2545 N N . LEU A 1 373 ? 10.881 21.025 35.829 1.00 53.40 373 LEU A N 1
ATOM 2546 C CA . LEU A 1 373 ? 9.859 21.868 36.456 1.00 52.70 373 LEU A CA 1
ATOM 2547 C C . LEU A 1 373 ? 8.738 20.926 36.945 1.00 56.32 373 LEU A C 1
ATOM 2548 O O . LEU A 1 373 ? 8.313 20.020 36.213 1.00 52.38 373 LEU A O 1
ATOM 2553 N N . ALA A 1 374 ? 8.275 21.144 38.180 1.00 55.64 374 ALA A N 1
ATOM 2554 C CA . ALA A 1 374 ? 7.186 20.383 38.804 1.00 56.59 374 ALA A CA 1
ATOM 2555 C C . ALA A 1 374 ? 6.161 21.387 39.314 1.00 63.64 374 ALA A C 1
ATOM 2556 O O . ALA A 1 374 ? 6.544 22.391 39.932 1.00 63.21 374 ALA A O 1
ATOM 2558 N N . PRO A 1 375 ? 4.856 21.163 39.056 1.00 63.27 375 PRO A N 1
ATOM 2559 C CA . PRO A 1 375 ? 3.852 22.102 39.577 1.00 66.24 375 PRO A CA 1
ATOM 2560 C C . PRO A 1 375 ? 3.662 21.874 41.064 1.00 71.06 375 PRO A C 1
ATOM 2561 O O . PRO A 1 375 ? 3.595 20.739 41.528 1.00 70.49 375 PRO A O 1
ATOM 2565 N N . VAL A 1 376 ? 3.662 22.954 41.813 1.00 69.88 376 VAL A N 1
ATOM 2566 C CA . VAL A 1 376 ? 3.512 22.897 43.260 1.00 72.81 376 VAL A CA 1
ATOM 2567 C C . VAL A 1 376 ? 2.427 23.897 43.717 1.00 83.18 376 VAL A C 1
ATOM 2568 O O . VAL A 1 376 ? 2.168 24.863 42.993 1.00 80.71 376 VAL A O 1
ATOM 2572 N N . PRO A 1 377 ? 1.748 23.684 44.874 1.00 87.94 377 PRO A N 1
ATOM 2573 C CA . PRO A 1 377 ? 0.737 24.671 45.322 1.00 92.27 377 PRO A CA 1
ATOM 2574 C C . PRO A 1 377 ? 1.348 26.056 45.547 1.00 100.64 377 PRO A C 1
ATOM 2575 O O . PRO A 1 377 ? 2.499 26.151 45.985 1.00 99.52 377 PRO A O 1
ATOM 2579 N N . HIS A 1 378 ? 0.587 27.120 45.223 1.00 102.42 378 HIS A N 1
ATOM 2580 C CA . HIS A 1 378 ? 1.024 28.515 45.372 1.00 105.30 378 HIS A CA 1
ATOM 2581 C C . HIS A 1 378 ? 1.525 28.821 46.795 1.00 110.77 378 HIS A C 1
ATOM 2582 O O . HIS A 1 378 ? 0.961 28.302 47.758 1.00 111.69 378 HIS A O 1
ATOM 2589 N N . LEU A 1 379 ? 2.634 29.588 46.918 1.00 107.56 379 LEU A N 1
ATOM 2590 C CA . LEU A 1 379 ? 3.243 29.937 48.215 1.00 109.70 379 LEU A CA 1
ATOM 2591 C C . LEU A 1 379 ? 2.236 30.555 49.192 1.00 116.49 379 LEU A C 1
ATOM 2592 O O . LEU A 1 379 ? 1.507 31.479 48.827 1.00 116.86 379 LEU A O 1
ATOM 2597 N N . GLY A 1 380 ? 2.176 29.970 50.388 1.00 115.04 380 GLY A N 1
ATOM 2598 C CA . GLY A 1 380 ? 1.265 30.345 51.466 1.00 119.82 380 GLY A CA 1
ATOM 2599 C C . GLY A 1 380 ? -0.007 29.517 51.497 1.00 125.15 380 GLY A C 1
ATOM 2600 O O . GLY A 1 380 ? -0.623 29.358 52.556 1.00 128.45 380 GLY A O 1
ATOM 2601 N N . THR A 1 381 ? -0.395 28.979 50.322 1.00 118.85 381 THR A N 1
ATOM 2602 C CA . THR A 1 381 ? -1.595 28.181 50.064 1.00 119.14 381 THR A CA 1
ATOM 2603 C C . THR A 1 381 ? -1.682 26.826 50.800 1.00 123.01 381 THR A C 1
ATOM 2604 O O . THR A 1 381 ? -2.768 26.453 51.249 1.00 125.68 381 THR A O 1
ATOM 2608 N N . ALA A 1 382 ? -0.563 26.091 50.910 1.00 116.58 382 ALA A N 1
ATOM 2609 C CA . ALA A 1 382 ? -0.563 24.764 51.533 1.00 116.04 382 ALA A CA 1
ATOM 2610 C C . ALA A 1 382 ? 0.255 24.624 52.830 1.00 120.24 382 ALA A C 1
ATOM 2611 O O . ALA A 1 382 ? 0.485 23.490 53.268 1.00 119.41 382 ALA A O 1
ATOM 2613 N N . ASN A 1 383 ? 0.656 25.763 53.461 1.00 117.69 383 ASN A N 1
ATOM 2614 C CA . ASN A 1 383 ? 1.449 25.823 54.704 1.00 118.86 383 ASN A CA 1
ATOM 2615 C C . ASN A 1 383 ? 2.648 24.851 54.644 1.00 117.91 383 ASN A C 1
ATOM 2616 O O . ASN A 1 383 ? 2.738 23.910 55.440 1.00 118.91 383 ASN A O 1
ATOM 2621 N N . LEU A 1 384 ? 3.534 25.057 53.652 1.00 108.87 384 LEU A N 1
ATOM 2622 C CA . LEU A 1 384 ? 4.696 24.195 53.413 1.00 104.57 384 LEU A CA 1
ATOM 2623 C C . LEU A 1 384 ? 6.020 24.793 53.867 1.00 107.19 384 LEU A C 1
ATOM 2624 O O . LEU A 1 384 ? 6.251 25.998 53.715 1.00 106.91 384 LEU A O 1
ATOM 2629 N N . ASP A 1 385 ? 6.911 23.924 54.371 1.00 102.46 385 ASP A N 1
ATOM 2630 C CA . ASP A 1 385 ? 8.257 24.308 54.768 1.00 101.96 385 ASP A CA 1
ATOM 2631 C C . ASP A 1 385 ? 9.206 23.864 53.652 1.00 100.49 385 ASP A C 1
ATOM 2632 O O . ASP A 1 385 ? 9.682 22.730 53.663 1.00 98.20 385 ASP A O 1
ATOM 2637 N N . TRP A 1 386 ? 9.491 24.775 52.705 1.00 94.95 386 TRP A N 1
ATOM 2638 C CA . TRP A 1 386 ? 10.369 24.522 51.564 1.00 91.15 386 TRP A CA 1
ATOM 2639 C C . TRP A 1 386 ? 11.826 24.130 51.871 1.00 93.73 386 TRP A C 1
ATOM 2640 O O . TRP A 1 386 ? 12.528 23.624 50.987 1.00 90.60 386 TRP A O 1
ATOM 2651 N N . THR A 1 387 ? 12.242 24.300 53.138 1.00 91.71 387 THR A N 1
ATOM 2652 C CA . THR A 1 387 ? 13.558 23.922 53.657 1.00 91.31 387 THR A CA 1
ATOM 2653 C C . THR A 1 387 ? 13.625 22.387 53.816 1.00 92.44 387 THR A C 1
ATOM 2654 O O . THR A 1 387 ? 14.689 21.793 53.630 1.00 90.39 387 THR A O 1
ATOM 2658 N N . VAL A 1 388 ? 12.477 21.764 54.156 1.00 89.44 388 VAL A N 1
ATOM 2659 C CA . VAL A 1 388 ? 12.300 20.313 54.325 1.00 88.56 388 VAL A CA 1
ATOM 2660 C C . VAL A 1 388 ? 11.678 19.690 53.031 1.00 88.32 388 VAL A C 1
ATOM 2661 O O . VAL A 1 388 ? 12.162 18.661 52.553 1.00 85.50 388 VAL A O 1
ATOM 2665 N N . GLU A 1 389 ? 10.624 20.345 52.474 1.00 84.08 389 GLU A N 1
ATOM 2666 C CA . GLU A 1 389 ? 9.859 19.927 51.294 1.00 81.74 389 GLU A CA 1
ATOM 2667 C C . GLU A 1 389 ? 10.618 19.906 49.980 1.00 81.44 389 GLU A C 1
ATOM 2668 O O . GLU A 1 389 ? 10.372 19.011 49.172 1.00 79.02 389 GLU A O 1
ATOM 2674 N N . GLY A 1 390 ? 11.501 20.894 49.784 1.00 76.46 390 GLY A N 1
ATOM 2675 C CA . GLY A 1 390 ? 12.372 21.033 48.617 1.00 72.66 390 GLY A CA 1
ATOM 2676 C C . GLY A 1 390 ? 13.322 19.856 48.446 1.00 72.66 390 GLY A C 1
ATOM 2677 O O . GLY A 1 390 ? 13.261 19.197 47.403 1.00 69.19 390 GLY A O 1
ATOM 2678 N N . PRO A 1 391 ? 14.194 19.524 49.451 1.00 68.96 391 PRO A N 1
ATOM 2679 C CA . PRO A 1 391 ? 15.096 18.360 49.295 1.00 67.42 391 PRO A CA 1
ATOM 2680 C C . PRO A 1 391 ? 14.341 17.055 49.075 1.00 72.23 391 PRO A C 1
ATOM 2681 O O . PRO A 1 391 ? 14.784 16.225 48.287 1.00 69.80 391 PRO A O 1
ATOM 2685 N N . LYS A 1 392 ? 13.179 16.896 49.745 1.00 71.18 392 LYS A N 1
ATOM 2686 C CA . LYS A 1 392 ? 12.336 15.706 49.631 1.00 70.56 392 LYS A CA 1
ATOM 2687 C C . LYS A 1 392 ? 11.725 15.548 48.238 1.00 72.57 392 LYS A C 1
ATOM 2688 O O . LYS A 1 392 ? 11.687 14.431 47.723 1.00 71.21 392 LYS A O 1
ATOM 2694 N N . LEU A 1 393 ? 11.274 16.670 47.622 1.00 68.18 393 LEU A N 1
ATOM 2695 C CA . LEU A 1 393 ? 10.686 16.683 46.287 1.00 65.96 393 LEU A CA 1
ATOM 2696 C C . LEU A 1 393 ? 11.764 16.412 45.241 1.00 67.56 393 LEU A C 1
ATOM 2697 O O . LEU A 1 393 ? 11.527 15.647 44.292 1.00 65.83 393 LEU A O 1
ATOM 2702 N N . ARG A 1 394 ? 12.953 17.022 45.441 1.00 62.59 394 ARG A N 1
ATOM 2703 C CA . ARG A 1 394 ? 14.129 16.846 44.602 1.00 60.21 394 ARG A CA 1
ATOM 2704 C C . ARG A 1 394 ? 14.472 15.340 44.507 1.00 63.45 394 ARG A C 1
ATOM 2705 O O . ARG A 1 394 ? 14.609 14.804 43.405 1.00 62.08 394 ARG A O 1
ATOM 2713 N N . ASP A 1 395 ? 14.613 14.685 45.661 1.00 59.79 395 ASP A N 1
ATOM 2714 C CA . ASP A 1 395 ? 14.950 13.268 45.738 1.00 60.46 395 ASP A CA 1
ATOM 2715 C C . ASP A 1 395 ? 13.890 12.318 45.136 1.00 65.47 395 ASP A C 1
ATOM 2716 O O . ASP A 1 395 ? 14.249 11.286 44.558 1.00 65.66 395 ASP A O 1
ATOM 2721 N N . ARG A 1 396 ? 12.605 12.716 45.198 1.00 61.82 396 ARG A N 1
ATOM 2722 C CA . ARG A 1 396 ? 11.481 11.991 44.627 1.00 62.00 396 ARG A CA 1
ATOM 2723 C C . ARG A 1 396 ? 11.490 12.175 43.108 1.00 65.01 396 ARG A C 1
ATOM 2724 O O . ARG A 1 396 ? 11.126 11.253 42.388 1.00 67.10 396 ARG A O 1
ATOM 2732 N N . ILE A 1 397 ? 11.896 13.357 42.623 1.00 58.87 397 ILE A N 1
ATOM 2733 C CA . ILE A 1 397 ? 12.003 13.658 41.196 1.00 56.40 397 ILE A CA 1
ATOM 2734 C C . ILE A 1 397 ? 13.150 12.862 40.559 1.00 58.22 397 ILE A C 1
ATOM 2735 O O . ILE A 1 397 ? 12.975 12.272 39.479 1.00 58.26 397 ILE A O 1
ATOM 2740 N N . PHE A 1 398 ? 14.309 12.836 41.234 1.00 52.87 398 PHE A N 1
ATOM 2741 C CA . PHE A 1 398 ? 15.466 12.064 40.792 1.00 51.86 398 PHE A CA 1
ATOM 2742 C C . PHE A 1 398 ? 15.118 10.597 40.633 1.00 56.51 398 PHE A C 1
ATOM 2743 O O . PHE A 1 398 ? 15.409 10.023 39.588 1.00 56.61 398 PHE A O 1
ATOM 2751 N N . ALA A 1 399 ? 14.474 10.006 41.650 1.00 53.48 399 ALA A N 1
ATOM 2752 C CA . ALA A 1 399 ? 14.097 8.589 41.665 1.00 54.13 399 ALA A CA 1
ATOM 2753 C C . ALA A 1 399 ? 13.139 8.265 40.537 1.00 55.63 399 ALA A C 1
ATOM 2754 O O . ALA A 1 399 ? 13.361 7.292 39.835 1.00 56.01 399 ALA A O 1
ATOM 2756 N N . TYR A 1 400 ? 12.142 9.129 40.306 1.00 51.92 400 TYR A N 1
ATOM 2757 C CA . TYR A 1 400 ? 11.131 9.000 39.251 1.00 51.01 400 TYR A CA 1
ATOM 2758 C C . TYR A 1 400 ? 11.774 9.072 37.859 1.00 55.91 400 TYR A C 1
ATOM 2759 O O . TYR A 1 400 ? 11.476 8.222 37.015 1.00 56.63 400 TYR A O 1
ATOM 2768 N N . LEU A 1 401 ? 12.620 10.096 37.608 1.00 51.78 401 LEU A N 1
ATOM 2769 C CA . LEU A 1 401 ? 13.281 10.253 36.308 1.00 50.97 401 LEU A CA 1
ATOM 2770 C C . LEU A 1 401 ? 14.215 9.085 36.026 1.00 54.51 401 LEU A C 1
ATOM 2771 O O . LEU A 1 401 ? 14.278 8.631 34.896 1.00 53.99 401 LEU A O 1
ATOM 2776 N N . GLU A 1 402 ? 14.921 8.585 37.051 1.00 51.49 402 GLU A N 1
ATOM 2777 C CA . GLU A 1 402 ? 15.807 7.440 36.888 1.00 52.77 402 GLU A CA 1
ATOM 2778 C C . GLU A 1 402 ? 15.040 6.166 36.538 1.00 59.15 402 GLU A C 1
ATOM 2779 O O . GLU A 1 402 ? 15.446 5.437 35.631 1.00 60.54 402 GLU A O 1
ATOM 2785 N N . GLN A 1 403 ? 13.964 5.887 37.299 1.00 55.49 403 GLN A N 1
ATOM 2786 C CA . GLN A 1 403 ? 13.087 4.742 37.138 1.00 57.18 403 GLN A CA 1
ATOM 2787 C C . GLN A 1 403 ? 12.477 4.714 35.728 1.00 61.38 403 GLN A C 1
ATOM 2788 O O . GLN A 1 403 ? 12.503 3.688 35.063 1.00 62.27 403 GLN A O 1
ATOM 2794 N N . HIS A 1 404 ? 11.969 5.849 35.261 1.00 56.87 404 HIS A N 1
ATOM 2795 C CA . HIS A 1 404 ? 11.272 5.897 33.991 1.00 56.91 404 HIS A CA 1
ATOM 2796 C C . HIS A 1 404 ? 12.020 6.330 32.741 1.00 58.22 404 HIS A C 1
ATOM 2797 O O . HIS A 1 404 ? 11.770 5.747 31.675 1.00 57.88 404 HIS A O 1
ATOM 2804 N N . TYR A 1 405 ? 12.909 7.336 32.840 1.00 50.88 405 TYR A N 1
ATOM 2805 C CA . TYR A 1 405 ? 13.481 7.918 31.634 1.00 50.73 405 TYR A CA 1
ATOM 2806 C C . TYR A 1 405 ? 14.974 7.989 31.502 1.00 54.80 405 TYR A C 1
ATOM 2807 O O . TYR A 1 405 ? 15.470 8.115 30.374 1.00 52.99 405 TYR A O 1
ATOM 2816 N N . MET A 1 406 ? 15.696 8.001 32.648 1.00 52.74 406 MET A N 1
ATOM 2817 C CA . MET A 1 406 ? 17.141 8.264 32.742 1.00 50.73 406 MET A CA 1
ATOM 2818 C C . MET A 1 406 ? 17.888 7.271 33.623 1.00 57.95 406 MET A C 1
ATOM 2819 O O . MET A 1 406 ? 18.167 7.583 34.791 1.00 59.21 406 MET A O 1
ATOM 2824 N N . PRO A 1 407 ? 18.244 6.076 33.073 1.00 54.00 407 PRO A N 1
ATOM 2825 C CA . PRO A 1 407 ? 18.942 5.056 33.892 1.00 54.21 407 PRO A CA 1
ATOM 2826 C C . PRO A 1 407 ? 20.285 5.517 34.423 1.00 58.46 407 PRO A C 1
ATOM 2827 O O . PRO A 1 407 ? 21.020 6.203 33.706 1.00 59.06 407 PRO A O 1
ATOM 2831 N N . GLY A 1 408 ? 20.566 5.148 35.679 1.00 54.53 408 GLY A N 1
ATOM 2832 C CA . GLY A 1 408 ? 21.790 5.493 36.389 1.00 55.34 408 GLY A CA 1
ATOM 2833 C C . GLY A 1 408 ? 21.893 6.950 36.817 1.00 60.33 408 GLY A C 1
ATOM 2834 O O . GLY A 1 408 ? 22.966 7.350 37.278 1.00 61.97 408 GLY A O 1
ATOM 2835 N N . LEU A 1 409 ? 20.773 7.754 36.694 1.00 53.26 409 LEU A N 1
ATOM 2836 C CA . LEU A 1 409 ? 20.710 9.193 37.035 1.00 51.06 409 LEU A CA 1
ATOM 2837 C C . LEU A 1 409 ? 21.514 9.535 38.289 1.00 58.53 409 LEU A C 1
ATOM 2838 O O . LEU A 1 409 ? 22.517 10.231 38.172 1.00 58.93 409 LEU A O 1
ATOM 2843 N N . ARG A 1 410 ? 21.085 9.037 39.471 1.00 56.82 410 ARG A N 1
ATOM 2844 C CA . ARG A 1 410 ? 21.725 9.322 40.762 1.00 58.08 410 ARG A CA 1
ATOM 2845 C C . ARG A 1 410 ? 23.227 9.110 40.832 1.00 61.39 410 ARG A C 1
ATOM 2846 O O . ARG A 1 410 ? 23.946 9.990 41.313 1.00 61.96 410 ARG A O 1
ATOM 2854 N N . SER A 1 411 ? 23.705 8.000 40.278 1.00 56.95 411 SER A N 1
ATOM 2855 C CA . SER A 1 411 ? 25.130 7.665 40.257 1.00 57.31 411 SER A CA 1
ATOM 2856 C C . SER A 1 411 ? 25.925 8.612 39.329 1.00 59.95 411 SER A C 1
ATOM 2857 O O . SER A 1 411 ? 27.145 8.709 39.454 1.00 59.40 411 SER A O 1
ATOM 2860 N N . GLN A 1 412 ? 25.224 9.342 38.444 1.00 54.85 412 GLN A N 1
ATOM 2861 C CA . GLN A 1 412 ? 25.855 10.258 37.500 1.00 54.40 412 GLN A CA 1
ATOM 2862 C C . GLN A 1 412 ? 25.869 11.696 37.983 1.00 58.16 412 GLN A C 1
ATOM 2863 O O . GLN A 1 412 ? 26.487 12.539 37.334 1.00 58.72 412 GLN A O 1
ATOM 2869 N N . LEU A 1 413 ? 25.180 11.998 39.104 1.00 53.97 413 LEU A N 1
ATOM 2870 C CA . LEU A 1 413 ? 25.070 13.366 39.628 1.00 52.34 413 LEU A CA 1
ATOM 2871 C C . LEU A 1 413 ? 26.398 13.996 39.965 1.00 57.40 413 LEU A C 1
ATOM 2872 O O . LEU A 1 413 ? 27.223 13.391 40.650 1.00 57.50 413 LEU A O 1
ATOM 2877 N N . VAL A 1 414 ? 26.606 15.213 39.457 1.00 53.73 414 VAL A N 1
ATOM 2878 C CA . VAL A 1 414 ? 27.826 15.987 39.682 1.00 54.20 414 VAL A CA 1
ATOM 2879 C C . VAL A 1 414 ? 27.433 17.206 40.502 1.00 59.18 414 VAL A C 1
ATOM 2880 O O . VAL A 1 414 ? 28.087 17.530 41.493 1.00 59.12 414 VAL A O 1
ATOM 2884 N N . THR A 1 415 ? 26.361 17.881 40.075 1.00 56.04 415 THR A N 1
ATOM 2885 C CA . THR A 1 415 ? 25.903 19.116 40.701 1.00 57.90 415 THR A CA 1
ATOM 2886 C C . THR A 1 415 ? 24.410 19.313 40.504 1.00 59.49 415 THR A C 1
ATOM 2887 O O . THR A 1 415 ? 23.853 18.850 39.516 1.00 58.72 415 THR A O 1
ATOM 2891 N N . HIS A 1 416 ? 23.774 20.027 41.427 1.00 54.76 416 HIS A N 1
ATOM 2892 C CA . HIS A 1 416 ? 22.350 20.311 41.320 1.00 52.98 416 HIS A CA 1
ATOM 2893 C C . HIS A 1 416 ? 21.992 21.482 42.196 1.00 57.89 416 HIS A C 1
ATOM 2894 O O . HIS A 1 416 ? 22.768 21.850 43.074 1.00 56.74 416 HIS A O 1
ATOM 2901 N N . ARG A 1 417 ? 20.816 22.086 41.936 1.00 55.94 417 ARG A N 1
ATOM 2902 C CA . ARG A 1 417 ? 20.295 23.218 42.687 1.00 57.34 417 ARG A CA 1
ATOM 2903 C C . ARG A 1 417 ? 18.781 23.286 42.533 1.00 63.05 417 ARG A C 1
ATOM 2904 O O . ARG A 1 417 ? 18.245 23.033 41.449 1.00 61.36 417 ARG A O 1
ATOM 2912 N N . MET A 1 418 ? 18.099 23.652 43.611 1.00 63.94 418 MET A N 1
ATOM 2913 C CA . MET A 1 418 ? 16.651 23.813 43.607 1.00 64.79 418 MET A CA 1
ATOM 2914 C C . MET A 1 418 ? 16.265 25.277 43.732 1.00 71.82 418 MET A C 1
ATOM 2915 O O . MET A 1 418 ? 16.958 26.060 44.373 1.00 71.38 418 MET A O 1
ATOM 2920 N N . PHE A 1 419 ? 15.109 25.613 43.167 1.00 70.94 419 PHE A N 1
ATOM 2921 C CA . PHE A 1 419 ? 14.469 26.909 43.285 1.00 73.29 419 PHE A CA 1
ATOM 2922 C C . PHE A 1 419 ? 13.026 26.606 43.636 1.00 74.38 419 PHE A C 1
ATOM 2923 O O . PHE A 1 419 ? 12.258 26.128 42.802 1.00 70.26 419 PHE A O 1
ATOM 2931 N N . THR A 1 420 ? 12.700 26.768 44.905 1.00 74.77 420 THR A N 1
ATOM 2932 C CA . THR A 1 420 ? 11.364 26.511 45.439 1.00 76.95 420 THR A CA 1
ATOM 2933 C C . THR A 1 420 ? 10.554 27.831 45.429 1.00 86.56 420 THR A C 1
ATOM 2934 O O . THR A 1 420 ? 11.168 28.893 45.274 1.00 87.51 420 THR A O 1
ATOM 2938 N N . PRO A 1 421 ? 9.217 27.833 45.662 1.00 86.42 421 PRO A N 1
ATOM 2939 C CA . PRO A 1 421 ? 8.496 29.120 45.757 1.00 90.03 421 PRO A CA 1
ATOM 2940 C C . PRO A 1 421 ? 9.054 30.075 46.838 1.00 100.16 421 PRO A C 1
ATOM 2941 O O . PRO A 1 421 ? 8.878 31.284 46.702 1.00 101.84 421 PRO A O 1
ATOM 2945 N N . PHE A 1 422 ? 9.744 29.538 47.889 1.00 99.22 422 PHE A N 1
ATOM 2946 C CA . PHE A 1 422 ? 10.402 30.298 48.976 1.00 102.70 422 PHE A CA 1
ATOM 2947 C C . PHE A 1 422 ? 11.528 31.149 48.391 1.00 107.76 422 PHE A C 1
ATOM 2948 O O . PHE A 1 422 ? 11.714 32.293 48.803 1.00 110.55 422 PHE A O 1
ATOM 2956 N N . ASP A 1 423 ? 12.316 30.553 47.472 1.00 101.89 423 ASP A N 1
ATOM 2957 C CA . ASP A 1 423 ? 13.467 31.179 46.828 1.00 101.62 423 ASP A CA 1
ATOM 2958 C C . ASP A 1 423 ? 13.054 32.365 45.964 1.00 108.78 423 ASP A C 1
ATOM 2959 O O . ASP A 1 423 ? 13.755 33.383 45.961 1.00 110.78 423 ASP A O 1
ATOM 2964 N N . PHE A 1 424 ? 11.876 32.266 45.306 1.00 104.96 424 PHE A N 1
ATOM 2965 C CA . PHE A 1 424 ? 11.319 33.306 44.433 1.00 105.94 424 PHE A CA 1
ATOM 2966 C C . PHE A 1 424 ? 10.838 34.586 45.145 1.00 114.54 424 PHE A C 1
ATOM 2967 O O . PHE A 1 424 ? 10.368 35.515 44.475 1.00 115.85 424 PHE A O 1
ATOM 2975 N N . ARG A 1 425 ? 10.983 34.647 46.488 1.00 113.06 425 ARG A N 1
ATOM 2976 C CA . ARG A 1 425 ? 10.613 35.812 47.300 1.00 134.12 425 ARG A CA 1
ATOM 2977 C C . ARG A 1 425 ? 11.668 36.915 47.159 1.00 169.22 425 ARG A C 1
ATOM 2978 O O . ARG A 1 425 ? 12.862 36.666 47.344 1.00 131.60 425 ARG A O 1
ATOM 2986 N N . THR A 1 456 ? 3.397 60.864 37.513 1.00 102.67 456 THR A N 1
ATOM 2987 C CA . THR A 1 456 ? 4.050 61.990 38.199 1.00 102.42 456 THR A CA 1
ATOM 2988 C C . THR A 1 456 ? 5.452 62.361 37.655 1.00 99.71 456 THR A C 1
ATOM 2989 O O . THR A 1 456 ? 5.729 63.545 37.464 1.00 100.08 456 THR A O 1
ATOM 2993 N N . ILE A 1 457 ? 6.329 61.366 37.416 1.00 90.27 457 ILE A N 1
ATOM 2994 C CA . ILE A 1 457 ? 7.676 61.627 36.881 1.00 84.93 457 ILE A CA 1
ATOM 2995 C C . ILE A 1 457 ? 7.659 61.646 35.342 1.00 84.92 457 ILE A C 1
ATOM 2996 O O . ILE A 1 457 ? 7.277 60.664 34.700 1.00 83.30 457 ILE A O 1
ATOM 3001 N N . THR A 1 458 ? 8.021 62.802 34.780 1.00 80.53 458 THR A N 1
ATOM 3002 C CA . THR A 1 458 ? 8.045 63.132 33.352 1.00 79.82 458 THR A CA 1
ATOM 3003 C C . THR A 1 458 ? 8.976 62.252 32.495 1.00 78.46 458 THR A C 1
ATOM 3004 O O . THR A 1 458 ? 8.620 61.890 31.372 1.00 78.11 458 THR A O 1
ATOM 3008 N N . ASN A 1 459 ? 10.168 61.946 33.012 1.00 70.94 459 ASN A N 1
ATOM 3009 C CA . ASN A 1 459 ? 11.181 61.203 32.273 1.00 66.68 459 ASN A CA 1
ATOM 3010 C C . ASN A 1 459 ? 11.410 59.782 32.762 1.00 66.56 459 ASN A C 1
ATOM 3011 O O . ASN A 1 459 ? 12.486 59.242 32.545 1.00 64.25 459 ASN A O 1
ATOM 3016 N N . LEU A 1 460 ? 10.402 59.169 33.399 1.00 64.55 460 LEU A N 1
ATOM 3017 C CA . LEU A 1 460 ? 10.460 57.781 33.860 1.00 63.55 460 LEU A CA 1
ATOM 3018 C C . LEU A 1 460 ? 9.514 56.908 33.010 1.00 71.93 460 LEU A C 1
ATOM 3019 O O . LEU A 1 460 ? 8.298 57.166 32.974 1.00 73.85 460 LEU A O 1
ATOM 3024 N N . TYR A 1 461 ? 10.069 55.848 32.376 1.00 68.01 461 TYR A N 1
ATOM 3025 C CA . TYR A 1 461 ? 9.325 54.937 31.490 1.00 68.66 461 TYR A CA 1
ATOM 3026 C C . TYR A 1 461 ? 9.328 53.490 31.959 1.00 75.00 461 TYR A C 1
ATOM 3027 O O . TYR A 1 461 ? 10.347 53.008 32.442 1.00 73.05 461 TYR A O 1
ATOM 3036 N N . LEU A 1 462 ? 8.186 52.804 31.837 1.00 77.66 462 LEU A N 1
ATOM 3037 C CA . LEU A 1 462 ? 8.055 51.393 32.223 1.00 79.41 462 LEU A CA 1
ATOM 3038 C C . LEU A 1 462 ? 8.192 50.514 30.993 1.00 83.03 462 LEU A C 1
ATOM 3039 O O . LEU A 1 462 ? 7.481 50.717 30.004 1.00 83.98 462 LEU A O 1
ATOM 3044 N N . VAL A 1 463 ? 9.167 49.593 31.035 1.00 77.77 463 VAL A N 1
ATOM 3045 C CA . VAL A 1 463 ? 9.477 48.667 29.947 1.00 76.85 463 VAL A CA 1
ATOM 3046 C C . VAL A 1 463 ? 8.343 47.645 29.931 1.00 85.88 463 VAL A C 1
ATOM 3047 O O . VAL A 1 463 ? 8.136 46.924 30.918 1.00 86.89 463 VAL A O 1
ATOM 3051 N N . GLY A 1 464 ? 7.564 47.670 28.854 1.00 85.18 464 GLY A N 1
ATOM 3052 C CA . GLY A 1 464 ? 6.401 46.804 28.689 1.00 122.60 464 GLY A CA 1
ATOM 3053 C C . GLY A 1 464 ? 5.094 47.567 28.605 1.00 149.36 464 GLY A C 1
ATOM 3054 O O . GLY A 1 464 ? 5.025 48.626 27.977 1.00 111.30 464 GLY A O 1
ATOM 3055 N N . ALA A 1 471 ? 4.542 35.884 25.269 1.00 107.52 471 ALA A N 1
ATOM 3056 C CA . ALA A 1 471 ? 5.051 35.343 24.007 1.00 105.91 471 ALA A CA 1
ATOM 3057 C C . ALA A 1 471 ? 6.586 35.058 24.051 1.00 106.23 471 ALA A C 1
ATOM 3058 O O . ALA A 1 471 ? 7.262 35.088 23.009 1.00 104.75 471 ALA A O 1
ATOM 3060 N N . GLY A 1 472 ? 7.097 34.760 25.256 1.00 100.53 472 GLY A N 1
ATOM 3061 C CA . GLY A 1 472 ? 8.507 34.467 25.517 1.00 97.06 472 GLY A CA 1
ATOM 3062 C C . GLY A 1 472 ? 9.454 35.609 25.191 1.00 95.13 472 GLY A C 1
ATOM 3063 O O . GLY A 1 472 ? 9.030 36.768 25.154 1.00 92.99 472 GLY A O 1
ATOM 3064 N N . ILE A 1 473 ? 10.747 35.276 24.943 1.00 89.75 473 ILE A N 1
ATOM 3065 C CA . ILE A 1 473 ? 11.830 36.212 24.571 1.00 86.99 473 ILE A CA 1
ATOM 3066 C C . ILE A 1 473 ? 11.424 37.152 23.409 1.00 90.76 473 ILE A C 1
ATOM 3067 O O . ILE A 1 473 ? 11.484 38.361 23.629 1.00 88.80 473 ILE A O 1
ATOM 3072 N N . PRO A 1 474 ? 10.966 36.670 22.206 1.00 89.45 474 PRO A N 1
ATOM 3073 C CA . PRO A 1 474 ? 10.565 37.624 21.146 1.00 89.48 474 PRO A CA 1
ATOM 3074 C C . PRO A 1 474 ? 9.421 38.577 21.541 1.00 93.43 474 PRO A C 1
ATOM 3075 O O . PRO A 1 474 ? 9.411 39.718 21.086 1.00 93.38 474 PRO A O 1
ATOM 3079 N N . GLY A 1 475 ? 8.513 38.116 22.408 1.00 90.11 475 GLY A N 1
ATOM 3080 C CA . GLY A 1 475 ? 7.403 38.908 22.934 1.00 91.21 475 GLY A CA 1
ATOM 3081 C C . GLY A 1 475 ? 7.830 40.014 23.890 1.00 93.02 475 GLY A C 1
ATOM 3082 O O . GLY A 1 475 ? 7.195 41.074 23.927 1.00 93.85 475 GLY A O 1
ATOM 3083 N N . VAL A 1 476 ? 8.904 39.767 24.686 1.00 85.51 476 VAL A N 1
ATOM 3084 C CA . VAL A 1 476 ? 9.472 40.727 25.652 1.00 83.48 476 VAL A CA 1
ATOM 3085 C C . VAL A 1 476 ? 10.174 41.836 24.839 1.00 84.27 476 VAL A C 1
ATOM 3086 O O . VAL A 1 476 ? 9.977 43.031 25.093 1.00 83.19 476 VAL A O 1
ATOM 3090 N N . ILE A 1 477 ? 10.968 41.395 23.839 1.00 79.33 477 ILE A N 1
ATOM 3091 C CA . ILE A 1 477 ? 11.733 42.186 22.881 1.00 77.59 477 ILE A CA 1
ATOM 3092 C C . ILE A 1 477 ? 10.801 43.111 22.070 1.00 83.61 477 ILE A C 1
ATOM 3093 O O . ILE A 1 477 ? 11.088 44.298 21.935 1.00 83.09 477 ILE A O 1
ATOM 3098 N N . GLY A 1 478 ? 9.684 42.573 21.591 1.00 81.60 478 GLY A N 1
ATOM 3099 C CA . GLY A 1 478 ? 8.700 43.329 20.816 1.00 82.99 478 GLY A CA 1
ATOM 3100 C C . GLY A 1 478 ? 7.960 44.411 21.575 1.00 87.09 478 GLY A C 1
ATOM 3101 O O . GLY A 1 478 ? 7.518 45.394 20.970 1.00 88.81 478 GLY A O 1
ATOM 3102 N N . SER A 1 479 ? 7.794 44.233 22.900 1.00 82.54 479 SER A N 1
ATOM 3103 C CA . SER A 1 479 ? 7.132 45.211 23.784 1.00 83.08 479 SER A CA 1
ATOM 3104 C C . SER A 1 479 ? 8.048 46.429 24.079 1.00 82.73 479 SER A C 1
ATOM 3105 O O . SER A 1 479 ? 7.569 47.500 24.478 1.00 83.78 479 SER A O 1
ATOM 3108 N N . ALA A 1 480 ? 9.369 46.240 23.897 1.00 73.62 480 ALA A N 1
ATOM 3109 C CA . ALA A 1 480 ? 10.393 47.266 24.063 1.00 70.29 480 ALA A CA 1
ATOM 3110 C C . ALA A 1 480 ? 10.342 48.248 22.899 1.00 70.86 480 ALA A C 1
ATOM 3111 O O . ALA A 1 480 ? 10.763 49.396 23.056 1.00 69.50 480 ALA A O 1
ATOM 3113 N N . LYS A 1 481 ? 9.803 47.803 21.744 1.00 67.30 481 LYS A N 1
ATOM 3114 C CA . LYS A 1 481 ? 9.674 48.594 20.518 1.00 68.13 481 LYS A CA 1
ATOM 3115 C C . LYS A 1 481 ? 8.724 49.771 20.737 1.00 74.56 481 LYS A C 1
ATOM 3116 O O . LYS A 1 481 ? 9.021 50.880 20.297 1.00 74.72 481 LYS A O 1
ATOM 3122 N N . ALA A 1 482 ? 7.606 49.539 21.450 1.00 73.20 482 ALA A N 1
ATOM 3123 C CA . ALA A 1 482 ? 6.622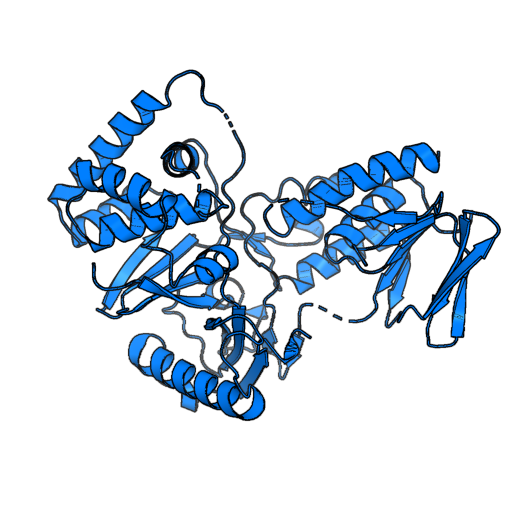 50.579 21.762 1.00 75.38 482 ALA A CA 1
ATOM 3124 C C . ALA A 1 482 ? 7.187 51.605 22.766 1.00 77.45 482 ALA A C 1
ATOM 3125 O O . ALA A 1 482 ? 6.923 52.802 22.622 1.00 79.41 482 ALA A O 1
ATOM 3127 N N . THR A 1 483 ? 7.979 51.143 23.759 1.00 70.38 483 THR A N 1
ATOM 3128 C CA . THR A 1 483 ? 8.605 52.023 24.747 1.00 68.71 483 THR A CA 1
ATOM 3129 C C . THR A 1 483 ? 9.658 52.893 24.054 1.00 71.11 483 THR A C 1
ATOM 3130 O O . THR A 1 483 ? 9.719 54.091 24.323 1.00 72.16 483 THR A O 1
ATOM 3134 N N . ALA A 1 484 ? 10.455 52.295 23.145 1.00 65.63 484 ALA A N 1
ATOM 3135 C CA . ALA A 1 484 ? 11.477 52.995 22.360 1.00 64.47 484 ALA A CA 1
ATOM 3136 C C . ALA A 1 484 ? 10.873 54.117 21.530 1.00 72.41 484 ALA A C 1
ATOM 3137 O O . ALA A 1 484 ? 11.408 55.223 21.574 1.00 75.02 484 ALA A O 1
ATOM 3139 N N . GLY A 1 485 ? 9.737 53.862 20.868 1.00 69.74 485 GLY A N 1
ATOM 3140 C CA . GLY A 1 485 ? 9.019 54.858 20.070 1.00 72.35 485 GLY A CA 1
ATOM 3141 C C . GLY A 1 485 ? 8.570 56.060 20.883 1.00 78.78 485 GLY A C 1
ATOM 3142 O O . GLY A 1 485 ? 8.815 57.207 20.491 1.00 78.60 485 GLY A O 1
ATOM 3143 N N . LEU A 1 486 ? 7.967 55.789 22.062 1.00 77.10 486 LEU A N 1
ATOM 3144 C CA . LEU A 1 486 ? 7.500 56.795 23.016 1.00 79.32 486 LEU A CA 1
ATOM 3145 C C . LEU A 1 486 ? 8.673 57.607 23.592 1.00 80.58 486 LEU A C 1
ATOM 3146 O O . LEU A 1 486 ? 8.563 58.832 23.682 1.00 81.94 486 LEU A O 1
ATOM 3151 N N . MET A 1 487 ? 9.788 56.931 23.970 1.00 72.46 487 MET A N 1
ATOM 3152 C CA . MET A 1 487 ? 10.977 57.590 24.509 1.00 69.77 487 MET A CA 1
ATOM 3153 C C . MET A 1 487 ? 11.660 58.462 23.472 1.00 77.52 487 MET A C 1
ATOM 3154 O O . MET A 1 487 ? 12.053 59.578 23.803 1.00 78.73 487 MET A O 1
ATOM 3159 N N . LEU A 1 488 ? 11.765 57.986 22.218 1.00 75.80 488 LEU A N 1
ATOM 3160 C CA . LEU A 1 488 ? 12.369 58.743 21.112 1.00 77.21 488 LEU A CA 1
ATOM 3161 C C . LEU A 1 488 ? 11.619 60.044 20.761 1.00 86.44 488 LEU A C 1
ATOM 3162 O O . LEU A 1 488 ? 12.269 61.053 20.470 1.00 87.25 488 LEU A O 1
ATOM 3167 N N . GLU A 1 489 ? 10.269 60.034 20.866 1.00 85.47 489 GLU A N 1
ATOM 3168 C CA . GLU A 1 489 ? 9.405 61.196 20.633 1.00 88.93 489 GLU A CA 1
ATOM 3169 C C . GLU A 1 489 ? 9.631 62.280 21.695 1.00 93.36 489 GLU A C 1
ATOM 3170 O O . GLU A 1 489 ? 9.601 63.470 21.375 1.00 94.87 489 GLU A O 1
ATOM 3176 N N . ASP A 1 490 ? 9.877 61.870 22.949 1.00 88.48 490 ASP A N 1
ATOM 3177 C CA . ASP A 1 490 ? 10.128 62.795 24.054 1.00 89.05 490 ASP A CA 1
ATOM 3178 C C . ASP A 1 490 ? 11.599 63.269 24.115 1.00 92.66 490 ASP A C 1
ATOM 3179 O O . ASP A 1 490 ? 11.854 64.370 24.601 1.00 92.69 490 ASP A O 1
ATOM 3184 N N . LEU A 1 491 ? 12.553 62.447 23.619 1.00 88.34 491 LEU A N 1
ATOM 3185 C CA . LEU A 1 491 ? 13.986 62.772 23.604 1.00 87.05 491 LEU A CA 1
ATOM 3186 C C . LEU A 1 491 ? 14.405 63.570 22.359 1.00 92.54 491 LEU A C 1
ATOM 3187 O O . LEU A 1 491 ? 15.383 64.311 22.428 1.00 91.86 491 LEU A O 1
ATOM 3192 N N . ILE A 1 492 ? 13.687 63.399 21.228 1.00 90.79 492 ILE A N 1
ATOM 3193 C CA . ILE A 1 492 ? 13.954 64.095 19.961 1.00 113.55 492 ILE A CA 1
ATOM 3194 C C . ILE A 1 492 ? 12.777 65.012 19.553 1.00 138.59 492 ILE A C 1
ATOM 3195 O O . ILE A 1 492 ? 11.783 64.574 18.967 1.00 101.75 492 ILE A O 1
#